Protein AF-A0AAX4KWX0-F1 (afdb_monomer)

InterPro domains:
  IPR007483 Hamartin [PTHR15154] (235-501)

Organism: NCBI:txid1423913

Foldseek 3Di:
DQVVLPDCVVVVLLLLLQFAQAQLSNLVSLVVVLVCCLVHVLSCLLVVLSLLSSLLVLLQPLQAGEAEPPDDDDPSHAYHAHFDPVPPDDHHHNVPDDDDDDPPCSRSNNSSLSSVLLSCLRQVLLNVVCLQPVLCSSVVSVDDGTHPDRPCVNDPHNPSVVSCVVQCVQFADDPCNVPDHSVRSSVPSVVPPPRHSVNSSVSSVVRNHDPDDDDDDDDDDDDDDDDDDDDDDDDCCVVVVVVVVVVVVVVVVVVVVVVVVVVVVVVVVVVVVVVVVVVVVVVVVVVVVVVVVVVVVVVVVVVVVVVVVVVVVVVVVVVVVVVVVVVVVVVVVVVVVVVVVVVVVVVVVVVVVVVVVVVVVVVVVVVVVVVVVVVCVVVVVVVVVVVVVVVVVVVVVVVVVVVVVVVVVVVVVVVVVVVVVVVVVVVVVVVVVVVVVVVVVVVVPPPDDDDDDDDDDDDDDDDDDDDDDDDDDDDVVVVVVVVVVVVVVVVVVVVVVVVVVVVVVVVVVVVVPVPPDDDDDDDDD

Radius of gyration: 86.35 Å; Cα contacts (8 Å, |Δi|>4): 258; chains: 1; bounding box: 180×49×272 Å

pLDDT: mean 81.7, std 19.1, range [24.91, 98.5]

Mean predicted aligned error: 21.71 Å

Sequence (525 aa):
MATVAGSSFVDILIQSLMLDTGNQLFSINLRLLLAVLPYAPLVLTPKVPLLAIVLGRAISWRDRPFIDHTSPPRDGFTRTELPEPSLDWQVAQSAVEMDLELPEHMKPRRIAQLFIIAMYGAWPSNVIAFVRDPVSYIRGKSVTPIYAVDWEKVWTPGVLATRLEPLIRDFRLHPSLVVFTSTAELADEKRWERIDAAEFIARSQALSNSDQQGFTGAGLFEQDEQSAPPQVDSASANLGNRLAKENELLRLEAKFTSRVRRQYLYHIGRLHKTSLRLNNDEAEIHSFAGQIAELTAQLSQTRTEASQAQQKHVKWQGQLREKVASFREEKATWQTEAARIRAELSEARAMVKTQREELAEVKNERFKLQNRLTEAEPKIRHISDYETRMKQLTESQRLWDEDVQRCKNALQEAEAAKARVYELEQMLRASRQETIEQSQAIGVLERKIPAMHQVKAEELDKSSAPTTTAAPKDLDVYIALLEQAKQRTDELERENLQLCDNLSGAKQKTRFVDGEMDKSFMFGQ

Structure (mmCIF, N/CA/C/O backbone):
data_AF-A0AAX4KWX0-F1
#
_entry.id   AF-A0AAX4KWX0-F1
#
loop_
_atom_site.group_PDB
_atom_site.id
_atom_site.type_symbol
_atom_site.label_atom_id
_atom_site.label_alt_id
_atom_site.label_comp_id
_atom_site.label_asym_id
_atom_site.label_entity_id
_atom_site.label_seq_id
_atom_site.pdbx_PDB_ins_code
_atom_site.Cartn_x
_atom_site.Cartn_y
_atom_site.Cartn_z
_atom_site.occupancy
_atom_site.B_iso_or_equiv
_atom_site.auth_seq_id
_atom_site.auth_comp_id
_atom_site.auth_asym_id
_atom_site.auth_atom_id
_atom_site.pdbx_PDB_model_num
ATOM 1 N N . MET A 1 1 ? 8.003 -16.012 -13.464 1.00 65.62 1 MET A N 1
ATOM 2 C CA . MET A 1 1 ? 7.779 -15.332 -14.761 1.00 65.62 1 MET A CA 1
ATOM 3 C C . MET A 1 1 ? 7.301 -16.303 -15.832 1.00 65.62 1 MET A C 1
ATOM 5 O O . MET A 1 1 ? 6.143 -16.186 -16.193 1.00 65.62 1 MET A O 1
ATOM 9 N N . ALA A 1 2 ? 8.080 -17.303 -16.269 1.00 65.12 2 ALA A N 1
ATOM 10 C CA . ALA A 1 2 ? 7.612 -18.293 -17.261 1.00 65.12 2 ALA A CA 1
ATOM 11 C C . ALA A 1 2 ? 6.277 -18.984 -16.889 1.00 65.12 2 ALA A C 1
ATOM 13 O O . ALA A 1 2 ? 5.365 -19.056 -17.705 1.00 65.12 2 ALA A O 1
ATOM 14 N N . THR A 1 3 ? 6.103 -19.371 -15.621 1.00 74.69 3 THR A N 1
ATOM 15 C CA . THR A 1 3 ? 4.836 -19.902 -15.072 1.00 74.69 3 THR A CA 1
ATOM 16 C C . THR A 1 3 ? 3.655 -18.925 -15.123 1.00 74.69 3 THR A C 1
ATOM 18 O O . THR A 1 3 ? 2.511 -19.357 -15.169 1.00 74.69 3 THR A O 1
ATOM 21 N N . VAL A 1 4 ? 3.917 -17.614 -15.122 1.00 74.50 4 VAL A N 1
ATOM 22 C CA . VAL A 1 4 ? 2.893 -16.562 -15.256 1.00 74.50 4 VAL A CA 1
ATOM 23 C C . VAL A 1 4 ? 2.543 -16.344 -16.730 1.00 74.50 4 VAL A C 1
ATOM 25 O O . VAL A 1 4 ? 1.393 -16.087 -17.049 1.00 74.50 4 VAL A O 1
ATOM 28 N N . ALA A 1 5 ? 3.504 -16.503 -17.646 1.00 72.06 5 ALA A N 1
ATOM 29 C CA . ALA A 1 5 ? 3.265 -16.375 -19.085 1.00 72.06 5 ALA A CA 1
ATOM 30 C C . ALA A 1 5 ? 2.282 -17.421 -19.637 1.00 72.06 5 ALA A C 1
ATOM 32 O O . ALA A 1 5 ? 1.516 -17.126 -20.553 1.00 72.06 5 ALA A O 1
ATOM 33 N N . GLY A 1 6 ? 2.305 -18.629 -19.064 1.00 73.75 6 GLY A N 1
ATOM 34 C CA . GLY A 1 6 ? 1.380 -19.717 -19.385 1.00 73.75 6 GLY A CA 1
ATOM 35 C C . GLY A 1 6 ? 0.074 -19.714 -18.582 1.00 73.75 6 GLY A C 1
ATOM 36 O O . GLY A 1 6 ? -0.678 -20.678 -18.690 1.00 73.75 6 GLY A O 1
ATOM 37 N N . SER A 1 7 ? -0.198 -18.694 -17.756 1.00 84.19 7 SER A N 1
ATOM 38 C CA . SER A 1 7 ? -1.442 -18.606 -16.984 1.00 84.19 7 SER A CA 1
ATOM 39 C C . SER A 1 7 ? -2.462 -17.670 -17.638 1.00 84.19 7 SER A C 1
ATOM 41 O O . SER A 1 7 ? -2.104 -16.724 -18.343 1.00 84.19 7 SER A O 1
ATOM 43 N N . SER A 1 8 ? -3.746 -17.900 -17.348 1.00 87.50 8 SER A N 1
ATOM 44 C CA . SER A 1 8 ? -4.872 -17.099 -17.853 1.00 87.50 8 SER A CA 1
ATOM 45 C C . SER A 1 8 ? -4.782 -15.609 -17.507 1.00 87.50 8 SER A C 1
ATOM 47 O O . SER A 1 8 ? -5.385 -14.787 -18.191 1.00 87.50 8 SER A O 1
ATOM 49 N N . PHE A 1 9 ? -3.983 -15.233 -16.500 1.00 90.00 9 PHE A N 1
ATOM 50 C CA . PHE A 1 9 ? -3.679 -13.834 -16.199 1.00 90.00 9 PHE A CA 1
ATOM 51 C C . PHE A 1 9 ? -3.094 -13.092 -17.409 1.00 90.00 9 PHE A C 1
ATOM 53 O O . PHE A 1 9 ? -3.441 -11.937 -17.624 1.00 90.00 9 PHE A O 1
ATOM 60 N N . VAL A 1 10 ? -2.244 -13.731 -18.222 1.00 90.31 10 VAL A N 1
ATOM 61 C CA . VAL A 1 10 ? -1.669 -13.073 -19.408 1.00 90.31 10 VAL A CA 1
ATOM 62 C C . VAL A 1 10 ? -2.685 -12.927 -20.539 1.00 90.31 10 VAL A C 1
ATOM 64 O O . VAL A 1 10 ? -2.601 -11.964 -21.293 1.00 90.31 10 VAL A O 1
ATOM 67 N N . ASP A 1 11 ? -3.682 -13.805 -20.631 1.00 91.38 11 ASP A N 1
ATOM 68 C CA . ASP A 1 11 ? -4.783 -13.643 -21.587 1.00 91.38 11 ASP A CA 1
ATOM 69 C C . ASP A 1 11 ? -5.716 -12.497 -21.176 1.00 91.38 11 ASP A C 1
ATOM 71 O O . ASP A 1 11 ? -6.000 -11.629 -21.997 1.00 91.38 11 ASP A O 1
ATOM 75 N N . ILE A 1 12 ? -6.063 -12.404 -19.887 1.00 93.06 12 ILE A N 1
ATOM 76 C CA . ILE A 1 12 ? -6.801 -11.268 -19.300 1.00 93.06 12 ILE A CA 1
ATOM 77 C C . ILE A 1 12 ? -6.019 -9.952 -19.484 1.00 93.06 12 ILE A C 1
ATOM 79 O O . ILE A 1 12 ? -6.590 -8.930 -19.861 1.00 93.06 12 ILE A O 1
ATOM 83 N N . LEU A 1 13 ? -4.697 -9.971 -19.276 1.00 94.88 13 LEU A N 1
ATOM 84 C CA . LEU A 1 13 ? -3.814 -8.815 -19.471 1.00 94.88 13 LEU A CA 1
ATOM 85 C C . LEU A 1 13 ? -3.791 -8.348 -20.935 1.00 94.88 13 LEU A C 1
ATOM 87 O O . LEU A 1 13 ? -3.815 -7.148 -21.198 1.00 94.88 13 LEU A O 1
ATOM 91 N N . ILE A 1 14 ? -3.752 -9.284 -21.889 1.00 94.75 14 ILE A N 1
ATOM 92 C CA . ILE A 1 14 ? -3.777 -8.977 -23.325 1.00 94.75 14 ILE A CA 1
ATOM 93 C C . ILE A 1 14 ? -5.172 -8.495 -23.752 1.00 94.75 14 ILE A C 1
ATOM 95 O O . ILE A 1 14 ? -5.254 -7.536 -24.514 1.00 94.75 14 ILE A O 1
ATOM 99 N N . GLN A 1 15 ? -6.259 -9.076 -23.232 1.00 94.00 15 GLN A N 1
ATOM 100 C CA . GLN A 1 15 ? -7.631 -8.599 -23.460 1.00 94.00 15 GLN A CA 1
ATOM 101 C C . GLN A 1 15 ? -7.817 -7.159 -22.966 1.00 94.00 15 GLN A C 1
ATOM 103 O O . GLN A 1 15 ? -8.217 -6.303 -23.752 1.00 94.00 15 GLN A O 1
ATOM 108 N N . SER A 1 16 ? -7.404 -6.859 -21.731 1.00 95.44 16 SER A N 1
ATOM 109 C CA . SER A 1 16 ? -7.367 -5.492 -21.194 1.00 95.44 16 SER A CA 1
ATOM 110 C C . SER A 1 16 ? -6.559 -4.547 -22.095 1.00 95.44 16 SER A C 1
ATOM 112 O O . SER A 1 16 ? -7.045 -3.497 -22.513 1.00 95.44 16 SER A O 1
ATOM 114 N N . LEU A 1 17 ? -5.355 -4.956 -22.510 1.00 96.00 17 LEU A N 1
ATOM 115 C CA . LEU A 1 17 ? -4.519 -4.173 -23.426 1.00 96.00 17 LEU A CA 1
ATOM 116 C C . LEU A 1 17 ? -5.098 -4.012 -24.840 1.00 96.00 17 LEU A C 1
ATOM 118 O O . LEU A 1 17 ? -4.646 -3.127 -25.566 1.00 96.00 17 LEU A O 1
ATOM 122 N N . MET A 1 18 ? -6.102 -4.786 -25.249 1.00 94.69 18 MET A N 1
ATOM 123 C CA . MET A 1 18 ? -6.816 -4.587 -26.518 1.00 94.69 18 MET A CA 1
ATOM 124 C C . MET A 1 18 ? -8.106 -3.774 -26.352 1.00 94.69 18 MET A C 1
ATOM 126 O O . MET A 1 18 ? -8.439 -3.009 -27.247 1.00 94.69 18 MET A O 1
ATOM 130 N N . LEU A 1 19 ? -8.803 -3.887 -25.221 1.00 94.06 19 LEU A N 1
ATOM 131 C CA . LEU A 1 19 ? -10.169 -3.375 -25.068 1.00 94.06 19 LEU A CA 1
ATOM 132 C C . LEU A 1 19 ? -10.283 -2.153 -24.149 1.00 94.06 19 LEU A C 1
ATOM 134 O O . LEU A 1 19 ? -11.075 -1.257 -24.431 1.00 94.06 19 LEU A O 1
ATOM 138 N N . ASP A 1 20 ? -9.492 -2.078 -23.077 1.00 94.56 20 ASP A N 1
ATOM 139 C CA . ASP A 1 20 ? -9.676 -1.058 -22.040 1.00 94.56 20 ASP A CA 1
ATOM 140 C C . ASP A 1 20 ? -9.162 0.318 -22.459 1.00 94.56 20 ASP A C 1
ATOM 142 O O . ASP A 1 20 ? -8.112 0.454 -23.095 1.00 94.56 20 ASP A O 1
ATOM 146 N N . THR A 1 21 ? -9.906 1.348 -22.065 1.00 93.19 21 THR A N 1
ATOM 147 C CA . THR A 1 21 ? -9.683 2.764 -22.396 1.00 93.19 21 THR A CA 1
ATOM 148 C C . THR A 1 21 ? -8.980 3.558 -21.294 1.00 93.19 21 THR A C 1
ATOM 150 O O . THR A 1 21 ? -8.524 4.665 -21.567 1.00 93.19 21 THR A O 1
ATOM 153 N N . GLY A 1 22 ? -8.829 3.007 -20.085 1.00 92.69 22 GLY A N 1
ATOM 154 C CA . GLY A 1 22 ? -8.002 3.595 -19.025 1.00 92.69 22 GLY A CA 1
ATOM 155 C C . GLY A 1 22 ? -6.550 3.797 -19.479 1.00 92.69 22 GLY A C 1
ATOM 156 O O . GLY A 1 22 ? -5.868 2.853 -19.880 1.00 92.69 22 GLY A O 1
ATOM 157 N N . ASN A 1 23 ? -6.074 5.039 -19.440 1.00 92.75 23 ASN A N 1
ATOM 158 C CA . ASN A 1 23 ? -4.755 5.443 -19.913 1.00 92.75 23 ASN A CA 1
ATOM 159 C C . ASN A 1 23 ? -3.641 4.994 -18.954 1.00 92.75 23 ASN A C 1
ATOM 161 O O . ASN A 1 23 ? -2.579 4.537 -19.384 1.00 92.75 23 ASN A O 1
ATOM 165 N N . GLN A 1 24 ? -3.878 5.107 -17.651 1.00 92.56 24 GLN A N 1
ATOM 166 C CA . GLN A 1 24 ? -2.935 4.700 -16.613 1.00 92.56 24 GLN A CA 1
ATOM 167 C C . GLN A 1 24 ? -2.936 3.176 -16.447 1.00 92.56 24 GLN A C 1
ATOM 169 O O . GLN A 1 24 ? -1.865 2.565 -16.395 1.00 92.56 24 GLN A O 1
ATOM 174 N N . LEU A 1 25 ? -4.117 2.549 -16.498 1.00 93.69 25 LEU A N 1
ATOM 175 C CA . LEU A 1 25 ? -4.292 1.097 -16.556 1.00 93.69 25 LEU A CA 1
ATOM 176 C C . LEU A 1 25 ? -3.558 0.485 -17.758 1.00 93.69 25 LEU A C 1
ATOM 178 O O . LEU A 1 25 ? -2.798 -0.468 -17.585 1.00 93.69 25 LEU A O 1
ATOM 182 N N . PHE A 1 26 ? -3.707 1.062 -18.958 1.00 95.12 26 PHE A N 1
ATOM 183 C CA . PHE A 1 26 ? -2.981 0.615 -20.150 1.00 95.12 26 PHE A CA 1
ATOM 184 C C . PHE A 1 26 ? -1.460 0.692 -19.950 1.00 95.12 26 PHE A C 1
ATOM 186 O O . PHE A 1 26 ? -0.752 -0.256 -20.287 1.00 95.12 26 PHE A O 1
ATOM 193 N N . SER A 1 27 ? -0.945 1.768 -19.341 1.00 94.88 27 SER A N 1
ATOM 194 C CA . SER A 1 27 ? 0.487 1.883 -19.031 1.00 94.88 27 SER A CA 1
ATOM 195 C C . SER A 1 27 ? 0.976 0.801 -18.060 1.00 94.88 27 SER A C 1
ATOM 197 O O . SER A 1 27 ? 1.977 0.127 -18.325 1.00 94.88 27 SER A O 1
ATOM 199 N N . ILE A 1 28 ? 0.251 0.590 -16.956 1.00 94.44 28 ILE A N 1
ATOM 200 C CA . ILE A 1 28 ? 0.574 -0.420 -15.938 1.00 94.44 28 ILE A CA 1
ATOM 201 C C . ILE A 1 28 ? 0.546 -1.823 -16.558 1.00 94.44 28 ILE A C 1
ATOM 203 O O . ILE A 1 28 ? 1.492 -2.597 -16.388 1.00 94.44 28 ILE A O 1
ATOM 207 N N . ASN A 1 29 ? -0.477 -2.135 -17.352 1.00 95.38 29 ASN A N 1
ATOM 208 C CA . ASN A 1 29 ? -0.615 -3.437 -17.996 1.00 95.38 29 ASN A CA 1
ATOM 209 C C . ASN A 1 29 ? 0.460 -3.661 -19.073 1.00 95.38 29 ASN A C 1
ATOM 211 O O . ASN A 1 29 ? 1.034 -4.751 -19.153 1.00 95.38 29 ASN A O 1
ATOM 215 N N . LEU A 1 30 ? 0.840 -2.622 -19.824 1.00 96.19 30 LEU A N 1
ATOM 216 C CA . LEU A 1 30 ? 1.935 -2.689 -20.796 1.00 96.19 30 LEU A CA 1
ATOM 217 C C . LEU A 1 30 ? 3.288 -2.876 -20.091 1.00 96.19 30 LEU A C 1
ATOM 219 O O . LEU A 1 30 ? 4.145 -3.626 -20.564 1.00 96.19 30 LEU A O 1
ATOM 223 N N . ARG A 1 31 ? 3.467 -2.264 -18.911 1.00 95.38 31 ARG A N 1
ATOM 224 C CA . ARG A 1 31 ? 4.641 -2.446 -18.047 1.00 95.38 31 ARG A CA 1
ATOM 225 C C . ARG A 1 31 ? 4.733 -3.853 -17.456 1.00 95.38 31 ARG A C 1
ATOM 227 O O . ARG A 1 31 ? 5.854 -4.362 -17.341 1.00 95.38 31 ARG A O 1
ATOM 234 N N . LEU A 1 32 ? 3.603 -4.473 -17.111 1.00 94.38 32 LEU A N 1
ATOM 235 C CA . LEU A 1 32 ? 3.514 -5.867 -16.663 1.00 94.38 32 LEU A CA 1
ATOM 236 C C . LEU A 1 32 ? 3.836 -6.840 -17.805 1.00 94.38 32 LEU A C 1
ATOM 238 O O . LEU A 1 32 ? 4.678 -7.720 -17.631 1.00 94.38 32 LEU A O 1
ATOM 242 N N . LEU A 1 33 ? 3.268 -6.631 -18.997 1.00 94.50 33 LEU A N 1
ATOM 243 C CA . LEU A 1 33 ? 3.584 -7.417 -20.194 1.00 94.50 33 LEU A CA 1
ATOM 244 C C . LEU A 1 33 ? 5.086 -7.342 -20.532 1.00 94.50 33 LEU A C 1
ATOM 246 O O . LEU A 1 33 ? 5.732 -8.372 -20.724 1.00 94.50 33 LEU A O 1
ATOM 250 N N . LEU A 1 34 ? 5.670 -6.139 -20.490 1.00 94.06 34 LEU A N 1
ATOM 251 C CA . LEU A 1 34 ? 7.115 -5.910 -20.636 1.00 94.06 34 LEU A CA 1
ATOM 252 C C . LEU A 1 34 ? 7.974 -6.588 -19.556 1.00 94.06 34 LEU A C 1
ATOM 254 O O . LEU A 1 34 ? 9.142 -6.876 -19.807 1.00 94.06 34 LEU A O 1
ATOM 258 N N . ALA A 1 35 ? 7.437 -6.837 -18.359 1.00 92.19 35 ALA A N 1
ATOM 259 C CA . ALA A 1 35 ? 8.138 -7.589 -17.318 1.00 92.19 35 ALA A CA 1
ATOM 260 C C . ALA A 1 35 ? 8.090 -9.109 -17.550 1.00 92.19 35 ALA A C 1
ATOM 262 O O . ALA A 1 35 ? 8.990 -9.812 -17.097 1.00 92.19 35 ALA A O 1
ATOM 263 N N . VAL A 1 36 ? 7.068 -9.623 -18.243 1.00 91.69 36 VAL A N 1
ATOM 264 C CA . VAL A 1 36 ? 6.923 -11.054 -18.566 1.00 91.69 36 VAL A CA 1
ATOM 265 C C . VAL A 1 36 ? 7.704 -11.433 -19.827 1.00 91.69 36 VAL A C 1
ATOM 267 O O . VAL A 1 36 ? 8.364 -12.473 -19.830 1.00 91.69 36 VAL A O 1
ATOM 270 N N . LEU A 1 37 ? 7.665 -10.589 -20.865 1.00 91.94 37 LEU A N 1
ATOM 271 C CA . LEU A 1 37 ? 8.144 -10.908 -22.217 1.00 91.94 37 LEU A CA 1
ATOM 272 C C . LEU A 1 37 ? 9.579 -11.480 -22.279 1.00 91.94 37 LEU A C 1
ATOM 274 O O . LEU A 1 37 ? 9.732 -12.542 -22.884 1.00 91.94 37 LEU A O 1
ATOM 278 N N . PRO A 1 38 ? 10.604 -10.902 -21.615 1.00 91.38 38 PRO A N 1
ATOM 279 C CA . PRO A 1 38 ? 11.976 -11.425 -21.664 1.00 91.38 38 PRO A CA 1
ATOM 280 C C . PRO A 1 38 ? 12.155 -12.849 -21.117 1.00 91.38 38 PRO A C 1
ATOM 282 O O . PRO A 1 38 ? 13.115 -13.519 -21.474 1.00 91.38 38 PRO A O 1
ATOM 285 N N . TYR A 1 39 ? 11.253 -13.316 -20.248 1.00 89.88 39 TYR A N 1
ATOM 286 C CA . TYR A 1 39 ? 11.366 -14.612 -19.564 1.00 89.88 39 TYR A CA 1
ATOM 287 C C . TYR A 1 39 ? 10.527 -15.725 -20.203 1.00 89.88 39 TYR A C 1
ATOM 289 O O . TYR A 1 39 ? 10.514 -16.844 -19.687 1.00 89.88 39 TYR A O 1
ATOM 297 N N . ALA A 1 40 ? 9.749 -15.415 -21.243 1.00 88.38 40 ALA A N 1
ATOM 298 C CA . ALA A 1 40 ? 8.824 -16.362 -21.862 1.00 88.38 40 ALA A CA 1
ATOM 299 C C . ALA A 1 40 ? 8.473 -16.055 -23.338 1.00 88.38 40 ALA A C 1
ATOM 301 O O . ALA A 1 40 ? 7.307 -16.208 -23.718 1.00 88.38 40 ALA A O 1
ATOM 302 N N . PRO A 1 41 ? 9.424 -15.642 -24.202 1.00 89.75 41 PRO A N 1
ATOM 303 C CA . PRO A 1 41 ? 9.107 -15.281 -25.586 1.00 89.75 41 PRO A CA 1
ATOM 304 C C . PRO A 1 41 ? 8.507 -16.458 -26.374 1.00 89.75 41 PRO A C 1
ATOM 306 O O . PRO A 1 41 ? 7.555 -16.265 -27.125 1.00 89.75 41 PRO A O 1
ATOM 309 N N . LEU A 1 42 ? 8.953 -17.697 -26.135 1.00 90.12 42 LEU A N 1
ATOM 310 C CA . LEU A 1 42 ? 8.354 -18.892 -26.745 1.00 90.12 42 LEU A CA 1
ATOM 311 C C . LEU A 1 42 ? 6.851 -19.025 -26.415 1.00 90.12 42 LEU A C 1
ATOM 313 O O . LEU A 1 42 ? 6.038 -19.218 -27.311 1.00 90.12 42 LEU A O 1
ATOM 317 N N . VAL A 1 43 ? 6.460 -18.819 -25.151 1.00 90.31 43 VAL A N 1
ATOM 318 C CA . VAL A 1 43 ? 5.055 -18.905 -24.690 1.00 90.31 43 VAL A CA 1
ATOM 319 C C . VAL A 1 43 ? 4.192 -17.764 -25.251 1.00 90.31 43 VAL A C 1
ATOM 321 O O . VAL A 1 43 ? 2.989 -17.923 -25.447 1.00 90.31 43 VAL A O 1
ATOM 324 N N . LEU A 1 44 ? 4.803 -16.612 -25.540 1.00 91.38 44 LEU A N 1
ATOM 325 C CA . LEU A 1 44 ? 4.131 -15.460 -26.147 1.00 91.38 44 LEU A CA 1
ATOM 326 C C . LEU A 1 44 ? 4.096 -15.504 -27.681 1.00 91.38 44 LEU A C 1
ATOM 328 O O . LEU A 1 44 ? 3.239 -14.846 -28.264 1.00 91.38 44 LEU A O 1
ATOM 332 N N . THR A 1 45 ? 4.955 -16.293 -28.335 1.00 92.69 45 THR A N 1
ATOM 333 C CA . THR A 1 45 ? 5.015 -16.446 -29.802 1.00 92.69 45 THR A CA 1
ATOM 334 C C . THR A 1 45 ? 3.649 -16.761 -30.448 1.00 92.69 45 THR A C 1
ATOM 336 O O . THR A 1 45 ? 3.279 -16.043 -31.381 1.00 92.69 45 THR A O 1
ATOM 339 N N . PRO A 1 46 ? 2.819 -17.709 -29.954 1.00 92.12 46 PRO A N 1
ATOM 340 C CA . PRO A 1 46 ? 1.468 -17.916 -30.498 1.00 92.12 46 PRO A CA 1
ATOM 341 C C . PRO A 1 46 ? 0.516 -16.725 -30.275 1.00 92.12 46 PRO A C 1
ATOM 343 O O . PRO A 1 46 ? -0.439 -16.553 -31.028 1.00 92.12 46 PRO A O 1
ATOM 346 N N . LYS A 1 47 ? 0.779 -15.868 -29.278 1.00 93.31 47 LYS A N 1
ATOM 347 C CA . LYS A 1 47 ? -0.027 -14.676 -28.958 1.00 93.31 47 LYS A CA 1
ATOM 348 C C . LYS A 1 47 ? 0.428 -13.422 -29.727 1.00 93.31 47 LYS A C 1
ATOM 350 O O . LYS A 1 47 ? -0.234 -12.390 -29.641 1.00 93.31 47 LYS A O 1
ATOM 355 N N . VAL A 1 48 ? 1.507 -13.485 -30.520 1.00 95.12 48 VAL A N 1
ATOM 356 C CA . VAL A 1 48 ? 2.069 -12.335 -31.267 1.00 95.12 48 VAL A CA 1
ATOM 357 C C . VAL A 1 48 ? 1.062 -11.595 -32.161 1.00 95.12 48 VAL A C 1
ATOM 359 O O . VAL A 1 48 ? 1.141 -10.368 -32.202 1.00 95.12 48 VAL A O 1
ATOM 362 N N . PRO A 1 49 ? 0.086 -12.236 -32.837 1.00 95.44 49 PRO A N 1
ATOM 363 C CA . PRO A 1 49 ? -0.949 -11.500 -33.569 1.00 95.44 49 PRO A CA 1
ATOM 364 C C . PRO A 1 49 ? -1.791 -10.569 -32.678 1.00 95.44 49 PRO A C 1
ATOM 366 O O . PRO A 1 49 ? -2.122 -9.464 -33.102 1.00 95.44 49 PRO A O 1
ATOM 369 N N . LEU A 1 50 ? -2.056 -10.958 -31.425 1.00 95.62 50 LEU A N 1
ATOM 370 C CA . LEU A 1 50 ? -2.724 -10.115 -30.426 1.00 95.62 50 LEU A CA 1
ATOM 371 C C . LEU A 1 50 ? -1.777 -9.029 -29.894 1.00 95.62 50 LEU A C 1
ATOM 373 O O . LEU A 1 50 ? -2.159 -7.866 -29.781 1.00 95.62 50 LEU A O 1
ATOM 377 N N . LEU A 1 51 ? -0.506 -9.369 -29.649 1.00 96.38 51 LEU A N 1
ATOM 378 C CA . LEU A 1 51 ? 0.511 -8.387 -29.247 1.00 96.38 51 LEU A CA 1
ATOM 379 C C . LEU A 1 51 ? 0.766 -7.324 -30.331 1.00 96.38 51 LEU A C 1
ATOM 381 O O . LEU A 1 51 ? 1.109 -6.190 -30.006 1.00 96.38 51 LEU A O 1
ATOM 385 N N . ALA A 1 52 ? 0.556 -7.655 -31.608 1.00 96.19 52 ALA A N 1
ATOM 386 C CA . ALA A 1 52 ? 0.580 -6.700 -32.712 1.00 96.19 52 ALA A CA 1
ATOM 387 C C . ALA A 1 52 ? -0.622 -5.734 -32.660 1.00 96.19 52 ALA A C 1
ATOM 389 O O . ALA A 1 52 ? -0.446 -4.532 -32.831 1.00 96.19 52 ALA A O 1
ATOM 390 N N . ILE A 1 53 ? -1.823 -6.208 -32.314 1.00 95.88 53 ILE A N 1
ATOM 391 C CA . ILE A 1 53 ? -2.996 -5.343 -32.084 1.00 95.88 53 ILE A CA 1
ATOM 392 C C . ILE A 1 53 ? -2.735 -4.386 -30.903 1.00 95.88 53 ILE A C 1
ATOM 394 O O . ILE A 1 53 ? -2.961 -3.179 -31.028 1.00 95.88 53 ILE A O 1
ATOM 398 N N . VAL A 1 54 ? -2.147 -4.881 -29.805 1.00 96.88 54 VAL A N 1
ATOM 399 C CA . VAL A 1 54 ? -1.670 -4.050 -28.677 1.00 96.88 54 VAL A CA 1
ATOM 400 C C . VAL A 1 54 ? -0.597 -3.046 -29.121 1.00 96.88 54 VAL A C 1
ATOM 402 O O . VAL A 1 54 ? -0.620 -1.894 -28.692 1.00 96.88 54 VAL A O 1
ATOM 405 N N . LEU A 1 55 ? 0.314 -3.428 -30.022 1.00 96.81 55 LEU A N 1
ATOM 406 C CA . LEU A 1 55 ? 1.326 -2.533 -30.598 1.00 96.81 55 LEU A CA 1
ATOM 407 C C . LEU A 1 55 ? 0.687 -1.409 -31.427 1.00 96.81 55 LEU A C 1
ATOM 409 O O . LEU A 1 55 ? 1.072 -0.250 -31.278 1.00 96.81 55 LEU A O 1
ATOM 413 N N . GLY A 1 56 ? -0.329 -1.719 -32.238 1.00 95.06 56 GLY A N 1
ATOM 414 C CA . GLY A 1 56 ? -1.117 -0.728 -32.975 1.00 95.06 56 GLY A CA 1
ATOM 415 C C . GLY A 1 56 ? -1.821 0.265 -32.046 1.00 95.06 56 GLY A C 1
ATOM 416 O O . GLY A 1 56 ? -1.777 1.477 -32.287 1.00 95.06 56 GLY A O 1
ATOM 417 N N . ARG A 1 57 ? -2.388 -0.219 -30.930 1.00 95.19 57 ARG A N 1
ATOM 418 C CA . ARG A 1 57 ? -2.936 0.639 -29.866 1.00 95.19 57 ARG A CA 1
ATOM 419 C C . ARG A 1 57 ? -1.853 1.499 -29.212 1.00 95.19 57 ARG A C 1
ATOM 421 O O . ARG A 1 57 ? -2.032 2.708 -29.137 1.00 95.19 57 ARG A O 1
ATOM 428 N N . ALA A 1 58 ? -0.710 0.931 -28.825 1.00 95.75 58 ALA A N 1
ATOM 429 C CA . ALA A 1 58 ? 0.386 1.658 -28.174 1.00 95.75 58 ALA A CA 1
ATOM 430 C C . ALA A 1 58 ? 0.997 2.760 -29.067 1.00 95.75 58 ALA A C 1
ATOM 432 O O . ALA A 1 58 ? 1.233 3.872 -28.595 1.00 95.75 58 ALA A O 1
ATOM 433 N N . ILE A 1 59 ? 1.195 2.488 -30.364 1.00 94.31 59 ILE A N 1
ATOM 434 C CA . ILE A 1 59 ? 1.634 3.476 -31.370 1.00 94.31 59 ILE A CA 1
ATOM 435 C C . ILE A 1 59 ? 0.588 4.589 -31.544 1.00 94.31 59 ILE A C 1
ATOM 437 O O . ILE A 1 59 ? 0.938 5.757 -31.730 1.00 94.31 59 ILE A O 1
ATOM 441 N N . SER A 1 60 ? -0.700 4.244 -31.471 1.00 92.62 60 SER A N 1
ATOM 442 C CA . SER A 1 60 ? -1.789 5.221 -31.566 1.00 92.62 60 SER A CA 1
ATOM 443 C C . SER A 1 60 ? -1.853 6.117 -30.319 1.00 92.62 60 SER A C 1
ATOM 445 O O . SER A 1 60 ? -1.933 7.338 -30.437 1.00 92.62 60 SER A O 1
ATOM 447 N N . TRP A 1 61 ? -1.725 5.510 -29.142 1.00 94.44 61 TRP A N 1
ATOM 448 C CA . TRP A 1 61 ? -1.834 6.120 -27.818 1.00 94.44 61 TRP A CA 1
ATOM 449 C C . TRP A 1 61 ? -0.659 7.032 -27.425 1.00 94.44 61 TRP A C 1
ATOM 451 O O . TRP A 1 61 ? -0.874 8.043 -26.761 1.00 94.44 61 TRP A O 1
ATOM 461 N N . ARG A 1 62 ? 0.569 6.716 -27.873 1.00 91.31 62 ARG A N 1
ATOM 462 C CA . ARG A 1 62 ? 1.856 7.347 -27.486 1.00 91.31 62 ARG A CA 1
ATOM 463 C C . ARG A 1 62 ? 1.829 8.875 -27.291 1.00 91.31 62 ARG A C 1
ATOM 465 O O . ARG A 1 62 ? 2.462 9.373 -26.362 1.00 91.31 62 ARG A O 1
ATOM 472 N N . ASP A 1 63 ? 1.146 9.598 -28.180 1.00 87.75 63 ASP A N 1
ATOM 473 C CA . ASP A 1 63 ? 0.988 11.066 -28.158 1.00 87.75 63 ASP A CA 1
ATOM 474 C C . ASP A 1 63 ? -0.477 11.524 -28.116 1.00 87.75 63 ASP A C 1
ATOM 476 O O . ASP A 1 63 ? -0.751 12.719 -28.203 1.00 87.75 63 ASP A O 1
ATOM 480 N N . ARG A 1 64 ? -1.422 10.581 -28.081 1.00 91.75 64 ARG A N 1
ATOM 481 C CA . ARG A 1 64 ? -2.855 10.830 -28.249 1.00 91.75 64 ARG A CA 1
ATOM 482 C C . ARG A 1 64 ? -3.633 9.898 -27.319 1.00 91.75 64 ARG A C 1
ATOM 484 O O . ARG A 1 64 ? -3.956 8.786 -27.749 1.00 91.75 64 ARG A O 1
ATOM 491 N N . PRO A 1 65 ? -3.893 10.303 -26.062 1.00 91.31 65 PRO A N 1
ATOM 492 C CA . PRO A 1 65 ? -4.476 9.426 -25.053 1.00 91.31 65 PRO A CA 1
ATOM 493 C C . PRO A 1 65 ? -5.848 8.890 -25.473 1.00 91.31 65 PRO A C 1
ATOM 495 O O . PRO A 1 65 ? -6.518 9.443 -26.353 1.00 91.31 65 PRO A O 1
ATOM 498 N N . PHE A 1 66 ? -6.247 7.784 -24.852 1.00 92.25 66 PHE A N 1
ATOM 499 C CA . PHE A 1 66 ? -7.529 7.153 -25.118 1.00 92.25 66 PHE A CA 1
ATOM 500 C C . PHE A 1 66 ? -8.690 8.015 -24.627 1.00 92.25 66 PHE A C 1
ATOM 502 O O . PHE A 1 66 ? -8.600 8.661 -23.582 1.00 92.25 66 PHE A O 1
ATOM 509 N N . ILE A 1 67 ? -9.782 7.983 -25.387 1.00 89.50 67 ILE A N 1
ATOM 510 C CA . ILE A 1 67 ? -11.090 8.521 -25.018 1.00 89.50 67 ILE A CA 1
ATOM 511 C C . ILE A 1 67 ? -12.138 7.407 -25.133 1.00 89.50 67 ILE A C 1
ATOM 513 O O . ILE A 1 67 ? -12.107 6.603 -26.070 1.00 89.50 67 ILE A O 1
ATOM 517 N N . ASP A 1 68 ? -13.080 7.400 -24.189 1.00 87.56 68 ASP A N 1
ATOM 518 C CA . ASP A 1 68 ? -14.207 6.468 -24.136 1.00 87.56 68 ASP A CA 1
ATOM 519 C C . ASP A 1 68 ? -15.117 6.603 -25.368 1.00 87.56 68 ASP A C 1
ATOM 521 O O . ASP A 1 68 ? -15.438 7.710 -25.801 1.00 87.56 68 ASP A O 1
ATOM 525 N N . HIS A 1 69 ? -15.596 5.480 -25.911 1.00 80.75 69 HIS A N 1
ATOM 526 C CA . HIS A 1 69 ? -16.416 5.429 -27.136 1.00 80.75 69 HIS A CA 1
ATOM 527 C C . HIS A 1 69 ? -17.712 6.276 -27.075 1.00 80.75 69 HIS A C 1
ATOM 529 O O . HIS A 1 69 ? -18.257 6.666 -28.110 1.00 80.75 69 HIS A O 1
ATOM 535 N N . THR A 1 70 ? -18.212 6.568 -25.870 1.00 80.50 70 THR A N 1
ATOM 536 C CA . THR A 1 70 ? -19.379 7.430 -25.602 1.00 80.50 70 THR A CA 1
ATOM 537 C C . THR A 1 70 ? -19.100 8.926 -25.780 1.00 80.50 70 THR A C 1
ATOM 539 O O . THR A 1 70 ? -20.038 9.706 -25.944 1.00 80.50 70 THR A O 1
ATOM 542 N N . SER A 1 71 ? -17.835 9.344 -25.747 1.00 81.88 71 SER A N 1
ATOM 543 C CA . SER A 1 71 ? -17.437 10.745 -25.882 1.00 81.88 71 SER A CA 1
ATOM 544 C C . SER A 1 71 ? -17.367 11.189 -27.350 1.00 81.88 71 SER A C 1
ATOM 546 O O . SER A 1 71 ? -17.065 10.384 -28.237 1.00 81.88 71 SER A O 1
ATOM 548 N N . PRO A 1 72 ? -17.603 12.483 -27.645 1.00 81.12 72 PRO A N 1
ATOM 549 C CA . PRO A 1 72 ? -17.486 13.001 -29.003 1.00 81.12 72 PRO A CA 1
ATOM 550 C C . PRO A 1 72 ? -16.036 12.893 -29.509 1.00 81.12 72 PRO A C 1
ATOM 552 O O . PRO A 1 72 ? -15.105 13.141 -28.736 1.00 81.12 72 PRO A O 1
ATOM 555 N N . PRO A 1 73 ? -15.816 12.573 -30.800 1.00 79.44 73 PRO A N 1
ATOM 556 C CA . PRO A 1 73 ? -14.476 12.512 -31.371 1.00 79.44 73 PRO A CA 1
ATOM 557 C C . PRO A 1 73 ? -13.797 13.886 -31.298 1.00 79.44 73 PRO A C 1
ATOM 559 O O . PRO A 1 73 ? -14.386 14.909 -31.648 1.00 79.44 73 PRO A O 1
ATOM 562 N N . ARG A 1 74 ? -12.541 13.901 -30.846 1.00 81.19 74 ARG A N 1
ATOM 563 C CA . ARG A 1 74 ? -11.699 15.097 -30.718 1.00 81.19 74 ARG A CA 1
ATOM 564 C C . ARG A 1 74 ? -10.350 14.837 -31.373 1.00 81.19 74 ARG A C 1
ATOM 566 O O . ARG A 1 74 ? -9.777 13.762 -31.191 1.00 81.19 74 ARG A O 1
ATOM 573 N N . ASP A 1 75 ? -9.823 15.822 -32.097 1.00 79.12 75 ASP A N 1
ATOM 574 C CA . ASP A 1 75 ? -8.433 15.752 -32.547 1.00 79.12 75 ASP A CA 1
ATOM 575 C C . ASP A 1 75 ? -7.478 15.804 -31.338 1.00 79.12 75 ASP A C 1
ATOM 577 O O . ASP A 1 75 ? -7.820 16.329 -30.279 1.00 79.12 75 ASP A O 1
ATOM 581 N N . GLY A 1 76 ? -6.301 15.196 -31.476 1.00 81.00 76 GLY A N 1
ATOM 582 C CA . GLY A 1 76 ? -5.355 14.974 -30.378 1.00 81.00 76 GLY A CA 1
ATOM 583 C C . GLY A 1 76 ? -5.611 13.721 -29.526 1.00 81.00 76 GLY A C 1
ATOM 584 O O . GLY A 1 76 ? -4.784 13.415 -28.675 1.00 81.00 76 GLY A O 1
ATOM 585 N N . PHE A 1 77 ? -6.679 12.955 -29.770 1.00 86.94 77 PHE A N 1
ATOM 586 C CA . PHE A 1 77 ? -7.021 11.751 -28.994 1.00 86.94 77 PHE A CA 1
ATOM 587 C C . PHE A 1 77 ? -7.109 10.485 -29.861 1.00 86.94 77 PHE A C 1
ATOM 589 O O . PHE A 1 77 ? -7.087 10.556 -31.094 1.00 86.94 77 PHE A O 1
ATOM 596 N N . THR A 1 78 ? -7.185 9.323 -29.206 1.00 86.69 78 THR A N 1
ATOM 597 C CA . THR A 1 78 ? -7.368 8.004 -29.832 1.00 86.69 78 THR A CA 1
ATOM 598 C C . THR A 1 78 ? -8.666 7.369 -29.330 1.00 86.69 78 THR A C 1
ATOM 600 O O . THR A 1 78 ? -8.836 7.158 -28.133 1.00 86.69 78 THR A O 1
ATOM 603 N N . ARG A 1 79 ? -9.589 7.033 -30.236 1.00 86.25 79 ARG A N 1
ATOM 604 C CA . ARG A 1 79 ? -10.770 6.215 -29.916 1.00 86.25 79 ARG A CA 1
ATOM 605 C C . ARG A 1 79 ? -10.360 4.741 -29.854 1.00 86.25 79 ARG A C 1
ATOM 607 O O . ARG A 1 79 ? -9.480 4.320 -30.601 1.00 86.25 79 ARG A O 1
ATOM 614 N N . THR A 1 80 ? -10.993 3.971 -28.976 1.00 87.44 80 THR A N 1
ATOM 615 C CA . THR A 1 80 ? -10.994 2.501 -29.059 1.00 87.44 80 THR A CA 1
ATOM 616 C C . THR A 1 80 ? -12.403 2.065 -29.433 1.00 87.44 80 THR A C 1
ATOM 618 O O . THR A 1 80 ? -13.371 2.614 -28.902 1.00 87.44 80 THR A O 1
ATOM 621 N N . GLU A 1 81 ? -12.524 1.130 -30.372 1.00 89.56 81 GLU A N 1
ATOM 622 C CA . GLU A 1 81 ? -13.827 0.601 -30.769 1.00 89.56 81 GLU A CA 1
ATOM 623 C C . GLU A 1 81 ? -14.370 -0.377 -29.720 1.00 89.56 81 GLU A C 1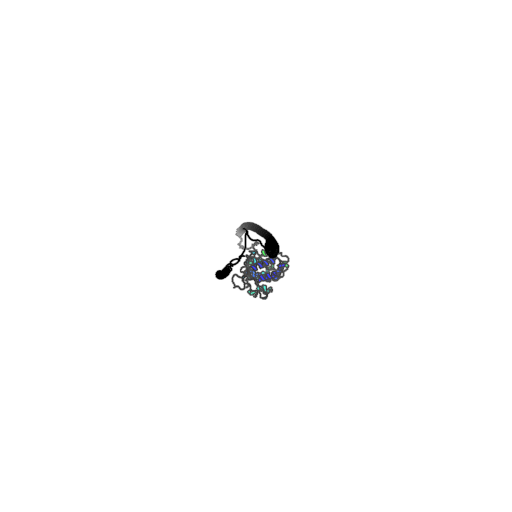
ATOM 625 O O . GLU A 1 81 ? -13.614 -0.952 -28.936 1.00 89.56 81 GLU A O 1
ATOM 630 N N . LEU A 1 82 ? -15.695 -0.535 -29.672 1.00 89.00 82 LEU A N 1
ATOM 631 C CA . LEU A 1 82 ? -16.339 -1.423 -28.702 1.00 89.00 82 LEU A CA 1
ATOM 632 C C . LEU A 1 82 ? -15.946 -2.891 -28.941 1.00 89.00 82 LEU A C 1
ATOM 634 O O . LEU A 1 82 ? -15.779 -3.278 -30.101 1.00 89.00 82 LEU A O 1
ATOM 638 N N . PRO A 1 83 ? -15.836 -3.718 -27.882 1.00 92.75 83 PRO A N 1
ATOM 639 C CA . PRO A 1 83 ? -15.586 -5.150 -28.019 1.00 92.75 83 PRO A CA 1
ATOM 640 C C . PRO A 1 83 ? -16.667 -5.842 -28.855 1.00 92.75 83 PRO A C 1
ATOM 642 O O . PRO A 1 83 ? -17.833 -5.447 -28.835 1.00 92.75 83 PRO A O 1
ATOM 645 N N . GLU A 1 84 ? -16.281 -6.910 -29.551 1.00 91.31 84 GLU A N 1
ATOM 646 C CA . GLU A 1 84 ? -17.222 -7.835 -30.186 1.00 91.31 84 GLU A CA 1
ATOM 647 C C . GLU A 1 84 ? -18.197 -8.396 -29.122 1.00 91.31 84 GLU A C 1
ATOM 649 O O . GLU A 1 84 ? -17.728 -8.873 -28.081 1.00 91.31 84 GLU A O 1
ATOM 654 N N . PRO A 1 85 ? -19.531 -8.389 -29.338 1.00 86.44 85 PRO A N 1
ATOM 655 C CA . PRO A 1 85 ? -20.504 -8.772 -28.306 1.00 86.44 85 PRO A CA 1
ATOM 656 C C . PRO A 1 85 ? -20.340 -10.188 -27.734 1.00 86.44 85 PRO A C 1
ATOM 658 O O . PRO A 1 85 ? -20.816 -10.457 -26.635 1.00 86.44 85 PRO A O 1
ATOM 661 N N . SER A 1 86 ? -19.651 -11.092 -28.437 1.00 87.75 86 SER A N 1
ATOM 662 C CA . SER A 1 86 ? -19.358 -12.450 -27.959 1.00 87.75 86 SER A CA 1
ATOM 663 C C . SER A 1 86 ? -18.266 -12.536 -26.881 1.00 87.75 86 SER A C 1
ATOM 665 O O . SER A 1 86 ? -17.999 -13.633 -26.399 1.00 87.75 86 SER A O 1
ATOM 667 N N . LEU A 1 87 ? -17.588 -11.431 -26.543 1.00 86.38 87 LEU A N 1
ATOM 668 C CA . LEU A 1 87 ? -16.480 -11.414 -25.574 1.00 86.38 87 LEU A CA 1
ATOM 669 C C . LEU A 1 87 ? -16.905 -11.137 -24.123 1.00 86.38 87 LEU A C 1
ATOM 671 O O . LEU A 1 87 ? -16.102 -11.380 -23.227 1.00 86.38 87 LEU A O 1
ATOM 675 N N . ASP A 1 88 ? -18.113 -10.603 -23.900 1.00 86.19 88 ASP A N 1
ATOM 676 C CA . ASP A 1 88 ? -18.660 -10.200 -22.583 1.00 86.19 88 ASP A CA 1
ATOM 677 C C . ASP A 1 88 ? -17.684 -9.371 -21.706 1.00 86.19 88 ASP A C 1
ATOM 679 O O . ASP A 1 88 ? -17.645 -9.471 -20.479 1.00 86.19 88 ASP A O 1
ATOM 683 N N . TRP A 1 89 ? -16.839 -8.551 -22.346 1.00 92.31 89 TRP A N 1
ATOM 684 C CA . TRP A 1 89 ? -15.795 -7.786 -21.660 1.00 92.31 89 TRP A CA 1
ATOM 685 C C . TRP A 1 89 ? -16.304 -6.433 -21.152 1.00 92.31 89 TRP A C 1
ATOM 687 O O . TRP A 1 89 ? -16.730 -5.571 -21.927 1.00 92.31 89 TRP A O 1
ATOM 697 N N . GLN A 1 90 ? -16.174 -6.204 -19.845 1.00 89.25 90 GLN A N 1
ATOM 698 C CA . GLN A 1 90 ? -16.496 -4.927 -19.209 1.00 89.25 90 GLN A CA 1
ATOM 699 C C . GLN A 1 90 ? -15.326 -3.943 -19.361 1.00 89.25 90 GLN A C 1
ATOM 701 O O . GLN A 1 90 ? -14.380 -3.956 -18.580 1.00 89.25 90 GLN A O 1
ATOM 706 N N . VAL A 1 91 ? -15.405 -3.089 -20.386 1.00 90.81 91 VAL A N 1
ATOM 707 C CA . VAL A 1 91 ? -14.380 -2.085 -20.728 1.00 90.81 91 VAL A CA 1
ATOM 708 C C . VAL A 1 91 ? -14.135 -1.107 -19.574 1.00 90.81 91 VAL A C 1
ATOM 710 O O . VAL A 1 91 ? -15.040 -0.369 -19.175 1.00 90.81 91 VAL A O 1
ATOM 713 N N . ALA A 1 92 ? -12.892 -1.029 -19.094 1.00 90.75 92 ALA A N 1
ATOM 714 C CA . ALA A 1 92 ? -12.481 -0.027 -18.115 1.00 90.75 92 ALA A CA 1
ATOM 715 C C . ALA A 1 92 ? -12.390 1.371 -18.764 1.00 90.75 92 ALA A C 1
ATOM 717 O O . ALA A 1 92 ? -11.544 1.635 -19.625 1.00 90.75 92 ALA A O 1
ATOM 718 N N . GLN A 1 93 ? -13.289 2.270 -18.355 1.00 89.44 93 GLN A N 1
ATOM 719 C CA . GLN A 1 93 ? -13.457 3.611 -18.929 1.00 89.44 93 GLN A CA 1
ATOM 720 C C . GLN A 1 93 ? -12.445 4.616 -18.367 1.00 89.44 93 GLN A C 1
ATOM 722 O O . GLN A 1 93 ? -12.213 4.666 -17.159 1.00 89.44 93 GLN A O 1
ATOM 727 N N . SER A 1 94 ? -11.894 5.472 -19.230 1.00 86.19 94 SER A N 1
ATOM 728 C CA . SER A 1 94 ? -10.973 6.539 -18.827 1.00 86.19 94 SER A CA 1
ATOM 729 C C . SER A 1 94 ? -11.651 7.597 -17.953 1.00 86.19 94 SER A C 1
ATOM 731 O O . SER A 1 94 ? -10.972 8.214 -17.140 1.00 86.19 94 SER A O 1
ATOM 733 N N . ALA A 1 95 ? -12.968 7.800 -18.076 1.00 80.81 95 ALA A N 1
ATOM 734 C CA . ALA A 1 95 ? -13.734 8.699 -17.207 1.00 80.81 95 ALA A CA 1
ATOM 735 C C . ALA A 1 95 ? -13.860 8.222 -15.742 1.00 80.81 95 ALA A C 1
ATOM 737 O O . ALA A 1 95 ? -14.262 9.006 -14.884 1.00 80.81 95 ALA A O 1
ATOM 738 N N . VAL A 1 96 ? -13.539 6.954 -15.453 1.00 83.38 96 VAL A N 1
ATOM 739 C CA . VAL A 1 96 ? -13.599 6.341 -14.108 1.00 83.38 96 VAL A CA 1
ATOM 740 C C . VAL A 1 96 ? -12.187 6.078 -13.551 1.00 83.38 96 VAL A C 1
ATOM 742 O O . VAL A 1 96 ? -12.022 5.569 -12.445 1.00 83.38 96 VAL A O 1
ATOM 745 N N . GLU A 1 97 ? -11.144 6.430 -14.306 1.00 84.25 97 GLU A N 1
ATOM 746 C CA . GLU A 1 97 ? -9.755 6.202 -13.920 1.00 84.25 97 GLU A CA 1
ATOM 747 C C . GLU A 1 97 ? -9.312 7.166 -12.806 1.00 84.25 97 GLU A C 1
ATOM 749 O O . GLU A 1 97 ? -9.491 8.381 -12.894 1.00 84.25 97 GLU A O 1
ATOM 754 N N . MET A 1 98 ? -8.734 6.614 -11.737 1.00 80.56 98 MET A N 1
ATOM 755 C CA . MET A 1 98 ? -8.189 7.387 -10.621 1.00 80.56 98 MET A CA 1
ATOM 756 C C . MET A 1 98 ? -6.811 7.940 -10.992 1.00 80.56 98 MET A C 1
ATOM 758 O O . MET A 1 98 ? -5.961 7.183 -11.454 1.00 80.56 98 MET A O 1
ATOM 762 N N . ASP A 1 99 ? -6.575 9.229 -10.746 1.00 81.56 99 ASP A N 1
ATOM 763 C CA . ASP A 1 99 ? -5.329 9.883 -11.148 1.00 81.56 99 ASP A CA 1
ATOM 764 C C . ASP A 1 99 ? -4.142 9.505 -10.238 1.00 81.56 99 ASP A C 1
ATOM 766 O O . ASP A 1 99 ? -4.125 9.810 -9.042 1.00 81.56 99 ASP A O 1
ATOM 770 N N . LEU A 1 100 ? -3.151 8.813 -10.808 1.00 85.44 100 LEU A N 1
ATOM 771 C CA . LEU A 1 100 ? -1.904 8.387 -10.176 1.00 85.44 100 LEU A CA 1
ATOM 772 C C . LEU A 1 100 ? -0.694 9.039 -10.861 1.00 85.44 100 LEU A C 1
ATOM 774 O O . LEU A 1 100 ? -0.526 8.971 -12.081 1.00 85.44 100 LEU A O 1
ATOM 778 N N . GLU A 1 101 ? 0.242 9.557 -10.063 1.00 85.25 101 GLU A N 1
ATOM 779 C CA . GLU A 1 101 ? 1.546 10.001 -10.566 1.00 85.25 101 GLU A CA 1
ATOM 780 C C . GLU A 1 101 ? 2.392 8.804 -11.043 1.00 85.25 101 GLU A C 1
ATOM 782 O O . GLU A 1 101 ? 3.083 8.134 -10.270 1.00 85.25 101 GLU A O 1
ATOM 787 N N . LEU A 1 102 ? 2.345 8.520 -12.347 1.00 86.62 102 LEU A N 1
ATOM 788 C CA . LEU A 1 102 ? 3.118 7.438 -12.956 1.00 86.62 102 LEU A CA 1
ATOM 789 C C . LEU A 1 102 ? 4.630 7.759 -12.998 1.00 86.62 102 LEU A C 1
ATOM 791 O O . LEU A 1 102 ? 5.022 8.826 -13.486 1.00 86.62 102 LEU A O 1
ATOM 795 N N . PRO A 1 103 ? 5.511 6.816 -12.590 1.00 89.69 103 PRO A N 1
ATOM 796 C CA . PRO A 1 103 ? 6.960 6.959 -12.730 1.00 89.69 103 PRO A CA 1
ATOM 797 C C . PRO A 1 103 ? 7.395 7.239 -14.174 1.00 89.69 103 PRO A C 1
ATOM 799 O O . PRO A 1 103 ? 6.772 6.760 -15.116 1.00 89.69 103 PRO A O 1
ATOM 802 N N . GLU A 1 104 ? 8.530 7.920 -14.366 1.00 82.50 104 GLU A N 1
ATOM 803 C CA . GLU A 1 104 ? 9.033 8.338 -15.691 1.00 82.50 104 GLU A CA 1
ATOM 804 C C . GLU A 1 104 ? 9.076 7.199 -16.730 1.00 82.50 104 GLU A C 1
ATOM 806 O O . GLU A 1 104 ? 8.673 7.358 -17.881 1.00 82.50 104 GLU A O 1
ATOM 811 N N . HIS A 1 105 ? 9.493 6.002 -16.309 1.00 83.56 105 HIS A N 1
ATOM 812 C CA . HIS A 1 105 ? 9.571 4.821 -17.173 1.00 83.56 105 HIS A CA 1
ATOM 813 C C . HIS A 1 105 ? 8.203 4.195 -17.523 1.00 83.56 105 HIS A C 1
ATOM 815 O O . HIS A 1 105 ? 8.150 3.296 -18.360 1.00 83.56 105 HIS A O 1
ATOM 821 N N . MET A 1 106 ? 7.120 4.660 -16.893 1.00 89.38 106 MET A N 1
ATOM 822 C CA . MET A 1 106 ? 5.718 4.326 -17.167 1.00 89.38 106 MET A CA 1
ATOM 823 C C . MET A 1 106 ? 4.949 5.500 -17.810 1.00 89.38 106 MET A C 1
ATOM 825 O O . MET A 1 106 ? 3.738 5.407 -18.004 1.00 89.38 106 MET A O 1
ATOM 829 N N . LYS A 1 107 ? 5.601 6.613 -18.177 1.00 90.19 107 LYS A N 1
ATOM 830 C CA . LYS A 1 107 ? 4.925 7.671 -18.947 1.00 90.19 107 LYS A CA 1
ATOM 831 C C . LYS A 1 107 ? 4.653 7.204 -20.388 1.00 90.19 107 LYS A C 1
ATOM 833 O O . LYS A 1 107 ? 5.506 6.507 -20.950 1.00 90.19 107 LYS A O 1
ATOM 838 N N . PRO A 1 108 ? 3.526 7.600 -21.026 1.00 90.81 108 PRO A N 1
ATOM 839 C CA . PRO A 1 108 ? 3.045 6.997 -22.276 1.00 90.81 108 PRO A CA 1
ATOM 840 C C . PRO A 1 108 ? 4.086 6.881 -23.393 1.00 90.81 108 PRO A C 1
ATOM 842 O O . PRO A 1 108 ? 4.294 5.800 -23.946 1.00 90.81 108 PRO A O 1
ATOM 845 N N . ARG A 1 109 ? 4.825 7.966 -23.657 1.00 90.94 109 ARG A N 1
ATOM 846 C CA . ARG A 1 109 ? 5.911 7.986 -24.648 1.00 90.94 109 ARG A CA 1
ATOM 847 C C . ARG A 1 109 ? 6.993 6.942 -24.372 1.00 90.94 109 ARG A C 1
ATOM 849 O O . ARG A 1 109 ? 7.391 6.226 -25.288 1.00 90.94 109 ARG A O 1
ATOM 856 N N . ARG A 1 110 ? 7.460 6.837 -23.122 1.00 91.81 110 ARG A N 1
ATOM 857 C CA . ARG A 1 110 ? 8.581 5.959 -22.761 1.00 91.81 110 ARG A CA 1
ATOM 858 C C . ARG A 1 110 ? 8.160 4.495 -22.694 1.00 91.81 110 ARG A C 1
ATOM 860 O O . ARG A 1 110 ? 8.894 3.649 -23.199 1.00 91.81 110 ARG A O 1
ATOM 867 N N . ILE A 1 111 ? 6.988 4.186 -22.138 1.00 94.06 111 ILE A N 1
ATOM 868 C CA . ILE A 1 111 ? 6.525 2.794 -22.041 1.00 94.06 111 ILE A CA 1
ATOM 869 C C . ILE A 1 111 ? 6.157 2.215 -23.417 1.00 94.06 111 ILE A C 1
ATOM 871 O O . ILE A 1 111 ? 6.525 1.079 -23.715 1.00 94.06 111 ILE A O 1
ATOM 875 N N . ALA A 1 112 ? 5.549 3.014 -24.306 1.00 94.38 112 ALA A N 1
ATOM 876 C CA . ALA A 1 112 ? 5.298 2.611 -25.689 1.00 94.38 112 ALA A CA 1
ATOM 877 C C . ALA A 1 112 ? 6.608 2.404 -26.473 1.00 94.38 112 ALA A C 1
ATOM 879 O O . ALA A 1 112 ? 6.739 1.406 -27.179 1.00 94.38 112 ALA A O 1
ATOM 880 N N . GLN A 1 113 ? 7.609 3.280 -26.303 1.00 92.69 113 GLN A N 1
ATOM 881 C CA . GLN A 1 113 ? 8.939 3.091 -26.902 1.00 92.69 113 GLN A CA 1
ATOM 882 C C . GLN A 1 113 ? 9.602 1.792 -26.415 1.00 92.69 113 GLN A C 1
ATOM 884 O O . GLN A 1 113 ? 10.116 1.029 -27.228 1.00 92.69 113 GLN A O 1
ATOM 889 N N . LEU A 1 114 ? 9.555 1.498 -25.110 1.00 92.94 114 LEU A N 1
ATOM 890 C CA . LEU A 1 114 ? 10.096 0.252 -24.553 1.00 92.94 114 LEU A CA 1
ATOM 891 C C . LEU A 1 114 ? 9.371 -0.990 -25.097 1.00 92.94 114 LEU A C 1
ATOM 893 O O . LEU A 1 114 ? 10.025 -1.998 -25.366 1.00 92.94 114 LEU A O 1
ATOM 897 N N . PHE A 1 115 ? 8.053 -0.918 -25.316 1.00 95.62 115 PHE A N 1
ATOM 898 C CA . PHE A 1 115 ? 7.292 -2.003 -25.940 1.00 95.62 115 PHE A CA 1
ATOM 899 C C . PHE A 1 115 ? 7.655 -2.202 -27.415 1.00 95.62 115 PHE A C 1
ATOM 901 O O . PHE A 1 115 ? 7.855 -3.336 -27.839 1.00 95.62 115 PHE A O 1
ATOM 908 N N . ILE A 1 116 ? 7.833 -1.118 -28.174 1.00 94.88 116 ILE A N 1
ATOM 909 C CA . ILE A 1 116 ? 8.305 -1.160 -29.566 1.00 94.88 116 ILE A CA 1
ATOM 910 C C . ILE A 1 116 ? 9.708 -1.785 -29.648 1.00 94.88 116 ILE A C 1
ATOM 912 O O . ILE A 1 116 ? 9.926 -2.667 -30.476 1.00 94.88 116 ILE A O 1
ATOM 916 N N . ILE A 1 117 ? 10.628 -1.403 -28.754 1.00 93.38 117 ILE A N 1
ATOM 917 C CA . ILE A 1 117 ? 11.975 -1.993 -28.654 1.00 93.38 117 ILE A CA 1
ATOM 918 C C . ILE A 1 117 ? 11.897 -3.503 -28.371 1.00 93.38 117 ILE A C 1
ATOM 920 O O . ILE A 1 117 ? 12.548 -4.288 -29.057 1.00 93.38 117 ILE A O 1
ATOM 924 N N . ALA A 1 118 ? 11.082 -3.931 -27.400 1.00 94.50 118 ALA A N 1
ATOM 925 C CA . ALA A 1 118 ? 10.935 -5.349 -27.062 1.00 94.50 118 ALA A CA 1
ATOM 926 C C . ALA A 1 118 ? 10.275 -6.162 -28.192 1.00 94.50 118 ALA A C 1
ATOM 928 O O . ALA A 1 118 ? 10.753 -7.242 -28.533 1.00 94.50 118 ALA A O 1
ATOM 929 N N . MET A 1 119 ? 9.214 -5.638 -28.814 1.00 95.25 119 MET A N 1
ATOM 930 C CA . MET A 1 119 ? 8.528 -6.293 -29.932 1.00 95.25 119 MET A CA 1
ATOM 931 C C . MET A 1 119 ? 9.416 -6.392 -31.179 1.00 95.25 119 MET A C 1
ATOM 933 O O . MET A 1 119 ? 9.388 -7.418 -31.853 1.00 95.25 119 MET A O 1
ATOM 937 N N . TYR A 1 120 ? 10.232 -5.376 -31.476 1.00 94.88 120 TYR A N 1
ATOM 938 C CA . TYR A 1 120 ? 11.172 -5.403 -32.603 1.00 94.88 120 TYR A CA 1
ATOM 939 C C . TYR A 1 120 ? 12.432 -6.241 -32.317 1.00 94.88 120 TYR A C 1
ATOM 941 O O . TYR A 1 120 ? 12.977 -6.850 -33.231 1.00 94.88 120 TYR A O 1
ATOM 949 N N . GLY A 1 121 ? 12.877 -6.354 -31.062 1.00 92.50 121 GLY A N 1
ATOM 950 C CA . GLY A 1 121 ? 13.894 -7.342 -30.679 1.00 92.50 121 GLY A CA 1
ATOM 951 C C . GLY A 1 121 ? 13.382 -8.788 -30.773 1.00 92.50 121 GLY A C 1
ATOM 952 O O . GLY A 1 121 ? 14.130 -9.699 -31.135 1.00 92.50 121 GLY A O 1
ATOM 953 N N . ALA A 1 122 ? 12.093 -9.007 -30.487 1.00 92.88 122 ALA A N 1
ATOM 954 C CA . ALA A 1 122 ? 11.494 -10.337 -30.460 1.00 92.88 122 ALA A CA 1
ATOM 955 C C . ALA A 1 122 ? 10.980 -10.836 -31.822 1.00 92.88 122 ALA A C 1
ATOM 957 O O . ALA A 1 122 ? 11.376 -11.913 -32.259 1.00 92.88 122 ALA A O 1
ATOM 958 N N . TRP A 1 123 ? 10.132 -10.069 -32.513 1.00 95.19 123 TRP A N 1
ATOM 959 C CA . TRP A 1 123 ? 9.470 -10.483 -33.760 1.00 95.19 123 TRP A CA 1
ATOM 960 C C . TRP A 1 123 ? 9.420 -9.339 -34.796 1.00 95.19 123 TRP A C 1
ATOM 962 O O . TRP A 1 123 ? 8.334 -8.898 -35.190 1.00 95.19 123 TRP A O 1
ATOM 972 N N . PRO A 1 124 ? 10.576 -8.812 -35.244 1.00 94.88 124 PRO A N 1
ATOM 973 C CA . PRO A 1 124 ? 10.632 -7.662 -36.148 1.00 94.88 124 PRO A CA 1
ATOM 974 C C . PRO A 1 124 ? 9.944 -7.919 -37.491 1.00 94.88 124 PRO A C 1
ATOM 976 O O . PRO A 1 124 ? 9.342 -7.001 -38.045 1.00 94.88 124 PRO A O 1
ATOM 979 N N . SER A 1 125 ? 9.968 -9.151 -38.007 1.00 94.81 125 SER A N 1
ATOM 980 C CA . SER A 1 125 ? 9.315 -9.492 -39.279 1.00 94.81 125 SER A CA 1
ATOM 981 C C . SER A 1 125 ? 7.791 -9.416 -39.155 1.00 94.81 125 SER A C 1
ATOM 983 O O . SER A 1 125 ? 7.109 -8.988 -40.086 1.00 94.81 125 SER A O 1
ATOM 985 N N . ASN A 1 126 ? 7.243 -9.760 -37.986 1.00 95.88 126 ASN A N 1
ATOM 986 C CA . ASN A 1 126 ? 5.828 -9.564 -37.668 1.00 95.88 126 ASN A CA 1
ATOM 987 C C . ASN A 1 126 ? 5.491 -8.093 -37.369 1.00 95.88 126 ASN A C 1
ATOM 989 O O . ASN A 1 126 ? 4.469 -7.615 -37.857 1.00 95.88 126 ASN A O 1
ATOM 993 N N . VAL A 1 127 ? 6.355 -7.356 -36.657 1.00 96.12 127 VAL A N 1
ATOM 994 C CA . VAL A 1 127 ? 6.193 -5.907 -36.412 1.00 96.12 127 VAL A CA 1
ATOM 995 C C . VAL A 1 127 ? 6.104 -5.130 -37.726 1.00 96.12 127 VAL A C 1
ATOM 997 O O . VAL A 1 127 ? 5.135 -4.405 -37.942 1.00 96.12 127 VAL A O 1
ATOM 1000 N N . ILE A 1 128 ? 7.072 -5.307 -38.630 1.00 95.00 128 ILE A N 1
ATOM 1001 C CA . ILE A 1 128 ? 7.101 -4.597 -39.916 1.00 95.00 128 ILE A CA 1
ATOM 1002 C C . ILE A 1 128 ? 5.925 -5.022 -40.808 1.00 95.00 128 ILE A C 1
ATOM 1004 O O . ILE A 1 128 ? 5.304 -4.165 -41.438 1.00 95.00 128 ILE A O 1
ATOM 1008 N N . ALA A 1 129 ? 5.564 -6.311 -40.836 1.00 95.19 129 ALA A N 1
ATOM 1009 C CA . ALA A 1 129 ? 4.421 -6.783 -41.619 1.00 95.19 129 ALA A CA 1
ATOM 1010 C C . ALA A 1 129 ? 3.087 -6.182 -41.139 1.00 95.19 129 ALA A C 1
ATOM 1012 O O . ALA A 1 129 ? 2.327 -5.677 -41.964 1.00 95.19 129 ALA A O 1
ATOM 1013 N N . PHE A 1 130 ? 2.829 -6.190 -39.826 1.00 96.44 130 PHE A N 1
ATOM 1014 C CA . PHE A 1 130 ? 1.623 -5.605 -39.234 1.00 96.44 130 PHE A CA 1
ATOM 1015 C C . PHE A 1 130 ? 1.545 -4.089 -39.440 1.00 96.44 130 PHE A C 1
ATOM 1017 O O . PHE A 1 130 ? 0.496 -3.565 -39.795 1.00 96.44 130 PHE A O 1
ATOM 1024 N N . VAL A 1 131 ? 2.647 -3.366 -39.241 1.00 95.38 131 VAL A N 1
ATOM 1025 C CA . VAL A 1 131 ? 2.641 -1.897 -39.321 1.00 95.38 131 VAL A CA 1
ATOM 1026 C C . VAL A 1 131 ? 2.486 -1.405 -40.763 1.00 95.38 131 VAL A C 1
ATOM 1028 O O . VAL A 1 131 ? 1.873 -0.361 -40.988 1.00 95.38 131 VAL A O 1
ATOM 1031 N N . ARG A 1 132 ? 3.009 -2.159 -41.741 1.00 93.81 132 ARG A N 1
ATOM 1032 C CA . ARG A 1 132 ? 2.858 -1.854 -43.171 1.00 93.81 132 ARG A CA 1
ATOM 1033 C C . ARG A 1 132 ? 1.423 -2.064 -43.661 1.00 93.81 132 ARG A C 1
ATOM 1035 O O . ARG A 1 132 ? 0.932 -1.248 -44.434 1.00 93.81 132 ARG A O 1
ATOM 1042 N N . ASP A 1 133 ? 0.778 -3.152 -43.243 1.00 94.19 133 ASP A N 1
ATOM 1043 C CA . ASP A 1 133 ? -0.616 -3.463 -43.574 1.00 94.19 133 ASP A CA 1
ATOM 1044 C C . ASP A 1 133 ? -1.265 -4.279 -42.436 1.00 94.19 133 ASP A C 1
ATOM 1046 O O . ASP A 1 133 ? -1.141 -5.512 -42.404 1.00 94.19 133 ASP A O 1
ATOM 1050 N N . PRO A 1 134 ? -1.958 -3.618 -41.489 1.00 94.06 134 PRO A N 1
ATOM 1051 C CA . PRO A 1 134 ? -2.518 -4.299 -40.328 1.00 94.06 134 PRO A CA 1
ATOM 1052 C C . PRO A 1 134 ? -3.693 -5.200 -40.709 1.00 94.06 134 PRO A C 1
ATOM 1054 O O . PRO A 1 134 ? -3.869 -6.255 -40.104 1.00 94.06 134 PRO A O 1
ATOM 1057 N N . VAL A 1 135 ? -4.473 -4.833 -41.730 1.00 92.62 135 VAL A N 1
ATOM 1058 C CA . VAL A 1 135 ? -5.674 -5.572 -42.139 1.00 92.62 135 VAL A CA 1
ATOM 1059 C C . VAL A 1 135 ? -5.284 -6.894 -42.795 1.00 92.62 135 VAL A C 1
ATOM 1061 O O . VAL A 1 135 ? -5.783 -7.948 -42.394 1.00 92.62 135 VAL A O 1
ATOM 1064 N N . SER A 1 136 ? -4.357 -6.868 -43.758 1.00 93.12 136 SER A N 1
ATOM 1065 C CA . SER A 1 136 ? -3.873 -8.092 -44.409 1.00 93.12 136 SER A CA 1
ATOM 1066 C C . SER A 1 136 ? -3.068 -8.967 -43.450 1.00 93.12 136 SER A C 1
ATOM 1068 O O . SER A 1 136 ? -3.175 -10.191 -43.520 1.00 93.12 136 SER A O 1
ATOM 1070 N N . TYR A 1 137 ? -2.311 -8.374 -42.516 1.00 94.88 137 TYR A N 1
ATOM 1071 C CA . TYR A 1 137 ? -1.628 -9.132 -41.465 1.00 94.88 137 TYR A CA 1
ATOM 1072 C C . TYR A 1 137 ? -2.626 -9.862 -40.555 1.00 94.88 137 TYR A C 1
ATOM 1074 O O . TYR A 1 137 ? -2.510 -11.071 -40.378 1.00 94.88 137 TYR A O 1
ATOM 1082 N N . ILE A 1 138 ? -3.632 -9.166 -40.013 1.00 93.12 138 ILE A N 1
ATOM 1083 C CA . ILE A 1 138 ? -4.627 -9.759 -39.104 1.00 93.12 138 ILE A CA 1
ATOM 1084 C C . ILE A 1 138 ? -5.426 -10.865 -39.811 1.00 93.12 138 ILE A C 1
ATOM 1086 O O . ILE A 1 138 ? -5.557 -11.966 -39.270 1.00 93.12 138 ILE A O 1
ATOM 1090 N N . ARG A 1 139 ? -5.886 -10.620 -41.049 1.00 92.38 139 ARG A N 1
ATOM 1091 C CA . ARG A 1 139 ? -6.563 -11.634 -41.880 1.00 92.38 139 ARG A CA 1
ATOM 1092 C C . ARG A 1 139 ? -5.656 -12.840 -42.152 1.00 92.38 139 ARG A C 1
ATOM 1094 O O . ARG A 1 139 ? -6.076 -13.975 -41.949 1.00 92.38 139 ARG A O 1
ATOM 1101 N N . GLY A 1 140 ? -4.397 -12.609 -42.532 1.00 91.56 140 GLY A N 1
ATOM 1102 C CA . GLY A 1 140 ? -3.403 -13.658 -42.800 1.00 91.56 140 GLY A CA 1
ATOM 1103 C C . GLY A 1 140 ? -2.919 -14.435 -41.567 1.00 91.56 140 GLY A C 1
ATOM 1104 O O . GLY A 1 140 ? -2.275 -15.471 -41.718 1.00 91.56 140 GLY A O 1
ATOM 1105 N N . LYS A 1 141 ? -3.228 -13.962 -40.353 1.00 92.69 141 LYS A N 1
ATOM 1106 C CA . LYS A 1 141 ? -2.988 -14.654 -39.074 1.00 92.69 141 LYS A CA 1
ATOM 1107 C C . LYS A 1 141 ? -4.263 -15.265 -38.471 1.00 92.69 141 LYS A C 1
ATOM 1109 O O . LYS A 1 141 ? -4.209 -15.741 -37.340 1.00 92.69 141 LYS A O 1
ATOM 1114 N N . SER A 1 142 ? -5.390 -15.222 -39.195 1.00 89.00 142 SER A N 1
ATOM 1115 C CA . SER A 1 142 ? -6.702 -15.747 -38.781 1.00 89.00 142 SER A CA 1
ATOM 1116 C C . SER A 1 142 ? -7.112 -15.365 -37.350 1.00 89.00 142 SER A C 1
ATOM 1118 O O . SER A 1 142 ? -7.601 -16.202 -36.593 1.00 89.00 142 SER A O 1
ATOM 1120 N N . VAL A 1 143 ? -6.883 -14.107 -36.960 1.00 89.62 143 VAL A N 1
ATOM 1121 C CA . VAL A 1 143 ? -7.294 -13.608 -35.638 1.00 89.62 143 VAL A CA 1
ATOM 1122 C C . VAL A 1 143 ? -8.817 -13.468 -35.602 1.00 89.62 143 VAL A C 1
ATOM 1124 O O . VAL A 1 143 ? -9.416 -12.931 -36.536 1.00 89.62 143 VAL A O 1
ATOM 1127 N N . THR A 1 144 ? -9.446 -13.932 -34.523 1.00 88.06 144 THR A N 1
ATOM 1128 C CA . THR A 1 144 ? -10.881 -13.735 -34.269 1.00 88.06 144 THR A CA 1
ATOM 1129 C C . THR A 1 144 ? -11.237 -12.242 -34.220 1.00 88.06 144 THR A C 1
ATOM 1131 O O . THR A 1 144 ? -10.395 -11.442 -33.806 1.00 88.06 144 THR A O 1
ATOM 1134 N N . PRO A 1 145 ? -12.467 -11.832 -34.585 1.00 87.12 145 PRO A N 1
ATOM 1135 C CA . PRO A 1 145 ? -12.948 -10.478 -34.314 1.00 87.12 145 PRO A CA 1
ATOM 1136 C C . PRO A 1 145 ? -12.793 -10.124 -32.828 1.00 87.12 145 PRO A C 1
ATOM 1138 O O . PRO A 1 145 ? -13.077 -10.948 -31.959 1.00 87.12 145 PRO A O 1
ATOM 1141 N N . ILE A 1 146 ? -12.288 -8.920 -32.551 1.00 91.06 146 ILE A N 1
ATOM 1142 C CA . ILE A 1 146 ? -12.065 -8.411 -31.183 1.00 91.06 146 ILE A CA 1
ATOM 1143 C C . ILE A 1 146 ? -12.921 -7.172 -30.916 1.00 91.06 146 ILE A C 1
ATOM 1145 O O . ILE A 1 146 ? -13.385 -6.975 -29.797 1.00 91.06 146 ILE A O 1
ATOM 1149 N N . TYR A 1 147 ? -13.170 -6.373 -31.953 1.00 92.56 147 TYR A N 1
ATOM 1150 C CA . TYR A 1 147 ? -14.057 -5.218 -31.921 1.00 92.56 147 TYR A CA 1
ATOM 1151 C C . TYR A 1 147 ? -15.297 -5.489 -32.770 1.00 92.56 147 TYR A C 1
ATOM 1153 O O . TYR A 1 147 ? -15.182 -6.151 -33.801 1.00 92.56 147 TYR A O 1
ATOM 1161 N N . ALA A 1 148 ? -16.425 -4.874 -32.410 1.00 89.94 148 ALA A N 1
ATOM 1162 C CA . ALA A 1 148 ? -17.708 -4.921 -33.126 1.00 89.94 148 ALA A CA 1
ATOM 1163 C C . ALA A 1 148 ? -17.699 -4.203 -34.502 1.00 89.94 148 ALA A C 1
ATOM 1165 O O . ALA A 1 148 ? -18.731 -3.734 -34.987 1.00 89.94 148 ALA A O 1
ATOM 1166 N N . VAL A 1 149 ? -16.517 -4.020 -35.097 1.00 89.75 149 VAL A N 1
ATOM 1167 C CA . VAL A 1 149 ? -16.251 -3.178 -36.265 1.00 89.75 149 VAL A CA 1
ATOM 1168 C C . VAL A 1 149 ? -15.111 -3.795 -37.083 1.00 89.75 149 VAL A C 1
ATOM 1170 O O . VAL A 1 149 ? -14.087 -4.194 -36.530 1.00 89.75 149 VAL A O 1
ATOM 1173 N N . ASP A 1 150 ? -15.257 -3.835 -38.412 1.00 88.75 150 ASP A N 1
ATOM 1174 C CA . ASP A 1 150 ? -14.236 -4.368 -39.323 1.00 88.75 150 ASP A CA 1
ATOM 1175 C C . ASP A 1 150 ? -12.858 -3.717 -39.130 1.00 88.75 150 ASP A C 1
ATOM 1177 O O . ASP A 1 150 ? -12.737 -2.493 -39.041 1.00 88.75 150 ASP A O 1
ATOM 1181 N N . TRP A 1 151 ? -11.797 -4.526 -39.204 1.00 88.69 151 TRP A N 1
ATOM 1182 C CA . TRP A 1 151 ? -10.398 -4.091 -39.067 1.00 88.69 151 TRP A CA 1
ATOM 1183 C C . TRP A 1 151 ? -9.984 -2.931 -39.992 1.00 88.69 151 TRP A C 1
ATOM 1185 O O . TRP A 1 151 ? -9.106 -2.150 -39.632 1.00 88.69 151 TRP A O 1
ATOM 1195 N N . GLU A 1 152 ? -10.640 -2.775 -41.146 1.00 88.06 152 GLU A N 1
ATOM 1196 C CA . GLU A 1 152 ? -10.437 -1.667 -42.098 1.00 88.06 152 GLU A CA 1
ATOM 1197 C C . GLU A 1 152 ? -10.856 -0.290 -41.551 1.00 88.06 152 GLU A C 1
ATOM 1199 O O . GLU A 1 152 ? -10.398 0.737 -42.048 1.00 88.06 152 GLU A O 1
ATOM 1204 N N . LYS A 1 153 ? -11.714 -0.259 -40.525 1.00 87.25 153 LYS A N 1
ATOM 1205 C CA . LYS A 1 153 ? -12.197 0.963 -39.863 1.00 87.25 153 LYS A CA 1
ATOM 1206 C C . LYS A 1 153 ? -11.409 1.282 -38.585 1.00 87.25 153 LYS A C 1
ATOM 1208 O O . LYS A 1 153 ? -11.377 2.438 -38.178 1.00 87.25 153 LYS A O 1
ATOM 1213 N N . VAL A 1 154 ? -10.754 0.283 -37.979 1.00 88.38 154 VAL A N 1
ATOM 1214 C CA . VAL A 1 154 ? -9.970 0.419 -36.731 1.00 88.38 154 VAL A CA 1
ATOM 1215 C C . VAL A 1 154 ? -8.696 1.246 -36.950 1.00 88.38 154 VAL A C 1
ATOM 1217 O O . VAL A 1 154 ? -8.350 2.089 -36.125 1.00 88.38 154 VAL A O 1
ATOM 1220 N N . TRP A 1 155 ? -8.012 1.047 -38.082 1.00 89.75 155 TRP A N 1
ATOM 1221 C CA . TRP A 1 155 ? -6.881 1.877 -38.502 1.00 89.75 155 TRP A CA 1
ATOM 1222 C C . TRP A 1 155 ? -6.995 2.236 -39.980 1.00 89.75 155 TRP A C 1
ATOM 1224 O O . TRP A 1 155 ? -6.944 1.365 -40.846 1.00 89.75 155 TRP A O 1
ATOM 1234 N N . THR A 1 156 ? -7.061 3.533 -40.280 1.00 88.44 156 THR A N 1
ATOM 1235 C CA . THR A 1 156 ? -6.951 4.023 -41.659 1.00 88.44 156 THR A CA 1
ATOM 1236 C C . THR A 1 156 ? -5.576 3.673 -42.255 1.00 88.44 156 THR A C 1
ATOM 1238 O O . THR A 1 156 ? -4.568 3.795 -41.543 1.00 88.44 156 THR A O 1
ATOM 1241 N N . PRO A 1 157 ? -5.497 3.282 -43.545 1.00 88.62 157 PRO A N 1
ATOM 1242 C CA . PRO A 1 157 ? -4.259 2.827 -44.177 1.00 88.62 157 PRO A CA 1
ATOM 1243 C C . PRO A 1 157 ? -3.067 3.771 -43.971 1.00 88.62 157 PRO A C 1
ATOM 1245 O O . PRO A 1 157 ? -3.196 4.991 -44.043 1.00 88.62 157 PRO A O 1
ATOM 1248 N N . GLY A 1 158 ? -1.893 3.198 -43.699 1.00 87.81 158 GLY A N 1
ATOM 1249 C CA . GLY A 1 158 ? -0.635 3.931 -43.517 1.00 87.81 158 GLY A CA 1
ATOM 1250 C C . GLY A 1 158 ? -0.439 4.627 -42.161 1.00 87.81 158 GLY A C 1
ATOM 1251 O O . GLY A 1 158 ? 0.706 4.872 -41.792 1.00 87.81 158 GLY A O 1
ATOM 1252 N N . VAL A 1 159 ? -1.485 4.886 -41.363 1.00 90.94 159 VAL A N 1
ATOM 1253 C CA . VAL A 1 159 ? -1.349 5.688 -40.122 1.00 90.94 159 VAL A CA 1
ATOM 1254 C C . VAL A 1 159 ? -0.414 5.058 -39.083 1.00 90.94 159 VAL A C 1
ATOM 1256 O O . VAL A 1 159 ? 0.304 5.787 -38.395 1.00 90.94 159 VAL A O 1
ATOM 1259 N N . LEU A 1 160 ? -0.366 3.726 -38.976 1.00 93.00 160 LEU A N 1
ATOM 1260 C CA . LEU A 1 160 ? 0.608 3.052 -38.107 1.00 93.00 160 LEU A CA 1
ATOM 1261 C C . LEU A 1 160 ? 2.045 3.212 -38.629 1.00 93.00 160 LEU A C 1
ATOM 1263 O O . LEU A 1 160 ? 2.946 3.476 -37.834 1.00 93.00 160 LEU A O 1
ATOM 1267 N N . ALA A 1 161 ? 2.252 3.122 -39.947 1.00 93.56 161 ALA A N 1
ATOM 1268 C CA . ALA A 1 161 ? 3.557 3.315 -40.573 1.00 93.56 161 ALA A CA 1
ATOM 1269 C C . ALA A 1 161 ? 4.078 4.743 -40.352 1.00 93.56 161 ALA A C 1
ATOM 1271 O O . ALA A 1 161 ? 5.155 4.902 -39.787 1.00 93.56 161 ALA A O 1
ATOM 1272 N N . THR A 1 162 ? 3.284 5.776 -40.658 1.00 93.38 162 THR A N 1
ATOM 1273 C CA . THR A 1 162 ? 3.671 7.189 -40.465 1.00 93.38 162 THR A CA 1
ATOM 1274 C C . THR A 1 162 ? 4.004 7.530 -39.004 1.00 93.38 162 THR A C 1
ATOM 1276 O O . THR A 1 162 ? 4.831 8.400 -38.741 1.00 93.38 162 THR A O 1
ATOM 1279 N N . ARG A 1 163 ? 3.386 6.851 -38.025 1.00 91.44 163 ARG A N 1
ATOM 1280 C CA . ARG A 1 163 ? 3.688 7.052 -36.593 1.00 91.44 163 ARG A CA 1
ATOM 1281 C C . ARG A 1 163 ? 4.920 6.278 -36.106 1.00 91.44 163 ARG A C 1
ATOM 1283 O O . ARG A 1 163 ? 5.554 6.725 -35.146 1.00 91.44 163 ARG A O 1
ATOM 1290 N N . LEU A 1 164 ? 5.248 5.140 -36.728 1.00 91.62 164 LEU A N 1
ATOM 1291 C CA . LEU A 1 164 ? 6.366 4.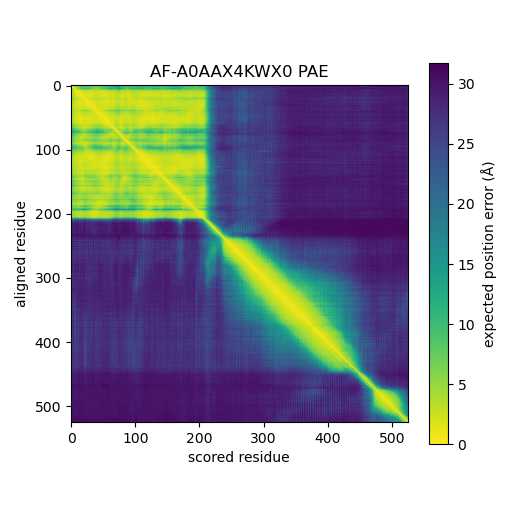276 -36.325 1.00 91.62 164 LEU A CA 1
ATOM 1292 C C . LEU A 1 164 ? 7.667 4.546 -37.096 1.00 91.62 164 LEU A C 1
ATOM 1294 O O . LEU A 1 164 ? 8.740 4.379 -36.524 1.00 91.62 164 LEU A O 1
ATOM 1298 N N . GLU A 1 165 ? 7.592 5.002 -38.346 1.00 90.75 165 GLU A N 1
ATOM 1299 C CA . GLU A 1 165 ? 8.737 5.421 -39.167 1.00 90.75 165 GLU A CA 1
ATOM 1300 C C . GLU A 1 165 ? 9.739 6.318 -38.404 1.00 90.75 165 GLU A C 1
ATOM 1302 O O . GLU A 1 165 ? 10.911 5.942 -38.327 1.00 90.75 165 GLU A O 1
ATOM 1307 N N . PRO A 1 166 ? 9.329 7.422 -37.738 1.00 89.06 166 PRO A N 1
ATOM 1308 C CA . PRO A 1 166 ? 10.256 8.262 -36.974 1.00 89.06 166 PRO A CA 1
ATOM 1309 C C . PRO A 1 166 ? 10.787 7.627 -35.675 1.00 89.06 166 PRO A C 1
ATOM 1311 O O . PRO A 1 166 ? 11.628 8.239 -35.032 1.00 89.06 166 PRO A O 1
ATOM 1314 N N . LEU A 1 167 ? 10.312 6.443 -35.260 1.00 86.75 167 LEU A N 1
ATOM 1315 C CA . LEU A 1 167 ? 10.915 5.674 -34.157 1.00 86.75 167 LEU A CA 1
ATOM 1316 C C . LEU A 1 167 ? 11.885 4.602 -34.652 1.00 86.75 167 LEU A C 1
ATOM 1318 O O . LEU A 1 167 ? 12.904 4.371 -34.016 1.00 86.75 167 LEU A O 1
ATOM 1322 N N . ILE A 1 168 ? 11.563 3.931 -35.762 1.00 87.56 168 ILE A N 1
ATOM 1323 C CA . ILE A 1 168 ? 12.413 2.877 -36.333 1.00 87.56 168 ILE A CA 1
ATOM 1324 C C . ILE A 1 168 ? 13.601 3.464 -37.111 1.00 87.56 168 ILE A C 1
ATOM 1326 O O . ILE A 1 168 ? 14.577 2.757 -37.341 1.00 87.56 168 ILE A O 1
ATOM 1330 N N . ARG A 1 169 ? 13.589 4.760 -37.447 1.00 86.19 169 ARG A N 1
ATOM 1331 C CA . ARG A 1 169 ? 14.737 5.448 -38.063 1.00 86.19 169 ARG A CA 1
ATOM 1332 C C . ARG A 1 169 ? 16.046 5.295 -37.274 1.00 86.19 169 ARG A C 1
ATOM 1334 O O . ARG A 1 169 ? 17.094 5.144 -37.896 1.00 86.19 169 ARG A O 1
ATOM 1341 N N . ASP A 1 170 ? 15.972 5.289 -35.946 1.00 81.25 170 ASP A N 1
ATOM 1342 C CA . ASP A 1 170 ? 17.140 5.168 -35.060 1.00 81.25 170 ASP A CA 1
ATOM 1343 C C . ASP A 1 170 ? 17.520 3.690 -34.804 1.00 81.25 170 ASP A C 1
ATOM 1345 O O . ASP A 1 170 ? 18.508 3.384 -34.131 1.00 81.25 170 ASP A O 1
ATOM 1349 N N . PHE A 1 171 ? 16.722 2.743 -35.319 1.00 87.06 171 PHE A N 1
ATOM 1350 C CA . PHE A 1 171 ? 16.895 1.313 -35.083 1.00 87.06 171 PHE A CA 1
ATOM 1351 C C . PHE A 1 171 ? 17.777 0.680 -36.167 1.00 87.06 171 PHE A C 1
ATOM 1353 O O . PHE A 1 171 ? 17.512 0.753 -37.367 1.00 87.06 171 PHE A O 1
ATOM 1360 N N . ARG A 1 172 ? 18.787 -0.073 -35.729 1.00 87.69 172 ARG A N 1
ATOM 1361 C CA . ARG A 1 172 ? 19.561 -0.990 -36.569 1.00 87.69 172 ARG A CA 1
ATOM 1362 C C . ARG A 1 172 ? 18.635 -2.052 -37.175 1.00 87.69 172 ARG A C 1
ATOM 1364 O O . ARG A 1 172 ? 17.787 -2.635 -36.490 1.00 87.69 172 ARG A O 1
ATOM 1371 N N . LEU A 1 173 ? 18.829 -2.350 -38.459 1.00 89.25 173 LEU A N 1
ATOM 1372 C CA . LEU A 1 173 ? 18.076 -3.387 -39.167 1.00 89.25 173 LEU A CA 1
ATOM 1373 C C . LEU A 1 173 ? 18.335 -4.762 -38.526 1.00 89.25 173 LEU A C 1
ATOM 1375 O O . LEU A 1 173 ? 19.477 -5.219 -38.464 1.00 89.25 173 LEU A O 1
ATOM 1379 N N . HIS A 1 174 ? 17.284 -5.419 -38.026 1.00 91.25 174 HIS A N 1
ATOM 1380 C CA . HIS A 1 174 ? 17.433 -6.693 -37.325 1.00 91.25 174 HIS A CA 1
ATOM 1381 C C . HIS A 1 174 ? 17.745 -7.833 -38.315 1.00 91.25 174 HIS A C 1
ATOM 1383 O O . HIS A 1 174 ? 16.987 -8.005 -39.273 1.00 91.25 174 HIS A O 1
ATOM 1389 N N . PRO A 1 175 ? 18.783 -8.668 -38.091 1.00 89.31 175 PRO A N 1
ATOM 1390 C CA . PRO A 1 175 ? 19.203 -9.689 -39.058 1.00 89.31 175 PRO A CA 1
ATOM 1391 C C . PRO A 1 175 ? 18.115 -10.685 -39.486 1.00 89.31 175 PRO A C 1
ATOM 1393 O O . PRO A 1 175 ? 18.128 -11.144 -40.627 1.00 89.31 175 PRO A O 1
ATOM 1396 N N . SER A 1 176 ? 17.141 -10.998 -38.617 1.00 88.62 176 SER A N 1
ATOM 1397 C CA . SER A 1 176 ? 16.043 -11.914 -38.975 1.00 88.62 176 SER A CA 1
ATOM 1398 C C . SER A 1 176 ? 15.167 -11.402 -40.124 1.00 88.62 176 SER A C 1
ATOM 1400 O O . SER A 1 176 ? 14.604 -12.231 -40.828 1.00 88.62 176 SER A O 1
ATOM 1402 N N . LEU A 1 177 ? 15.117 -10.089 -40.389 1.00 91.19 177 LEU A N 1
ATOM 1403 C CA . LEU A 1 177 ? 14.364 -9.510 -41.513 1.00 91.19 177 LEU A CA 1
ATOM 1404 C C . LEU A 1 177 ? 14.884 -9.959 -42.891 1.00 91.19 177 LEU A C 1
ATOM 1406 O O . LEU A 1 177 ? 14.157 -9.871 -43.876 1.00 91.19 177 LEU A O 1
ATOM 1410 N N . VAL A 1 178 ? 16.132 -10.436 -42.968 1.00 90.62 178 VAL A N 1
ATOM 1411 C CA . VAL A 1 178 ? 16.740 -10.977 -44.198 1.00 90.62 178 VAL A CA 1
ATOM 1412 C C . VAL A 1 178 ? 16.418 -12.468 -44.381 1.00 90.62 178 VAL A C 1
ATOM 1414 O O . VAL A 1 178 ? 16.473 -12.980 -45.495 1.00 90.62 178 VAL A O 1
ATOM 1417 N N . VAL A 1 179 ? 16.085 -13.174 -43.294 1.00 88.31 179 VAL A N 1
ATOM 1418 C CA . VAL A 1 179 ? 15.987 -14.645 -43.249 1.00 88.31 179 VAL A CA 1
ATOM 1419 C C . VAL A 1 179 ? 14.543 -15.137 -43.102 1.00 88.31 179 VAL A C 1
ATOM 1421 O O . VAL A 1 179 ? 14.198 -16.186 -43.642 1.00 88.31 179 VAL A O 1
ATOM 1424 N N . PHE A 1 180 ? 13.686 -14.398 -42.394 1.00 91.38 180 PHE A N 1
ATOM 1425 C CA . PHE A 1 180 ? 12.352 -14.847 -42.002 1.00 91.38 180 PHE A CA 1
ATOM 1426 C C . PHE A 1 180 ? 11.241 -13.944 -42.542 1.00 91.38 180 PHE A C 1
ATOM 1428 O O . PHE A 1 180 ? 11.259 -12.723 -42.403 1.00 91.38 180 PHE A O 1
ATOM 1435 N N . THR A 1 181 ? 10.197 -14.571 -43.081 1.00 92.69 181 THR A N 1
ATOM 1436 C CA . THR A 1 181 ? 8.889 -13.931 -43.257 1.00 92.69 181 THR A CA 1
ATOM 1437 C C . THR A 1 181 ? 8.152 -13.850 -41.917 1.00 92.69 181 THR A C 1
ATOM 1439 O O . THR A 1 181 ? 8.489 -14.546 -40.958 1.00 92.69 181 THR A O 1
ATOM 1442 N N . SER A 1 182 ? 7.074 -13.064 -41.845 1.00 92.38 182 SER A N 1
ATOM 1443 C CA . SER A 1 182 ? 6.227 -12.999 -40.645 1.00 92.38 182 SER A CA 1
ATOM 1444 C C . SER A 1 182 ? 5.619 -14.356 -40.251 1.00 92.38 182 SER A C 1
ATOM 1446 O O . SER A 1 182 ? 5.337 -14.574 -39.075 1.00 92.38 182 SER A O 1
ATOM 1448 N N . THR A 1 183 ? 5.416 -15.292 -41.184 1.00 92.62 183 THR A N 1
ATOM 1449 C CA . THR A 1 183 ? 4.991 -16.668 -40.871 1.00 92.62 183 THR A CA 1
ATOM 1450 C C . THR A 1 183 ? 6.151 -17.537 -40.393 1.00 92.62 183 THR A C 1
ATOM 1452 O O . THR A 1 183 ? 6.017 -18.168 -39.349 1.00 92.62 183 THR A O 1
ATOM 1455 N N . ALA A 1 184 ? 7.295 -17.523 -41.084 1.00 92.62 184 ALA A N 1
ATOM 1456 C CA . ALA A 1 184 ? 8.467 -18.310 -40.695 1.00 92.62 184 ALA A CA 1
ATOM 1457 C C . ALA A 1 184 ? 9.018 -17.903 -39.314 1.00 92.62 184 ALA A C 1
ATOM 1459 O O . ALA A 1 184 ? 9.403 -18.760 -38.528 1.00 92.62 184 ALA A O 1
ATOM 1460 N N . GLU A 1 185 ? 8.992 -16.608 -38.983 1.00 94.25 185 GLU A N 1
ATOM 1461 C CA . GLU A 1 185 ? 9.477 -16.081 -37.700 1.00 94.25 185 GLU A CA 1
ATOM 1462 C C . GLU A 1 185 ? 8.683 -16.580 -36.477 1.00 94.25 185 GLU A C 1
ATOM 1464 O O . GLU A 1 185 ? 9.231 -16.605 -35.378 1.00 94.25 185 GLU A O 1
ATOM 1469 N N . LEU A 1 186 ? 7.414 -16.981 -36.644 1.00 92.31 186 LEU A N 1
ATOM 1470 C CA . LEU A 1 186 ? 6.620 -17.573 -35.554 1.00 92.31 186 LEU A CA 1
ATOM 1471 C C . LEU A 1 186 ? 6.755 -19.101 -35.465 1.00 92.31 186 LEU A C 1
ATOM 1473 O O . LEU A 1 186 ? 6.307 -19.679 -34.481 1.00 92.31 186 LEU A O 1
ATOM 1477 N N . ALA A 1 187 ? 7.341 -19.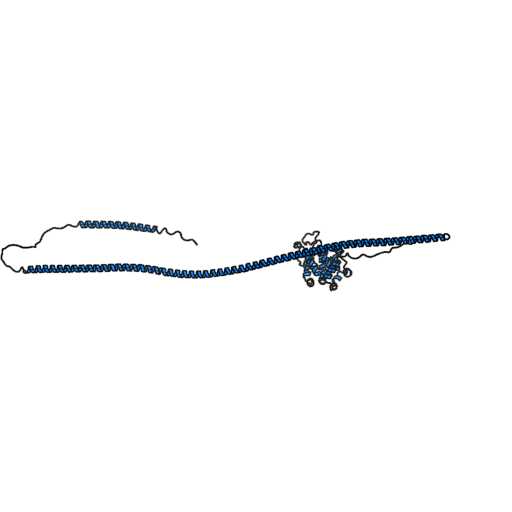748 -36.477 1.00 91.75 187 ALA A N 1
ATOM 1478 C CA . ALA A 1 187 ? 7.547 -21.197 -36.51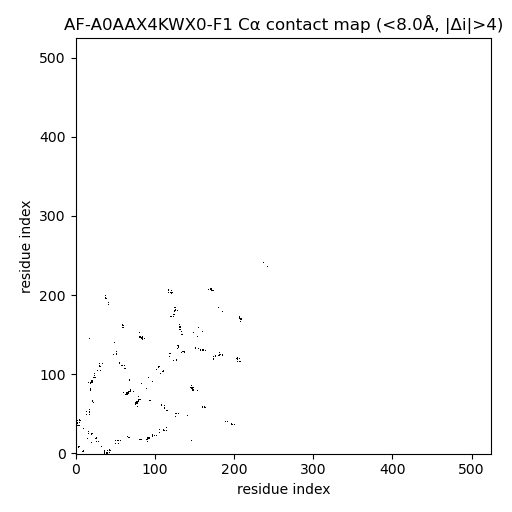6 1.00 91.75 187 ALA A CA 1
ATOM 1479 C C . ALA A 1 187 ? 8.942 -21.624 -36.014 1.00 91.75 187 ALA A C 1
ATOM 1481 O O . ALA A 1 187 ? 9.172 -22.808 -35.774 1.00 91.75 187 ALA A O 1
ATOM 1482 N N . ASP A 1 188 ? 9.878 -20.684 -35.852 1.00 89.31 188 ASP A N 1
ATOM 1483 C CA . ASP A 1 188 ? 11.205 -20.954 -35.292 1.00 89.31 188 ASP A CA 1
ATOM 1484 C C . ASP A 1 188 ? 11.186 -20.918 -33.756 1.00 89.31 188 ASP A C 1
ATOM 1486 O O . ASP A 1 188 ? 11.553 -19.932 -33.114 1.00 89.31 188 ASP A O 1
ATOM 1490 N N . GLU A 1 189 ? 10.759 -22.029 -33.157 1.00 85.62 189 GLU A N 1
ATOM 1491 C CA . GLU A 1 189 ? 10.836 -22.243 -31.707 1.00 85.62 189 GLU A CA 1
ATOM 1492 C C . GLU A 1 189 ? 12.294 -22.296 -31.208 1.00 85.62 189 GLU A C 1
ATOM 1494 O O . GLU A 1 189 ? 12.594 -21.846 -30.097 1.00 85.62 189 GLU A O 1
ATOM 1499 N N . LYS A 1 190 ? 13.219 -22.784 -32.051 1.00 86.62 190 LYS A N 1
ATOM 1500 C CA . LYS A 1 190 ? 14.635 -23.009 -31.708 1.00 86.62 190 LYS A CA 1
ATOM 1501 C C . LYS A 1 190 ? 15.385 -21.712 -31.438 1.00 86.62 190 LYS A C 1
ATOM 1503 O O . LYS A 1 190 ? 16.313 -21.703 -30.628 1.00 86.62 190 LYS A O 1
ATOM 1508 N N . ARG A 1 191 ? 14.932 -20.602 -32.035 1.00 85.06 191 ARG A N 1
ATOM 1509 C CA . ARG A 1 191 ? 15.352 -19.228 -31.709 1.00 85.06 191 ARG A CA 1
ATOM 1510 C C . ARG A 1 191 ? 15.425 -18.964 -30.201 1.00 85.06 191 ARG A C 1
ATOM 1512 O O . ARG A 1 191 ? 16.284 -18.200 -29.769 1.00 85.06 191 ARG A O 1
ATOM 1519 N N . TRP A 1 192 ? 14.546 -19.576 -29.407 1.00 87.75 192 TRP A N 1
ATOM 1520 C CA . TRP A 1 192 ? 14.384 -19.275 -27.982 1.00 87.75 192 TRP A CA 1
ATOM 1521 C C . TRP A 1 192 ? 15.115 -20.233 -27.030 1.00 87.75 192 TRP A C 1
ATOM 1523 O O . TRP A 1 192 ? 15.240 -19.907 -25.854 1.00 87.75 192 TRP A O 1
ATOM 1533 N N . GLU A 1 193 ? 15.653 -21.363 -27.506 1.00 80.62 193 GLU A N 1
ATOM 1534 C CA . GLU A 1 193 ? 16.273 -22.410 -26.661 1.00 80.62 193 GLU A CA 1
ATOM 1535 C C . GLU A 1 193 ? 17.485 -21.940 -25.834 1.00 80.62 193 GLU A C 1
ATOM 1537 O O . GLU A 1 193 ? 17.853 -22.583 -24.851 1.00 80.62 193 GLU A O 1
ATOM 1542 N N . ARG A 1 194 ? 18.152 -20.856 -26.253 1.00 73.25 194 ARG A N 1
ATOM 1543 C CA . ARG A 1 194 ? 19.441 -20.401 -25.693 1.00 73.25 194 ARG A CA 1
ATOM 1544 C C . ARG A 1 194 ? 19.479 -18.932 -25.269 1.00 73.25 194 ARG A C 1
ATOM 1546 O O . ARG A 1 194 ? 20.543 -18.456 -24.885 1.00 73.25 194 ARG A O 1
ATOM 1553 N N . ILE A 1 195 ? 18.363 -18.211 -25.365 1.00 79.25 195 ILE A N 1
ATOM 1554 C CA . ILE A 1 195 ? 18.321 -16.774 -25.073 1.00 79.25 195 ILE A CA 1
ATOM 1555 C C . ILE A 1 195 ? 18.007 -16.561 -23.590 1.00 79.25 195 ILE A C 1
ATOM 1557 O O . ILE A 1 195 ? 16.921 -16.899 -23.125 1.00 79.25 195 ILE A O 1
ATOM 1561 N N . ASP A 1 196 ? 18.945 -15.956 -22.862 1.00 86.50 196 ASP A N 1
ATOM 1562 C CA . ASP A 1 196 ? 18.690 -15.454 -21.509 1.00 86.50 196 ASP A CA 1
ATOM 1563 C C . ASP A 1 196 ? 17.878 -14.142 -21.537 1.00 86.50 196 ASP A C 1
ATOM 1565 O O . ASP A 1 196 ? 17.967 -13.345 -22.473 1.00 86.50 196 ASP A O 1
ATOM 1569 N N . ALA A 1 197 ? 17.112 -13.882 -20.476 1.00 87.19 197 ALA A N 1
ATOM 1570 C CA . ALA A 1 197 ? 16.287 -12.687 -20.345 1.00 87.19 197 ALA A CA 1
ATOM 1571 C C . ALA A 1 197 ? 17.109 -11.383 -20.314 1.00 87.19 197 ALA A C 1
ATOM 1573 O O . ALA A 1 197 ? 16.674 -10.378 -20.882 1.00 87.19 197 ALA A O 1
ATOM 1574 N N . ALA A 1 198 ? 18.298 -11.369 -19.696 1.00 87.75 198 ALA A N 1
ATOM 1575 C CA . ALA A 1 198 ? 19.167 -10.192 -19.708 1.00 87.75 198 ALA A CA 1
ATOM 1576 C C . ALA A 1 198 ? 19.831 -10.007 -21.081 1.00 87.75 198 ALA A C 1
ATOM 1578 O O . ALA A 1 198 ? 19.908 -8.881 -21.575 1.00 87.75 198 ALA A O 1
ATOM 1579 N N . GLU A 1 199 ? 20.232 -11.101 -21.738 1.00 88.25 199 GLU A N 1
ATOM 1580 C CA . GLU A 1 199 ? 20.750 -11.079 -23.113 1.00 88.25 199 GLU A CA 1
ATOM 1581 C C . GLU A 1 199 ? 19.696 -10.558 -24.110 1.00 88.25 199 GLU A C 1
ATOM 1583 O O . GLU A 1 199 ? 20.003 -9.709 -24.950 1.00 88.25 199 GLU A O 1
ATOM 1588 N N . PHE A 1 200 ? 18.438 -10.993 -23.978 1.00 89.94 200 PHE A N 1
ATOM 1589 C CA . PHE A 1 200 ? 17.305 -10.494 -24.761 1.00 89.94 200 PHE A CA 1
ATOM 1590 C C . PHE A 1 200 ? 17.109 -8.981 -24.594 1.00 89.94 200 PHE A C 1
ATOM 1592 O O . PHE A 1 200 ? 16.992 -8.257 -25.588 1.00 89.94 200 PHE A O 1
ATOM 1599 N N . ILE A 1 201 ? 17.094 -8.488 -23.349 1.00 89.62 201 ILE A N 1
ATOM 1600 C CA . ILE A 1 201 ? 16.934 -7.057 -23.057 1.00 89.62 201 ILE A CA 1
ATOM 1601 C C . ILE A 1 201 ? 18.111 -6.266 -23.643 1.00 89.62 201 ILE A C 1
ATOM 1603 O O . ILE A 1 201 ? 17.888 -5.267 -24.328 1.00 89.62 201 ILE A O 1
ATOM 1607 N N . ALA A 1 202 ? 19.348 -6.727 -23.431 1.00 87.06 202 ALA A N 1
ATOM 1608 C CA . ALA A 1 202 ? 20.551 -6.069 -23.933 1.00 87.06 202 ALA A CA 1
ATOM 1609 C C . ALA A 1 202 ? 20.574 -5.996 -25.468 1.00 87.06 202 ALA A C 1
ATOM 1611 O O . ALA A 1 202 ? 20.786 -4.915 -26.019 1.00 87.06 202 ALA A O 1
ATOM 1612 N N . ARG A 1 203 ? 20.280 -7.105 -26.166 1.00 86.62 203 ARG A N 1
ATOM 1613 C CA . ARG A 1 203 ? 20.149 -7.131 -27.635 1.00 86.62 203 ARG A CA 1
ATOM 1614 C C . ARG A 1 203 ? 19.067 -6.172 -28.123 1.00 86.62 203 ARG A C 1
ATOM 1616 O O . ARG A 1 203 ? 19.328 -5.391 -29.030 1.00 86.62 203 ARG A O 1
ATOM 1623 N N . SER A 1 204 ? 17.887 -6.199 -27.502 1.00 88.25 204 SER A N 1
ATOM 1624 C CA . SER A 1 204 ? 16.761 -5.343 -27.895 1.00 88.25 204 SER A CA 1
ATOM 1625 C C . SER A 1 204 ? 17.115 -3.857 -27.775 1.00 88.25 204 SER A C 1
ATOM 1627 O O . SER A 1 204 ? 16.910 -3.100 -28.718 1.00 88.25 204 SER A O 1
ATOM 1629 N N . GLN A 1 205 ? 17.717 -3.437 -26.656 1.00 87.88 205 GLN A N 1
ATOM 1630 C CA . GLN A 1 205 ? 18.150 -2.046 -26.458 1.00 87.88 205 GLN A CA 1
ATOM 1631 C C . GLN A 1 205 ? 19.298 -1.650 -27.405 1.00 87.88 205 GLN A C 1
ATOM 1633 O O . GLN A 1 205 ? 19.293 -0.541 -27.934 1.00 87.88 205 GLN A O 1
ATOM 1638 N N . ALA A 1 206 ? 20.254 -2.548 -27.674 1.00 85.06 206 ALA A N 1
ATOM 1639 C CA . ALA A 1 206 ? 21.388 -2.281 -28.565 1.00 85.06 206 ALA A CA 1
ATOM 1640 C C . ALA A 1 206 ? 20.985 -2.040 -30.034 1.00 85.06 206 ALA A C 1
ATOM 1642 O O . ALA A 1 206 ? 21.725 -1.389 -30.773 1.00 85.06 206 ALA A O 1
ATOM 1643 N N . LEU A 1 207 ? 19.809 -2.520 -30.458 1.00 82.69 207 LEU A N 1
ATOM 1644 C CA . LEU A 1 207 ? 19.252 -2.195 -31.773 1.00 82.69 207 LEU A CA 1
ATOM 1645 C C . LEU A 1 207 ? 18.870 -0.714 -31.885 1.00 82.69 207 LEU A C 1
ATOM 1647 O O . LEU A 1 207 ? 18.977 -0.174 -32.974 1.00 82.69 207 LEU A O 1
ATOM 1651 N N . SER A 1 208 ? 18.474 -0.042 -30.800 1.00 78.75 208 SER A N 1
ATOM 1652 C CA . SER A 1 208 ? 17.907 1.320 -30.833 1.00 78.75 208 SER A CA 1
ATOM 1653 C C . SER A 1 208 ? 18.938 2.461 -30.958 1.00 78.75 208 SER A C 1
ATOM 1655 O O . SER A 1 208 ? 18.543 3.620 -30.869 1.00 78.75 208 SER A O 1
ATOM 1657 N N . ASN A 1 209 ? 20.236 2.156 -31.100 1.00 65.06 209 ASN A N 1
ATOM 1658 C CA . ASN A 1 209 ? 21.328 3.141 -31.059 1.00 65.06 209 ASN A CA 1
ATOM 1659 C C . ASN A 1 209 ? 22.326 2.910 -32.214 1.00 65.06 209 ASN A C 1
ATOM 1661 O O . ASN A 1 209 ? 23.112 1.959 -32.159 1.00 65.06 209 ASN A O 1
ATOM 1665 N N . SER A 1 210 ? 22.351 3.751 -33.250 1.00 53.88 210 SER A N 1
ATOM 1666 C CA . SER A 1 210 ? 23.187 3.559 -34.456 1.00 53.88 210 SER A CA 1
ATOM 1667 C C . SER A 1 210 ? 24.593 4.192 -34.411 1.00 53.88 210 SER A C 1
ATOM 1669 O O . SER A 1 210 ? 25.561 3.568 -34.853 1.00 53.88 210 SER A O 1
ATOM 1671 N N . ASP A 1 211 ? 24.731 5.401 -33.867 1.00 44.06 211 ASP A N 1
ATOM 1672 C CA . ASP A 1 211 ? 25.736 6.372 -34.344 1.00 44.06 211 ASP A CA 1
ATOM 1673 C C . ASP A 1 211 ? 27.100 6.339 -33.622 1.00 44.06 211 ASP A C 1
ATOM 1675 O O . ASP A 1 211 ? 27.462 7.291 -32.935 1.00 44.06 211 ASP A O 1
ATOM 1679 N N . GLN A 1 212 ? 27.894 5.266 -33.771 1.00 46.34 212 GLN A N 1
ATOM 1680 C CA . GLN A 1 212 ? 29.261 5.241 -33.199 1.00 46.34 212 GLN A CA 1
ATOM 1681 C C . GLN A 1 212 ? 30.409 4.665 -34.054 1.00 46.34 212 GLN A C 1
ATOM 1683 O O . GLN A 1 212 ? 31.557 4.811 -33.637 1.00 46.34 212 GLN A O 1
ATOM 1688 N N . GLN A 1 213 ? 30.193 4.018 -35.212 1.00 44.81 213 GLN A N 1
ATOM 1689 C CA . GLN A 1 213 ? 31.309 3.369 -35.937 1.00 44.81 213 GLN A CA 1
ATOM 1690 C C . GLN A 1 213 ? 31.231 3.422 -37.477 1.00 44.81 213 GLN A C 1
ATOM 1692 O O . GLN A 1 213 ? 30.451 2.699 -38.088 1.00 44.81 213 GLN A O 1
ATOM 1697 N N . GLY A 1 214 ? 32.175 4.157 -38.092 1.00 39.28 214 GLY A N 1
ATOM 1698 C CA . GLY A 1 214 ? 32.789 3.777 -39.377 1.00 39.28 214 GLY A CA 1
ATOM 1699 C C . GLY A 1 214 ? 32.629 4.729 -40.575 1.00 39.28 214 GLY A C 1
ATOM 1700 O O . GLY A 1 214 ? 31.568 4.793 -41.184 1.00 39.28 214 GLY A O 1
ATOM 1701 N N . PHE A 1 215 ? 33.735 5.345 -41.026 1.00 34.31 215 PHE A N 1
ATOM 1702 C CA . PHE A 1 215 ? 33.879 5.786 -42.427 1.00 34.31 215 PHE A CA 1
ATOM 1703 C C . PHE A 1 215 ? 35.349 5.828 -42.894 1.00 34.31 215 PHE A C 1
ATOM 1705 O O . PHE A 1 215 ? 36.057 6.819 -42.703 1.00 34.31 215 PHE A O 1
ATOM 1712 N N . THR A 1 216 ? 35.817 4.760 -43.549 1.00 40.72 216 THR A N 1
ATOM 1713 C CA . THR A 1 216 ? 37.092 4.752 -44.293 1.00 40.72 216 THR A CA 1
ATOM 1714 C C . THR A 1 216 ? 36.944 3.997 -45.615 1.00 40.72 216 THR A C 1
ATOM 1716 O O . THR A 1 216 ? 36.615 2.818 -45.642 1.00 40.72 216 THR A O 1
ATOM 1719 N N . GLY A 1 217 ? 37.192 4.693 -46.723 1.00 36.31 217 GLY A N 1
ATOM 1720 C CA . GLY A 1 217 ? 37.169 4.148 -48.079 1.00 36.31 217 GLY A CA 1
ATOM 1721 C C . GLY A 1 217 ? 37.718 5.192 -49.047 1.00 36.31 217 GLY A C 1
ATOM 1722 O O . GLY A 1 217 ? 37.389 6.372 -48.924 1.00 36.31 217 GLY A O 1
ATOM 1723 N N . ALA A 1 218 ? 38.604 4.789 -49.957 1.00 42.59 218 ALA A N 1
ATOM 1724 C CA . ALA A 1 218 ? 39.297 5.695 -50.870 1.00 42.59 218 ALA A CA 1
ATOM 1725 C C . ALA A 1 218 ? 39.054 5.295 -52.331 1.00 42.59 218 ALA A C 1
ATOM 1727 O O . ALA A 1 218 ? 39.175 4.123 -52.677 1.00 42.59 218 ALA A O 1
ATOM 1728 N N . GLY A 1 219 ? 38.768 6.281 -53.182 1.00 32.22 219 GLY A N 1
ATOM 1729 C CA . GLY A 1 219 ? 38.811 6.163 -54.641 1.00 32.22 219 GLY A CA 1
ATOM 1730 C C . GLY A 1 219 ? 39.867 7.124 -55.181 1.00 32.22 219 GLY A C 1
ATOM 1731 O O . GLY A 1 219 ? 39.876 8.292 -54.793 1.00 32.22 219 GLY A O 1
ATOM 1732 N N . LEU A 1 220 ? 40.807 6.629 -55.993 1.00 43.06 220 LEU A N 1
ATOM 1733 C CA . LEU A 1 220 ? 41.962 7.415 -56.444 1.00 43.06 220 LEU A CA 1
ATOM 1734 C C . LEU A 1 220 ? 42.531 6.893 -57.777 1.00 43.06 220 LEU A C 1
ATOM 1736 O O . LEU A 1 220 ? 43.645 6.382 -57.828 1.00 43.06 220 LEU A O 1
ATOM 1740 N N . PHE A 1 221 ? 41.768 7.051 -58.857 1.00 46.12 221 PHE A N 1
ATOM 1741 C CA . PHE A 1 221 ? 42.267 6.988 -60.234 1.00 46.12 221 PHE A CA 1
ATOM 1742 C C . PHE A 1 221 ? 41.401 7.866 -61.133 1.00 46.12 221 PHE A C 1
ATOM 1744 O O . PHE A 1 221 ? 40.191 7.678 -61.167 1.00 46.12 221 PHE A O 1
ATOM 1751 N N . GLU A 1 222 ? 42.031 8.761 -61.892 1.00 39.47 222 GLU A N 1
ATOM 1752 C CA . GLU A 1 222 ? 41.509 9.209 -63.183 1.00 39.47 222 GLU A CA 1
ATOM 1753 C C . GLU A 1 222 ? 42.676 9.587 -64.114 1.00 39.47 222 GLU A C 1
ATOM 1755 O O . GLU A 1 222 ? 43.807 9.823 -63.673 1.00 39.47 222 GLU A O 1
ATOM 1760 N N . GLN A 1 223 ? 42.380 9.533 -65.406 1.00 41.91 223 GLN A N 1
ATOM 1761 C CA . GLN A 1 223 ? 43.243 9.710 -66.575 1.00 41.91 223 GLN A CA 1
ATOM 1762 C C . GLN A 1 223 ? 43.209 11.190 -67.044 1.00 41.91 223 GLN A C 1
ATOM 1764 O O . GLN A 1 223 ? 42.613 12.019 -66.365 1.00 41.91 223 GLN A O 1
ATOM 1769 N N . ASP A 1 224 ? 43.792 11.658 -68.151 1.00 39.34 224 ASP A N 1
ATOM 1770 C CA . ASP A 1 224 ? 44.877 11.206 -69.045 1.00 39.34 224 ASP A CA 1
ATOM 1771 C C . ASP A 1 224 ? 45.547 12.481 -69.620 1.00 39.34 224 ASP A C 1
ATOM 1773 O O . ASP A 1 224 ? 45.091 13.584 -69.331 1.00 39.34 224 ASP A O 1
ATOM 1777 N N . GLU A 1 225 ? 46.592 12.351 -70.448 1.00 34.34 225 GLU A N 1
ATOM 1778 C CA . GLU A 1 225 ? 46.658 13.051 -71.755 1.00 34.34 225 GLU A CA 1
ATOM 1779 C C . GLU A 1 225 ? 47.971 12.757 -72.503 1.00 34.34 225 GLU A C 1
ATOM 1781 O O . GLU A 1 225 ? 49.081 12.955 -71.995 1.00 34.34 225 GLU A O 1
ATOM 1786 N N . GLN A 1 226 ? 47.830 12.355 -73.767 1.00 41.12 226 GLN A N 1
ATOM 1787 C CA . GLN A 1 226 ? 48.912 12.184 -74.733 1.00 41.12 226 GLN A CA 1
ATOM 1788 C C . GLN A 1 226 ? 48.636 13.043 -75.972 1.00 41.12 226 GLN A C 1
ATOM 1790 O O . GLN A 1 226 ? 47.510 13.098 -76.455 1.00 41.12 226 GLN A O 1
ATOM 1795 N N . SER A 1 227 ? 49.674 13.655 -76.540 1.00 33.50 227 SER A N 1
ATOM 1796 C CA . SER A 1 227 ? 49.648 14.184 -77.909 1.00 33.50 227 SER A CA 1
ATOM 1797 C C . SER A 1 227 ? 51.033 14.040 -78.548 1.00 33.50 227 SER A C 1
ATOM 1799 O O . SER A 1 227 ? 52.058 14.200 -77.884 1.00 33.50 227 SER A O 1
ATOM 1801 N N . ALA A 1 228 ? 51.052 13.650 -79.824 1.00 33.47 228 ALA A N 1
ATOM 1802 C CA . ALA A 1 228 ? 52.248 13.244 -80.567 1.00 33.47 228 ALA A CA 1
ATOM 1803 C C . ALA A 1 228 ? 52.804 14.381 -81.463 1.00 33.47 228 ALA A C 1
ATOM 1805 O O . ALA A 1 228 ? 52.080 15.339 -81.742 1.00 33.47 228 ALA A O 1
ATOM 1806 N N . PRO A 1 229 ? 54.073 14.308 -81.918 1.00 46.06 229 PRO A N 1
ATOM 1807 C CA . PRO A 1 229 ? 54.733 15.401 -82.637 1.00 46.06 229 PRO A CA 1
ATOM 1808 C C . PRO A 1 229 ? 54.660 15.285 -84.178 1.00 46.06 229 PRO A C 1
ATOM 1810 O O . PRO A 1 229 ? 54.573 14.176 -84.707 1.00 46.06 229 PRO A O 1
ATOM 1813 N N . PRO A 1 230 ? 54.802 16.404 -84.917 1.00 45.22 230 PRO A N 1
ATOM 1814 C CA . PRO A 1 230 ? 55.128 16.412 -86.345 1.00 45.22 230 PRO A CA 1
ATOM 1815 C C . PRO A 1 230 ? 56.654 16.379 -86.600 1.00 45.22 230 PRO A C 1
ATOM 1817 O O . PRO A 1 230 ? 57.444 16.791 -85.750 1.00 45.22 230 PRO A O 1
ATOM 1820 N N . GLN A 1 231 ? 57.069 15.929 -87.791 1.00 48.94 231 GLN A N 1
ATOM 1821 C CA . GLN A 1 231 ? 58.471 15.899 -88.255 1.00 48.94 231 GLN A CA 1
ATOM 1822 C C . GLN A 1 231 ? 58.762 16.989 -89.304 1.00 48.94 231 GLN A C 1
ATOM 1824 O O . GLN A 1 231 ? 57.850 17.400 -90.018 1.00 48.94 231 GLN A O 1
ATOM 1829 N N . VAL A 1 232 ? 60.033 17.410 -89.428 1.00 43.31 232 VAL A N 1
ATOM 1830 C CA . VAL A 1 232 ? 60.575 18.204 -90.557 1.00 43.31 232 VAL A CA 1
ATOM 1831 C C . VAL A 1 232 ? 62.055 17.824 -90.800 1.00 43.31 232 VAL A C 1
ATOM 1833 O O . VAL A 1 232 ? 62.731 17.352 -89.885 1.00 43.31 232 VAL A O 1
ATOM 1836 N N . ASP A 1 233 ? 62.542 18.011 -92.030 1.00 42.56 233 ASP A N 1
ATOM 1837 C CA . ASP A 1 233 ? 63.671 17.284 -92.637 1.00 42.56 233 ASP A CA 1
ATOM 1838 C C . ASP A 1 233 ? 65.129 17.742 -92.365 1.00 42.56 233 ASP A C 1
ATOM 1840 O O . ASP A 1 233 ? 65.455 18.696 -91.651 1.00 42.56 233 ASP A O 1
ATOM 1844 N N . SER A 1 234 ? 66.053 16.972 -92.952 1.00 58.94 234 SER A N 1
ATOM 1845 C CA . SER A 1 234 ? 67.485 16.914 -92.665 1.00 58.94 234 SER A CA 1
ATOM 1846 C C . SER A 1 234 ? 68.357 17.985 -93.340 1.00 58.94 234 SER A C 1
ATOM 1848 O O . SER A 1 234 ? 68.818 17.813 -94.466 1.00 58.94 234 SER A O 1
ATOM 1850 N N . ALA A 1 235 ? 68.720 19.016 -92.576 1.00 48.69 235 ALA A N 1
ATOM 1851 C CA . ALA A 1 235 ? 70.054 19.648 -92.626 1.00 48.69 235 ALA A CA 1
ATOM 1852 C C . ALA A 1 235 ? 70.338 20.402 -91.316 1.00 48.69 235 ALA A C 1
ATOM 1854 O O . ALA A 1 235 ? 71.329 20.152 -90.634 1.00 48.69 235 ALA A O 1
ATOM 1855 N N . SER A 1 236 ? 69.372 21.221 -90.887 1.00 49.88 236 SER A N 1
ATOM 1856 C CA . SER A 1 236 ? 69.331 21.840 -89.549 1.00 49.88 236 SER A CA 1
ATOM 1857 C C . SER A 1 236 ? 69.149 20.810 -88.413 1.00 49.88 236 SER A C 1
ATOM 1859 O O . SER A 1 236 ? 69.347 21.108 -87.234 1.00 49.88 236 SER A O 1
ATOM 1861 N N . ALA A 1 237 ? 68.812 19.564 -88.765 1.00 52.03 237 ALA A N 1
ATOM 1862 C CA . ALA A 1 237 ? 68.399 18.495 -87.862 1.00 52.03 237 ALA A CA 1
ATOM 1863 C C . ALA A 1 237 ? 69.362 18.211 -86.695 1.00 52.03 237 ALA A C 1
ATOM 1865 O O . ALA A 1 237 ? 68.893 17.845 -85.626 1.00 52.03 237 ALA A O 1
ATOM 1866 N N . ASN A 1 238 ? 70.677 18.416 -86.820 1.00 59.00 238 ASN A N 1
ATOM 1867 C CA . ASN A 1 238 ? 71.589 18.176 -85.689 1.00 59.00 238 ASN A CA 1
ATOM 1868 C C . ASN A 1 238 ? 71.448 19.215 -84.561 1.00 59.00 238 ASN A C 1
ATOM 1870 O O . ASN A 1 238 ? 71.563 18.852 -83.390 1.00 59.00 238 ASN A O 1
ATOM 1874 N N . LEU A 1 239 ? 71.150 20.479 -84.885 1.00 61.19 239 LEU A N 1
ATOM 1875 C CA . LEU A 1 239 ? 70.822 21.493 -83.878 1.00 61.19 239 LEU A CA 1
ATOM 1876 C C . LEU A 1 239 ? 69.336 21.421 -83.502 1.00 61.19 239 LEU A C 1
ATOM 1878 O O . LEU A 1 239 ? 69.012 21.420 -82.318 1.00 61.19 239 LEU A O 1
ATOM 1882 N N . GLY A 1 240 ? 68.449 21.262 -84.490 1.00 69.19 240 GLY A N 1
ATOM 1883 C CA . GLY A 1 240 ? 67.006 21.115 -84.287 1.00 69.19 240 GLY A CA 1
ATOM 1884 C C . GLY A 1 240 ? 66.643 19.948 -83.365 1.00 69.19 240 GLY A C 1
ATOM 1885 O O . GLY A 1 240 ? 65.941 20.151 -82.381 1.00 69.19 240 GLY A O 1
ATOM 1886 N N . ASN A 1 241 ? 67.192 18.751 -83.594 1.00 71.38 241 ASN A N 1
ATOM 1887 C CA . ASN A 1 241 ? 66.943 17.580 -82.746 1.00 71.38 241 ASN A CA 1
ATOM 1888 C C . ASN A 1 241 ? 67.602 17.695 -81.365 1.00 71.38 241 ASN A C 1
ATOM 1890 O O . ASN A 1 241 ? 67.111 17.097 -80.410 1.00 71.38 241 ASN A O 1
ATOM 1894 N N . ARG A 1 242 ? 68.704 18.449 -81.232 1.00 77.19 242 ARG A N 1
ATOM 1895 C CA . ARG A 1 242 ? 69.325 18.720 -79.927 1.00 77.19 242 ARG A CA 1
ATOM 1896 C C . ARG A 1 242 ? 68.444 19.655 -79.099 1.00 77.19 242 ARG A C 1
ATOM 1898 O O . ARG A 1 242 ? 68.104 19.302 -77.976 1.00 77.19 242 ARG A O 1
ATOM 1905 N N . LEU A 1 243 ? 68.000 20.765 -79.689 1.00 79.62 243 LEU A N 1
ATOM 1906 C CA . LEU A 1 243 ? 67.056 21.696 -79.068 1.00 79.62 243 LEU A CA 1
ATOM 1907 C C . LEU A 1 243 ? 65.697 21.036 -78.793 1.00 79.62 243 LEU A C 1
ATOM 1909 O O . LEU A 1 243 ? 65.113 21.287 -77.747 1.00 79.62 243 LEU A O 1
ATOM 1913 N N . ALA A 1 244 ? 65.207 20.154 -79.669 1.00 77.62 244 ALA A N 1
ATOM 1914 C CA . ALA A 1 244 ? 63.970 19.404 -79.442 1.00 77.62 244 ALA A CA 1
ATOM 1915 C C . ALA A 1 244 ? 64.081 18.470 -78.226 1.00 77.62 244 ALA A C 1
ATOM 1917 O O . ALA A 1 244 ? 63.211 18.510 -77.359 1.00 77.62 244 ALA A O 1
ATOM 1918 N N . LYS A 1 245 ? 65.176 17.701 -78.113 1.00 84.12 245 LYS A N 1
ATOM 1919 C CA . LYS A 1 245 ? 65.460 16.840 -76.948 1.00 84.12 245 LYS A CA 1
ATOM 1920 C C . LYS A 1 245 ? 65.638 17.639 -75.658 1.00 84.12 245 LYS A C 1
ATOM 1922 O O . LYS A 1 245 ? 65.174 17.214 -74.609 1.00 84.12 245 LYS A O 1
ATOM 1927 N N . GLU A 1 246 ? 66.282 18.799 -75.728 1.00 86.69 246 GLU A N 1
ATOM 1928 C CA . GLU A 1 246 ? 66.449 19.706 -74.588 1.00 86.69 246 GLU A CA 1
ATOM 1929 C C . GLU A 1 246 ? 65.104 20.312 -74.151 1.00 86.69 246 GLU A C 1
ATOM 1931 O O . GLU A 1 246 ? 64.782 20.331 -72.966 1.00 86.69 246 GLU A O 1
ATOM 1936 N N . ASN A 1 247 ? 64.254 20.706 -75.102 1.00 83.12 247 ASN A N 1
ATOM 1937 C CA . ASN A 1 247 ? 62.903 21.202 -74.835 1.00 83.12 247 ASN A CA 1
ATOM 1938 C C . ASN A 1 247 ? 61.971 20.097 -74.293 1.00 83.12 247 ASN A C 1
ATOM 1940 O O . ASN A 1 247 ? 61.122 20.359 -73.444 1.00 83.12 247 ASN A O 1
ATOM 1944 N N . GLU A 1 248 ? 62.139 18.852 -74.744 1.00 85.69 248 GLU A N 1
ATOM 1945 C CA . GLU A 1 248 ? 61.464 17.674 -74.191 1.00 85.69 248 GLU A CA 1
ATOM 1946 C C . GLU A 1 248 ? 61.935 17.362 -72.763 1.00 85.69 248 GLU A C 1
ATOM 1948 O O . GLU A 1 248 ? 61.098 17.175 -71.880 1.00 85.69 248 GLU A O 1
ATOM 1953 N N . LEU A 1 249 ? 63.245 17.404 -72.497 1.00 90.44 249 LEU A N 1
ATOM 1954 C CA . LEU A 1 249 ? 63.813 17.231 -71.157 1.00 90.44 249 LEU A CA 1
ATOM 1955 C C . LEU A 1 249 ? 63.296 18.307 -70.194 1.00 90.44 249 LEU A C 1
ATOM 1957 O O . LEU A 1 249 ? 62.798 17.966 -69.124 1.00 90.44 249 LEU A O 1
ATOM 1961 N N . LEU A 1 250 ? 63.299 19.581 -70.597 1.00 89.75 250 LEU A N 1
ATOM 1962 C CA . LEU A 1 250 ? 62.739 20.684 -69.806 1.00 89.75 250 LEU A CA 1
ATOM 1963 C C . LEU A 1 250 ? 61.225 20.526 -69.572 1.00 89.75 250 LEU A C 1
ATOM 1965 O O . LEU A 1 250 ? 60.731 20.836 -68.487 1.00 89.75 250 LEU A O 1
ATOM 1969 N N . ARG A 1 251 ? 60.465 19.985 -70.538 1.00 85.94 251 ARG A N 1
ATOM 1970 C CA . ARG A 1 251 ? 59.049 19.620 -70.328 1.00 85.94 251 ARG A CA 1
ATOM 1971 C C . ARG A 1 251 ? 58.888 18.466 -69.338 1.00 85.94 251 ARG A C 1
ATOM 1973 O O . ARG A 1 251 ? 57.951 18.494 -68.541 1.00 85.94 251 ARG A O 1
ATOM 1980 N N . LEU A 1 252 ? 59.761 17.460 -69.369 1.00 84.44 252 LEU A N 1
ATOM 1981 C CA . LEU A 1 252 ? 59.749 16.346 -68.416 1.00 84.44 252 LEU A CA 1
ATOM 1982 C C . LEU A 1 252 ? 60.140 16.810 -67.006 1.00 84.44 252 LEU A C 1
ATOM 1984 O O . LEU A 1 252 ? 59.478 16.424 -66.045 1.00 84.44 252 LEU A O 1
ATOM 1988 N N . GLU A 1 253 ? 61.119 17.704 -66.875 1.00 90.31 253 GLU A N 1
ATOM 1989 C CA . GLU A 1 253 ? 61.501 18.335 -65.608 1.00 90.31 253 GLU A CA 1
ATOM 1990 C C . GLU A 1 253 ? 60.377 19.229 -65.054 1.00 90.31 253 GLU A C 1
ATOM 1992 O O . GLU A 1 253 ? 60.030 19.137 -63.874 1.00 90.31 253 GLU A O 1
ATOM 1997 N N . ALA A 1 254 ? 59.718 20.026 -65.901 1.00 82.88 254 ALA A N 1
ATOM 1998 C CA . ALA A 1 254 ? 58.538 20.803 -65.517 1.00 82.88 254 ALA A CA 1
ATOM 1999 C C . ALA A 1 254 ? 57.371 19.900 -65.065 1.00 82.88 254 ALA A C 1
ATOM 2001 O O . ALA A 1 254 ? 56.722 20.176 -64.052 1.00 82.88 254 ALA A O 1
ATOM 2002 N N . LYS A 1 255 ? 57.127 18.776 -65.757 1.00 81.88 255 LYS A N 1
ATOM 2003 C CA . LYS A 1 255 ? 56.138 17.761 -65.345 1.00 81.88 255 LYS A CA 1
ATOM 2004 C C . LYS A 1 255 ? 56.525 17.098 -64.016 1.00 81.88 255 LYS A C 1
ATOM 2006 O O . LYS A 1 255 ? 55.665 16.947 -63.147 1.00 81.88 255 LYS A O 1
ATOM 2011 N N . PHE A 1 256 ? 57.797 16.747 -63.819 1.00 86.44 256 PHE A N 1
ATOM 2012 C CA . PHE A 1 256 ? 58.306 16.131 -62.590 1.00 86.44 256 PHE A CA 1
ATOM 2013 C C . PHE A 1 256 ? 58.209 17.080 -61.391 1.00 86.44 256 PHE A C 1
ATOM 2015 O O . PHE A 1 256 ? 57.587 16.740 -60.385 1.00 86.44 256 PHE A O 1
ATOM 2022 N N . THR A 1 257 ? 58.737 18.300 -61.506 1.00 91.69 257 THR A N 1
ATOM 2023 C CA . THR A 1 257 ? 58.673 19.317 -60.444 1.00 91.69 257 THR A CA 1
ATOM 2024 C C . THR A 1 257 ? 57.230 19.708 -60.109 1.00 91.69 257 THR A C 1
ATOM 2026 O O . THR A 1 257 ? 56.900 19.858 -58.932 1.00 91.69 257 THR A O 1
ATOM 2029 N N . SER A 1 258 ? 56.334 19.782 -61.101 1.00 75.94 258 SER A N 1
ATOM 2030 C CA . SER A 1 258 ? 54.890 19.965 -60.888 1.00 75.94 258 SER A CA 1
ATOM 2031 C C . SER A 1 258 ? 54.256 18.792 -60.124 1.00 75.94 258 SER A C 1
ATOM 2033 O O . SER A 1 258 ? 53.547 19.009 -59.136 1.00 75.94 258 SER A O 1
ATOM 2035 N N . ARG A 1 259 ? 54.563 17.540 -60.501 1.00 82.56 259 ARG A N 1
ATOM 2036 C CA . ARG A 1 259 ? 54.090 16.327 -59.804 1.00 82.56 259 ARG A CA 1
ATOM 2037 C C . ARG A 1 259 ? 54.582 16.271 -58.355 1.00 82.56 259 ARG A C 1
ATOM 2039 O O . ARG A 1 259 ? 53.782 16.015 -57.459 1.00 82.56 259 ARG A O 1
ATOM 2046 N N . VAL A 1 260 ? 55.859 16.566 -58.115 1.00 83.50 260 VAL A N 1
ATOM 2047 C CA . VAL A 1 260 ? 56.468 16.595 -56.775 1.00 83.50 260 VAL A CA 1
ATOM 2048 C C . VAL A 1 260 ? 55.861 17.707 -55.910 1.00 83.50 260 VAL A C 1
ATOM 2050 O O . VAL A 1 260 ? 55.481 17.450 -54.770 1.00 83.50 260 VAL A O 1
ATOM 2053 N N . ARG A 1 261 ? 55.660 18.919 -56.450 1.00 87.69 261 ARG A N 1
ATOM 2054 C CA . ARG A 1 261 ? 54.943 20.004 -55.747 1.00 87.69 261 ARG A CA 1
ATOM 2055 C C . ARG A 1 261 ? 53.509 19.602 -55.390 1.00 87.69 261 ARG A C 1
ATOM 2057 O O . ARG A 1 261 ? 53.086 19.820 -54.257 1.00 87.69 261 ARG A O 1
ATOM 2064 N N . ARG A 1 262 ? 52.782 18.958 -56.311 1.00 77.25 262 ARG A N 1
ATOM 2065 C CA . ARG A 1 262 ? 51.422 18.440 -56.068 1.00 77.25 262 ARG A CA 1
ATOM 2066 C C . ARG A 1 262 ? 51.406 17.363 -54.977 1.00 77.25 262 ARG A C 1
ATOM 2068 O O . ARG A 1 262 ? 50.513 17.373 -54.136 1.00 77.25 262 ARG A O 1
ATOM 2075 N N . GLN A 1 263 ? 52.411 16.486 -54.940 1.00 80.50 263 GLN A N 1
ATOM 2076 C CA . GLN A 1 263 ? 52.578 15.475 -53.892 1.00 80.50 263 GLN A CA 1
ATOM 2077 C C . GLN A 1 263 ? 52.873 16.099 -52.518 1.00 80.50 263 GLN A C 1
ATOM 2079 O O . GLN A 1 263 ? 52.272 15.680 -51.530 1.00 80.50 263 GLN A O 1
ATOM 2084 N N . TYR A 1 264 ? 53.734 17.119 -52.432 1.00 84.69 264 TYR A N 1
ATOM 2085 C CA . TYR A 1 264 ? 53.965 17.837 -51.173 1.00 84.69 264 TYR A CA 1
ATOM 2086 C C . TYR A 1 264 ? 52.712 18.572 -50.687 1.00 84.69 264 TYR A C 1
ATOM 2088 O O . TYR A 1 264 ? 52.350 18.429 -49.523 1.00 84.69 264 TYR A O 1
ATOM 2096 N N . LEU A 1 265 ? 52.002 19.286 -51.568 1.00 82.88 265 LEU A N 1
ATOM 2097 C CA . LEU A 1 265 ? 50.736 19.946 -51.223 1.00 82.88 265 LEU A CA 1
ATOM 2098 C C . LEU A 1 265 ? 49.672 18.942 -50.751 1.00 82.88 265 LEU A C 1
ATOM 2100 O O . LEU A 1 265 ? 48.980 19.208 -49.771 1.00 82.88 265 LEU A O 1
ATOM 2104 N N . TYR A 1 266 ? 49.583 17.767 -51.383 1.00 81.12 266 TYR A N 1
ATOM 2105 C CA . TYR A 1 266 ? 48.710 16.682 -50.932 1.00 81.12 266 TYR A CA 1
ATOM 2106 C C . TYR A 1 266 ? 49.101 16.158 -49.541 1.00 81.12 266 TYR A C 1
ATOM 2108 O O . TYR A 1 266 ? 48.234 16.011 -48.680 1.00 81.12 266 TYR A O 1
ATOM 2116 N N . HIS A 1 267 ? 50.391 15.919 -49.280 1.00 81.31 267 HIS A N 1
ATOM 2117 C CA . HIS A 1 267 ? 50.856 15.446 -47.969 1.00 81.31 267 HIS A CA 1
ATOM 2118 C C . HIS A 1 267 ? 50.655 16.484 -46.861 1.00 81.31 267 HIS A C 1
ATOM 2120 O O . HIS A 1 267 ? 50.220 16.112 -45.773 1.00 81.31 267 HIS A O 1
ATOM 2126 N N . ILE A 1 268 ? 50.893 17.770 -47.141 1.00 84.69 268 ILE A N 1
ATOM 2127 C CA . ILE A 1 268 ? 50.637 18.885 -46.214 1.00 84.69 268 ILE A CA 1
ATOM 2128 C C . ILE A 1 268 ? 49.133 19.021 -45.946 1.00 84.69 268 ILE A C 1
ATOM 2130 O O . ILE A 1 268 ? 48.721 19.063 -44.790 1.00 84.69 268 ILE A O 1
ATOM 2134 N N . GLY A 1 269 ? 48.297 19.009 -46.990 1.00 81.44 269 GLY A N 1
ATOM 2135 C CA . GLY A 1 269 ? 46.839 19.049 -46.852 1.00 81.44 269 GLY A CA 1
ATOM 2136 C C . GLY A 1 269 ? 46.284 17.849 -46.079 1.00 81.44 269 GLY A C 1
ATOM 2137 O O . GLY A 1 269 ? 45.391 18.009 -45.248 1.00 81.44 269 GLY A O 1
ATOM 2138 N N . ARG A 1 270 ? 46.857 16.653 -46.279 1.00 85.62 270 ARG A N 1
ATOM 2139 C CA . ARG A 1 270 ? 46.536 15.451 -45.497 1.00 85.62 270 ARG A CA 1
ATOM 2140 C C . ARG A 1 270 ? 46.927 15.620 -44.028 1.00 85.62 270 ARG A C 1
ATOM 2142 O O . ARG A 1 270 ? 46.081 15.376 -43.177 1.00 85.62 270 ARG A O 1
ATOM 2149 N N . LEU A 1 271 ? 48.156 16.062 -43.744 1.00 90.25 271 LEU A N 1
ATOM 2150 C CA . LEU A 1 271 ? 48.663 16.290 -42.383 1.00 90.25 271 LEU A CA 1
ATOM 2151 C C . LEU A 1 271 ? 47.837 17.336 -41.626 1.00 90.25 271 LEU A C 1
ATOM 2153 O O . LEU A 1 271 ? 47.447 17.103 -40.483 1.00 90.25 271 LEU A O 1
ATOM 2157 N N . HIS A 1 272 ? 47.504 18.451 -42.277 1.00 90.56 272 HIS A N 1
ATOM 2158 C CA . HIS A 1 272 ? 46.647 19.482 -41.701 1.00 90.56 272 HIS A CA 1
ATOM 2159 C C . HIS A 1 272 ? 45.228 18.953 -41.444 1.00 90.56 272 HIS A C 1
ATOM 2161 O O . HIS A 1 272 ? 44.701 19.136 -40.352 1.00 90.56 272 HIS A O 1
ATOM 2167 N N . LYS A 1 273 ? 44.639 18.199 -42.385 1.00 87.44 273 LYS A N 1
ATOM 2168 C CA . LYS A 1 273 ? 43.323 17.564 -42.196 1.00 87.44 273 LYS A CA 1
ATOM 2169 C C . LYS A 1 273 ? 43.322 16.488 -41.102 1.00 87.44 273 LYS A C 1
ATOM 2171 O O . LYS A 1 273 ? 42.291 16.299 -40.464 1.00 87.44 273 LYS A O 1
ATOM 2176 N N . THR A 1 274 ? 44.436 15.793 -40.857 1.00 90.50 274 THR A N 1
ATOM 2177 C CA . THR A 1 274 ? 44.565 14.891 -39.698 1.00 90.50 274 THR A CA 1
ATOM 2178 C C . THR A 1 274 ? 44.769 15.644 -38.388 1.00 90.50 274 THR A C 1
ATOM 2180 O O . THR A 1 274 ? 44.171 15.249 -37.400 1.00 90.50 274 THR A O 1
ATOM 2183 N N . SER A 1 275 ? 45.523 16.749 -38.368 1.00 94.00 275 SER A N 1
ATOM 2184 C CA . SER A 1 275 ? 45.665 17.583 -37.164 1.00 94.00 275 SER A CA 1
ATOM 2185 C C . SER A 1 275 ? 44.345 18.259 -36.784 1.00 94.00 275 SER A C 1
ATOM 2187 O O . SER A 1 275 ? 43.953 18.182 -35.632 1.00 94.00 275 SER A O 1
ATOM 2189 N N . LEU A 1 276 ? 43.597 18.825 -37.737 1.00 90.38 276 LEU A N 1
ATOM 2190 C CA . LEU A 1 276 ? 42.269 19.391 -37.460 1.00 90.38 276 LEU A CA 1
ATOM 2191 C C . LEU A 1 276 ? 41.279 18.353 -36.910 1.00 90.38 276 LEU A C 1
ATOM 2193 O O . LEU A 1 276 ? 40.422 18.712 -36.112 1.00 90.38 276 LEU A O 1
ATOM 2197 N N . ARG A 1 277 ? 41.400 17.084 -37.325 1.00 93.12 277 ARG A N 1
ATOM 2198 C CA . ARG A 1 277 ? 40.632 15.977 -36.739 1.00 93.12 277 ARG A CA 1
ATOM 2199 C C . ARG A 1 277 ? 41.083 15.691 -35.315 1.00 93.12 277 ARG A C 1
ATOM 2201 O O . ARG A 1 277 ? 40.269 15.837 -34.426 1.00 93.12 277 ARG A O 1
ATOM 2208 N N . LEU A 1 278 ? 42.368 15.419 -35.087 1.00 92.06 278 LEU A N 1
ATOM 2209 C CA . LEU A 1 278 ? 42.886 15.135 -33.744 1.00 92.06 278 LEU A CA 1
ATOM 2210 C C . LEU A 1 278 ? 42.559 16.255 -32.743 1.00 92.06 278 LEU A C 1
ATOM 2212 O O . LEU A 1 278 ? 42.089 15.960 -31.656 1.00 92.06 278 LEU A O 1
ATOM 2216 N N . ASN A 1 279 ? 42.688 17.527 -33.129 1.00 94.25 279 ASN A N 1
ATOM 2217 C CA . ASN A 1 279 ? 42.309 18.659 -32.279 1.00 94.25 279 ASN A CA 1
ATOM 2218 C C . ASN A 1 279 ? 40.793 18.703 -31.969 1.00 94.25 279 ASN A C 1
ATOM 2220 O O . ASN A 1 279 ? 40.398 19.170 -30.903 1.00 94.25 279 ASN A O 1
ATOM 2224 N N . ASN A 1 280 ? 39.939 18.259 -32.899 1.00 92.25 280 ASN A N 1
ATOM 2225 C CA . ASN A 1 280 ? 38.495 18.129 -32.684 1.00 92.25 280 ASN A CA 1
ATOM 2226 C C . ASN A 1 280 ? 38.186 16.929 -31.777 1.00 92.25 280 ASN A C 1
ATOM 2228 O O . ASN A 1 280 ? 37.454 17.073 -30.805 1.00 92.25 280 ASN A O 1
ATOM 2232 N N . ASP A 1 281 ? 38.798 15.778 -32.054 1.00 90.94 281 ASP A N 1
ATOM 2233 C CA . ASP A 1 281 ? 38.672 14.545 -31.278 1.00 90.94 281 ASP A CA 1
ATOM 2234 C C . ASP A 1 281 ? 39.141 14.773 -29.819 1.00 90.94 281 ASP A C 1
ATOM 2236 O O . ASP A 1 281 ? 38.488 14.337 -28.875 1.00 90.94 281 ASP A O 1
ATOM 2240 N N . GLU A 1 282 ? 40.222 15.535 -29.607 1.00 93.62 282 GLU A N 1
ATOM 2241 C CA . GLU A 1 282 ? 40.705 15.985 -28.291 1.00 93.62 282 GLU A CA 1
ATOM 2242 C C . GLU A 1 282 ? 39.718 16.939 -27.597 1.00 93.62 282 GLU A C 1
ATOM 2244 O O . GLU A 1 282 ? 39.455 16.791 -26.402 1.00 93.62 282 GLU A O 1
ATOM 2249 N N . ALA A 1 283 ? 39.125 17.894 -28.323 1.00 92.44 283 ALA A N 1
ATOM 2250 C CA . ALA A 1 283 ? 38.106 18.791 -27.774 1.00 92.44 283 ALA A CA 1
ATOM 2251 C C . ALA A 1 283 ? 36.821 18.038 -27.374 1.00 92.44 283 ALA A C 1
ATOM 2253 O O . ALA A 1 283 ? 36.238 18.322 -26.324 1.00 92.44 283 ALA A O 1
ATOM 2254 N N . GLU A 1 284 ? 36.412 17.041 -28.161 1.00 93.38 284 GLU A N 1
ATOM 2255 C CA . GLU A 1 284 ? 35.320 16.122 -27.831 1.00 93.38 284 GLU A CA 1
ATOM 2256 C C . GLU A 1 284 ? 35.664 15.275 -26.597 1.00 93.38 284 GLU A C 1
ATOM 2258 O O . GLU A 1 284 ? 34.873 15.236 -25.656 1.00 93.38 284 GLU A O 1
ATOM 2263 N N . ILE A 1 285 ? 36.869 14.693 -26.518 1.00 93.31 285 ILE A N 1
ATOM 2264 C CA . ILE A 1 285 ? 37.357 13.967 -25.330 1.00 93.31 285 ILE A CA 1
ATOM 2265 C C . ILE A 1 285 ? 37.323 14.854 -24.077 1.00 93.31 285 ILE A C 1
ATOM 2267 O O . ILE A 1 285 ? 36.865 14.402 -23.027 1.00 93.31 285 ILE A O 1
ATOM 2271 N N . HIS A 1 286 ? 37.748 16.117 -24.165 1.00 92.81 286 HIS A N 1
ATOM 2272 C CA . HIS A 1 286 ? 37.660 17.059 -23.047 1.00 92.81 286 HIS A CA 1
ATOM 2273 C C . HIS A 1 286 ? 36.208 17.400 -22.670 1.00 92.81 286 HIS A C 1
ATOM 2275 O O . HIS A 1 286 ? 35.899 17.486 -21.479 1.00 92.81 286 HIS A O 1
ATOM 2281 N N . SER A 1 287 ? 35.305 17.530 -23.648 1.00 95.75 287 SER A N 1
ATOM 2282 C CA . SER A 1 287 ? 33.871 17.730 -23.398 1.00 95.75 287 SER A CA 1
ATOM 2283 C C . SER A 1 287 ? 33.249 16.523 -22.686 1.00 95.75 287 SER A C 1
ATOM 2285 O O . SER A 1 287 ? 32.617 16.679 -21.639 1.00 95.75 287 SER A O 1
ATOM 2287 N N . PHE A 1 288 ? 33.502 15.306 -23.179 1.00 94.00 288 PHE A N 1
ATOM 2288 C CA . PHE A 1 288 ? 33.031 14.069 -22.558 1.00 94.00 288 PHE A CA 1
ATOM 2289 C C . PHE A 1 288 ? 33.635 13.855 -21.166 1.00 94.00 288 PHE A C 1
ATOM 2291 O O . PHE A 1 288 ? 32.918 13.452 -20.255 1.00 94.00 288 PHE A O 1
ATOM 2298 N N . ALA A 1 289 ? 34.915 14.176 -20.949 1.00 96.38 289 ALA A N 1
ATOM 2299 C CA . ALA A 1 289 ? 35.534 14.118 -19.624 1.00 96.38 289 ALA A CA 1
ATOM 2300 C C . ALA A 1 289 ? 34.865 15.087 -18.630 1.00 96.38 289 ALA A C 1
ATOM 2302 O O . ALA A 1 289 ? 34.616 14.709 -17.484 1.00 96.38 289 ALA A O 1
ATOM 2303 N N . GLY A 1 290 ? 34.511 16.299 -19.076 1.00 95.94 290 GLY A N 1
ATOM 2304 C CA . GLY A 1 290 ? 33.728 17.257 -18.291 1.00 95.94 290 GLY A CA 1
ATOM 2305 C C . GLY A 1 290 ? 32.334 16.728 -17.939 1.00 95.94 290 GLY A C 1
ATOM 2306 O O . GLY A 1 290 ? 31.962 16.713 -16.767 1.00 95.94 290 GLY A O 1
ATOM 2307 N N . GLN A 1 291 ? 31.599 16.207 -18.927 1.00 96.19 291 GLN A N 1
ATOM 2308 C CA . GLN A 1 291 ? 30.276 15.601 -18.725 1.00 96.19 291 GLN A CA 1
ATOM 2309 C C . GLN A 1 291 ? 30.330 14.387 -17.782 1.00 96.19 291 GLN A C 1
ATOM 2311 O O . GLN A 1 291 ? 29.480 14.246 -16.909 1.00 96.19 291 GLN A O 1
ATOM 2316 N N . ILE A 1 292 ? 31.346 13.525 -17.904 1.00 95.81 292 ILE A N 1
ATOM 2317 C CA . ILE A 1 292 ? 31.553 12.375 -17.011 1.00 95.81 292 ILE A CA 1
ATOM 2318 C C . ILE A 1 292 ? 31.846 12.844 -15.582 1.00 95.81 292 ILE A C 1
ATOM 2320 O O . ILE A 1 292 ? 31.306 12.266 -14.637 1.00 95.81 292 ILE A O 1
ATOM 2324 N N . ALA A 1 293 ? 32.657 13.891 -15.399 1.00 96.69 293 ALA A N 1
ATOM 2325 C CA . ALA A 1 293 ? 32.928 14.462 -14.082 1.00 96.69 293 ALA A CA 1
ATOM 2326 C C . ALA A 1 293 ? 31.659 15.060 -13.449 1.00 96.69 293 ALA A C 1
ATOM 2328 O O . ALA A 1 293 ? 31.372 14.781 -12.283 1.00 96.69 293 ALA A O 1
ATOM 2329 N N . GLU A 1 294 ? 30.860 15.806 -14.218 1.00 96.75 294 GLU A N 1
ATOM 2330 C CA . GLU A 1 294 ? 29.593 16.378 -13.752 1.00 96.75 294 GLU A CA 1
ATOM 2331 C C . GLU A 1 294 ? 28.573 15.288 -13.393 1.00 96.75 294 GLU A C 1
ATOM 2333 O O . GLU A 1 294 ? 28.054 15.272 -12.277 1.00 96.75 294 GLU A O 1
ATOM 2338 N N . LEU A 1 295 ? 28.341 14.316 -14.281 1.00 96.19 295 LEU A N 1
ATOM 2339 C CA . LEU A 1 295 ? 27.442 13.187 -14.022 1.00 96.19 295 LEU A CA 1
ATOM 2340 C C . LEU A 1 295 ? 27.907 12.356 -12.817 1.00 96.19 295 LEU A C 1
ATOM 2342 O O . LEU A 1 295 ? 27.080 11.904 -12.027 1.00 96.19 295 LEU A O 1
ATOM 2346 N N . THR A 1 296 ? 29.219 12.196 -12.615 1.00 96.75 296 THR A N 1
ATOM 2347 C CA . THR A 1 296 ? 29.772 11.527 -11.424 1.00 96.75 296 THR A CA 1
ATOM 2348 C C . THR A 1 296 ? 29.506 12.335 -10.153 1.00 96.75 296 THR A C 1
ATOM 2350 O O . THR A 1 296 ? 29.134 11.754 -9.129 1.00 96.75 296 THR A O 1
ATOM 2353 N N . ALA A 1 297 ? 29.628 13.665 -10.207 1.00 97.00 297 ALA A N 1
ATOM 2354 C CA . ALA A 1 297 ? 29.284 14.544 -9.094 1.00 97.00 297 ALA A CA 1
ATOM 2355 C C . ALA A 1 297 ? 27.781 14.464 -8.760 1.00 97.00 297 ALA A C 1
ATOM 2357 O O . ALA A 1 297 ? 27.441 14.195 -7.606 1.00 97.00 297 ALA A O 1
ATOM 2358 N N . GLN A 1 298 ? 26.894 14.569 -9.757 1.00 96.81 298 GLN A N 1
ATOM 2359 C CA . GLN A 1 298 ? 25.437 14.428 -9.603 1.00 96.81 298 GLN A CA 1
ATOM 2360 C C . GLN A 1 298 ? 25.044 13.046 -9.034 1.00 96.81 298 GLN A C 1
ATOM 2362 O O . GLN A 1 298 ? 24.198 12.944 -8.142 1.00 96.81 298 GLN A O 1
ATOM 2367 N N . LEU A 1 299 ? 25.701 11.968 -9.479 1.00 95.94 299 LEU A N 1
ATOM 2368 C CA . LEU A 1 299 ? 25.509 10.609 -8.954 1.00 95.94 299 LEU A CA 1
ATOM 2369 C C . LEU A 1 299 ? 25.999 10.498 -7.495 1.00 95.94 299 LEU A C 1
ATOM 2371 O O . LEU A 1 299 ? 25.353 9.855 -6.666 1.00 95.94 299 LEU A O 1
ATOM 2375 N N . SER A 1 300 ? 27.101 11.163 -7.134 1.00 95.88 300 SER A N 1
ATOM 2376 C CA . SER A 1 300 ? 27.555 11.228 -5.737 1.00 95.88 300 SER A CA 1
ATOM 2377 C C . SER A 1 300 ? 26.579 12.008 -4.845 1.00 95.88 300 SER A C 1
ATOM 2379 O O . SER A 1 300 ? 26.222 11.526 -3.768 1.00 95.88 300 SER A O 1
ATOM 2381 N N . GLN A 1 301 ? 26.060 13.144 -5.323 1.00 97.00 301 GLN A N 1
ATOM 2382 C CA . GLN A 1 301 ? 25.092 13.970 -4.606 1.00 97.00 301 GLN A CA 1
ATOM 2383 C C . GLN A 1 301 ? 23.792 13.198 -4.361 1.00 97.00 301 GLN A C 1
ATOM 2385 O O . GLN A 1 301 ? 23.417 13.000 -3.205 1.00 97.00 301 GLN A O 1
ATOM 2390 N N . THR A 1 302 ? 23.165 12.665 -5.412 1.00 94.50 302 THR A N 1
ATOM 2391 C CA . THR A 1 302 ? 21.917 11.887 -5.306 1.00 94.50 302 THR A CA 1
ATOM 2392 C C . THR A 1 302 ? 22.066 10.645 -4.418 1.00 94.50 302 THR A C 1
ATOM 2394 O O . THR A 1 302 ? 21.145 10.312 -3.670 1.00 94.50 302 THR A O 1
ATOM 2397 N N . ARG A 1 303 ? 23.243 9.994 -4.385 1.00 96.50 303 ARG A N 1
ATOM 2398 C CA . ARG A 1 303 ? 23.558 8.949 -3.387 1.00 96.50 303 ARG A CA 1
ATOM 2399 C C . ARG A 1 303 ? 23.565 9.482 -1.953 1.00 96.50 303 ARG A C 1
ATOM 2401 O O . ARG A 1 303 ? 23.015 8.825 -1.066 1.00 96.50 303 ARG A O 1
ATOM 2408 N N . THR A 1 304 ? 24.162 10.647 -1.697 1.00 96.31 304 THR A N 1
ATOM 2409 C CA . THR A 1 304 ? 24.133 11.241 -0.348 1.00 96.31 304 THR A CA 1
ATOM 2410 C C . THR A 1 304 ? 22.725 11.674 0.059 1.00 96.31 304 THR A C 1
ATOM 2412 O O . THR A 1 304 ? 22.311 11.364 1.176 1.00 96.31 304 THR A O 1
ATOM 2415 N N . GLU A 1 305 ? 21.948 12.273 -0.843 1.00 96.44 305 GLU A N 1
ATOM 2416 C CA . GLU A 1 305 ? 20.549 12.658 -0.618 1.00 96.44 305 GLU A CA 1
ATOM 2417 C C . GLU A 1 305 ? 19.670 11.436 -0.316 1.00 96.44 305 GLU A C 1
ATOM 2419 O O . GLU A 1 305 ? 18.943 11.434 0.680 1.00 96.44 305 GLU A O 1
ATOM 2424 N N . ALA A 1 306 ? 19.808 10.353 -1.091 1.00 94.88 306 ALA A N 1
ATOM 2425 C CA . ALA A 1 306 ? 19.131 9.083 -0.839 1.00 94.88 306 ALA A CA 1
ATOM 2426 C C . ALA A 1 306 ? 19.509 8.483 0.529 1.00 94.88 306 ALA A C 1
ATOM 2428 O O . ALA A 1 306 ? 18.631 8.047 1.275 1.00 94.88 306 ALA A O 1
ATOM 2429 N N . SER A 1 307 ? 20.792 8.518 0.913 1.00 96.06 307 SER A N 1
ATOM 2430 C CA . SER A 1 307 ? 21.232 8.038 2.232 1.00 96.06 307 SER A CA 1
ATOM 2431 C C . SER A 1 307 ? 20.661 8.882 3.383 1.00 96.06 307 SER A C 1
ATOM 2433 O O . SER A 1 307 ? 20.218 8.333 4.393 1.00 96.06 307 SER A O 1
ATOM 2435 N N . GLN A 1 308 ? 20.570 10.207 3.216 1.00 97.38 308 GLN A N 1
ATOM 2436 C CA . GLN A 1 308 ? 19.940 11.099 4.191 1.00 97.38 308 GLN A CA 1
ATOM 2437 C C . GLN A 1 308 ? 18.427 10.863 4.273 1.00 97.38 308 GLN A C 1
ATOM 2439 O O . GLN A 1 308 ? 17.871 10.864 5.372 1.00 97.38 308 GLN A O 1
ATOM 2444 N N . ALA A 1 309 ? 17.753 10.637 3.142 1.00 94.44 309 ALA A N 1
ATOM 2445 C CA . ALA A 1 309 ? 16.337 10.282 3.102 1.00 94.44 309 ALA A CA 1
ATOM 2446 C C . ALA A 1 309 ? 16.078 8.944 3.815 1.00 94.44 309 ALA A C 1
ATOM 2448 O O . ALA A 1 309 ? 15.180 8.857 4.654 1.00 94.44 309 ALA A O 1
ATOM 2449 N N . GLN A 1 310 ? 16.922 7.935 3.582 1.00 97.44 310 GLN A N 1
ATOM 2450 C CA . GLN A 1 310 ? 16.846 6.650 4.275 1.00 97.44 310 GLN A CA 1
ATOM 2451 C C . GLN A 1 310 ? 17.098 6.797 5.785 1.00 97.44 310 GLN A C 1
ATOM 2453 O O . GLN A 1 310 ? 16.345 6.234 6.578 1.00 97.44 310 GLN A O 1
ATOM 2458 N N . GLN A 1 311 ? 18.075 7.606 6.214 1.00 97.62 311 GLN A N 1
ATOM 2459 C CA . GLN A 1 311 ? 18.288 7.912 7.636 1.00 97.62 311 GLN A CA 1
ATOM 2460 C C . GLN A 1 311 ? 17.087 8.635 8.269 1.00 97.62 311 GLN A C 1
ATOM 2462 O O . GLN A 1 311 ? 16.698 8.299 9.388 1.00 97.62 311 GLN A O 1
ATOM 2467 N N . LYS A 1 312 ? 16.476 9.604 7.570 1.00 97.50 312 LYS A N 1
ATOM 2468 C CA . LYS A 1 312 ? 15.251 10.293 8.019 1.00 97.50 312 LYS A CA 1
ATOM 2469 C C . LYS A 1 312 ? 14.092 9.300 8.173 1.00 97.50 312 LYS A C 1
ATOM 2471 O O . LYS A 1 312 ? 13.445 9.289 9.216 1.00 97.50 312 LYS A O 1
ATOM 2476 N N . HIS A 1 313 ? 13.889 8.415 7.196 1.00 97.06 313 HIS A N 1
ATOM 2477 C CA . HIS A 1 313 ? 12.858 7.375 7.245 1.00 97.06 313 HIS A CA 1
ATOM 2478 C C . HIS A 1 313 ? 13.096 6.352 8.372 1.00 97.06 313 HIS A C 1
ATOM 2480 O O . HIS A 1 313 ? 12.153 5.997 9.072 1.00 97.06 313 HIS A O 1
ATOM 2486 N N . VAL A 1 314 ? 14.341 5.925 8.620 1.00 98.19 314 VAL A N 1
ATOM 2487 C CA . VAL A 1 314 ? 14.676 5.033 9.749 1.00 98.19 314 VAL A CA 1
ATOM 2488 C C . VAL A 1 314 ? 14.423 5.716 11.098 1.00 98.19 314 VAL A C 1
ATOM 2490 O O . VAL A 1 314 ? 13.828 5.100 11.980 1.00 98.19 314 VAL A O 1
ATOM 2493 N N . LYS A 1 315 ? 14.790 6.997 11.255 1.00 98.12 315 LYS A N 1
ATOM 2494 C CA . LYS A 1 315 ? 14.476 7.784 12.464 1.00 98.12 315 LYS A CA 1
ATOM 2495 C C . LYS A 1 315 ? 12.964 7.918 12.678 1.00 98.12 315 LYS A C 1
ATOM 2497 O O . LYS A 1 315 ? 12.490 7.708 13.791 1.00 98.12 315 LYS A O 1
ATOM 2502 N N . TRP A 1 316 ? 12.207 8.191 11.616 1.00 97.50 316 TRP A N 1
ATOM 2503 C CA . TRP A 1 316 ? 10.745 8.274 11.658 1.00 97.50 316 TRP A CA 1
ATOM 2504 C C . TRP A 1 316 ? 10.084 6.923 11.983 1.00 97.50 316 TRP A C 1
ATOM 2506 O O . TRP A 1 316 ? 9.198 6.872 12.833 1.00 97.50 316 TRP A O 1
ATOM 2516 N N . GLN A 1 317 ? 10.561 5.809 11.410 1.00 97.75 317 GLN A N 1
ATOM 2517 C CA . GLN A 1 317 ? 10.123 4.469 11.821 1.00 97.75 317 GLN A CA 1
ATOM 2518 C C . GLN A 1 317 ? 10.450 4.176 13.290 1.00 97.75 317 GLN A C 1
ATOM 2520 O O . GLN A 1 317 ? 9.644 3.535 13.959 1.00 97.75 317 GLN A O 1
ATOM 2525 N N . GLY A 1 318 ? 11.600 4.634 13.796 1.00 98.31 318 GLY A N 1
ATOM 2526 C CA . GLY A 1 318 ? 11.954 4.548 15.214 1.00 98.31 318 GLY A CA 1
ATOM 2527 C C . GLY A 1 318 ? 10.914 5.242 16.093 1.00 98.31 318 GLY A C 1
ATOM 2528 O O . GLY A 1 318 ? 10.265 4.583 16.898 1.00 98.31 318 GLY A O 1
ATOM 2529 N N . GLN A 1 319 ? 10.670 6.531 15.843 1.00 98.38 319 GLN A N 1
ATOM 2530 C CA . GLN A 1 319 ? 9.662 7.335 16.550 1.00 98.38 319 GLN A CA 1
ATOM 2531 C C . GLN A 1 319 ? 8.243 6.750 16.447 1.00 98.38 319 GLN A C 1
ATOM 2533 O O . GLN A 1 319 ? 7.463 6.830 17.394 1.00 98.38 319 GLN A O 1
ATOM 2538 N N . LEU A 1 320 ? 7.880 6.157 15.305 1.00 97.56 320 LEU A N 1
ATOM 2539 C CA . LEU A 1 320 ? 6.574 5.522 15.127 1.00 97.56 320 LEU A CA 1
ATOM 2540 C C . LEU A 1 320 ? 6.462 4.214 15.928 1.00 97.56 320 LEU A C 1
ATOM 2542 O O . LEU A 1 320 ? 5.427 3.968 16.543 1.00 97.56 320 LEU A O 1
ATOM 2546 N N . ARG A 1 321 ? 7.523 3.396 15.972 1.00 98.00 321 ARG A N 1
ATOM 2547 C CA . ARG A 1 321 ? 7.584 2.185 16.814 1.00 98.00 321 ARG A CA 1
ATOM 2548 C C . ARG A 1 321 ? 7.569 2.530 18.302 1.00 98.00 321 ARG A C 1
ATOM 2550 O O . ARG A 1 321 ? 6.896 1.842 19.057 1.00 98.00 321 ARG A O 1
ATOM 2557 N N . GLU A 1 322 ? 8.257 3.597 18.696 1.00 98.44 322 GLU A N 1
ATOM 2558 C CA . GLU A 1 322 ? 8.296 4.131 20.061 1.00 98.44 322 GLU A CA 1
ATOM 2559 C C . GLU A 1 322 ? 6.909 4.610 20.518 1.00 98.44 322 GLU A C 1
ATOM 2561 O O . GLU A 1 322 ? 6.417 4.151 21.544 1.00 98.44 322 GLU A O 1
ATOM 2566 N N . LYS A 1 323 ? 6.198 5.402 19.702 1.00 98.50 323 LYS A N 1
ATOM 2567 C CA . LYS A 1 323 ? 4.794 5.779 19.969 1.00 98.50 323 LYS A CA 1
ATOM 2568 C C . LYS A 1 323 ? 3.851 4.573 20.021 1.00 98.50 323 LYS A C 1
ATOM 2570 O O . LYS A 1 323 ? 2.961 4.512 20.858 1.00 98.50 323 LYS A O 1
ATOM 2575 N N . VAL A 1 324 ? 4.045 3.580 19.150 1.00 98.19 324 VAL A N 1
ATOM 2576 C CA . VAL A 1 324 ? 3.272 2.325 19.206 1.00 98.19 324 VAL A CA 1
ATOM 2577 C C . VAL A 1 324 ? 3.618 1.497 20.452 1.00 98.19 324 VAL A C 1
ATOM 2579 O O . VAL A 1 324 ? 2.766 0.741 20.915 1.00 98.19 324 VAL A O 1
ATOM 2582 N N . ALA A 1 325 ? 4.820 1.633 21.019 1.00 98.31 325 ALA A N 1
ATOM 2583 C CA . ALA A 1 325 ? 5.180 1.029 22.297 1.00 98.31 325 ALA A CA 1
ATOM 2584 C C . ALA A 1 325 ? 4.528 1.771 23.475 1.00 98.31 325 ALA A C 1
ATOM 2586 O O . ALA A 1 325 ? 3.864 1.111 24.272 1.00 98.31 325 ALA A O 1
ATOM 2587 N N . SER A 1 326 ? 4.597 3.109 23.535 1.00 97.94 326 SER A N 1
ATOM 2588 C CA . SER A 1 326 ? 3.955 3.881 24.614 1.00 97.94 326 SER A CA 1
ATOM 2589 C C . SER A 1 326 ? 2.439 3.667 24.633 1.00 97.94 326 SER A C 1
ATOM 2591 O O . SER A 1 326 ? 1.892 3.292 25.663 1.00 97.94 326 SER A O 1
ATOM 2593 N N . PHE A 1 327 ? 1.761 3.713 23.479 1.00 97.81 327 PHE A N 1
ATOM 2594 C CA . PHE A 1 327 ? 0.325 3.410 23.394 1.00 97.81 327 PHE A CA 1
ATOM 2595 C C . PHE A 1 327 ? -0.031 1.959 23.777 1.00 97.81 327 PHE A C 1
ATOM 2597 O O . PHE A 1 327 ? -1.182 1.677 24.118 1.00 97.81 327 PHE A O 1
ATOM 2604 N N . ARG A 1 328 ? 0.915 1.008 23.722 1.00 98.06 328 ARG A N 1
ATOM 2605 C CA . ARG A 1 328 ? 0.714 -0.364 24.232 1.00 98.06 328 ARG A CA 1
ATOM 2606 C C . ARG A 1 328 ? 0.910 -0.444 25.742 1.00 98.06 328 ARG A C 1
ATOM 2608 O O . ARG A 1 328 ? 0.164 -1.173 26.386 1.00 98.06 328 ARG A O 1
ATOM 2615 N N . GLU A 1 329 ? 1.873 0.291 26.284 1.00 98.00 329 GLU A N 1
ATOM 2616 C CA . GLU A 1 329 ? 2.137 0.385 27.721 1.00 98.00 329 GLU A CA 1
ATOM 2617 C C . GLU A 1 329 ? 1.005 1.128 28.445 1.00 98.00 329 GLU A C 1
ATOM 2619 O O . GLU A 1 329 ? 0.413 0.574 29.366 1.00 98.00 329 GLU A O 1
ATOM 2624 N N . GLU A 1 330 ? 0.585 2.289 27.933 1.00 98.25 330 GLU A N 1
ATOM 2625 C CA . GLU A 1 330 ? -0.624 3.007 28.357 1.00 98.25 330 GLU A CA 1
ATOM 2626 C C . GLU A 1 330 ? -1.860 2.097 28.293 1.00 98.25 330 GLU A C 1
ATOM 2628 O O . GLU A 1 330 ? -2.635 2.005 29.241 1.00 98.25 330 GLU A O 1
ATOM 2633 N N . LYS A 1 331 ? -2.055 1.353 27.195 1.00 98.00 331 LYS A N 1
ATOM 2634 C CA . LYS A 1 331 ? -3.168 0.397 27.103 1.00 98.00 331 LYS A CA 1
ATOM 2635 C C . LYS A 1 331 ? -3.075 -0.705 28.165 1.00 98.00 331 LYS A C 1
ATOM 2637 O O . LYS A 1 331 ? -4.118 -1.142 28.651 1.00 98.00 331 LYS A O 1
ATOM 2642 N N . ALA A 1 332 ? -1.874 -1.157 28.521 1.00 98.12 332 ALA A N 1
ATOM 2643 C CA . ALA A 1 332 ? -1.678 -2.155 29.565 1.00 98.12 332 ALA A CA 1
ATOM 2644 C C . ALA A 1 332 ? -1.987 -1.588 30.962 1.00 98.12 332 ALA A C 1
ATOM 2646 O O . ALA A 1 332 ? -2.673 -2.264 31.729 1.00 98.12 332 ALA A O 1
ATOM 2647 N N . THR A 1 333 ? -1.580 -0.351 31.277 1.00 98.00 333 THR A N 1
ATOM 2648 C CA . THR A 1 333 ? -1.925 0.298 32.556 1.00 98.00 333 THR A CA 1
ATOM 2649 C C . THR A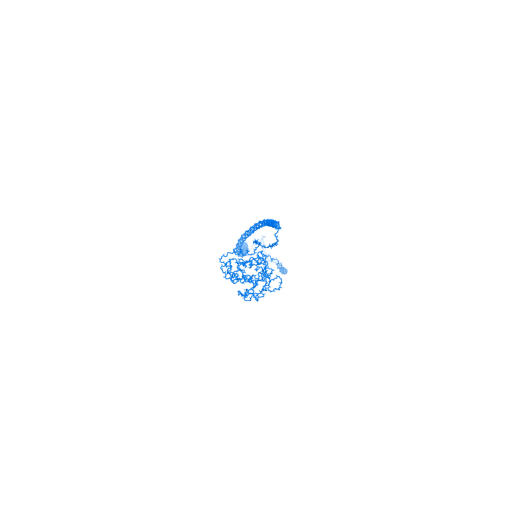 1 333 ? -3.423 0.581 32.660 1.00 98.00 333 THR A C 1
ATOM 2651 O O . THR A 1 333 ? -4.043 0.196 33.648 1.00 98.00 333 THR A O 1
ATOM 2654 N N . TRP A 1 334 ? -4.065 1.103 31.608 1.00 97.69 334 TRP A N 1
ATOM 2655 C CA . TRP A 1 334 ? -5.528 1.245 31.576 1.00 97.69 334 TRP A CA 1
ATOM 2656 C C . TRP A 1 334 ? -6.256 -0.102 31.737 1.00 97.69 334 TRP A C 1
ATOM 2658 O O . TRP A 1 334 ? -7.335 -0.159 32.329 1.00 97.69 334 TRP A O 1
ATOM 2668 N N . GLN A 1 335 ? -5.686 -1.207 31.241 1.00 98.06 335 GLN A N 1
ATOM 2669 C CA . GLN A 1 335 ? -6.250 -2.547 31.429 1.00 98.06 335 GLN A CA 1
ATOM 2670 C C . GLN A 1 335 ? -6.076 -3.080 32.858 1.00 98.06 335 GLN A C 1
ATOM 2672 O O . GLN A 1 335 ? -7.019 -3.688 33.373 1.00 98.06 335 GLN A O 1
ATOM 2677 N N . THR A 1 336 ? -4.937 -2.847 33.521 1.00 97.56 336 THR A N 1
ATOM 2678 C CA . THR A 1 336 ? -4.739 -3.257 34.923 1.00 97.56 336 THR A CA 1
ATOM 2679 C C . THR A 1 336 ? -5.543 -2.389 35.889 1.00 97.56 336 THR A C 1
ATOM 2681 O O . THR A 1 336 ? -6.161 -2.934 36.801 1.00 97.56 336 THR A O 1
ATOM 2684 N N . GLU A 1 337 ? -5.657 -1.080 35.656 1.00 98.25 337 GLU A N 1
ATOM 2685 C CA . GLU A 1 337 ? -6.544 -0.198 36.426 1.00 98.25 337 GLU A CA 1
ATOM 2686 C C . GLU A 1 337 ? -8.018 -0.578 36.257 1.00 98.25 337 GLU A C 1
ATOM 2688 O O . GLU A 1 337 ? -8.734 -0.736 37.246 1.00 98.25 337 GLU A O 1
ATOM 2693 N N . ALA A 1 338 ? -8.474 -0.829 35.024 1.00 97.50 338 ALA A N 1
ATOM 2694 C CA . ALA A 1 338 ? -9.837 -1.298 34.779 1.00 97.50 338 ALA A CA 1
ATOM 2695 C C . ALA A 1 338 ? -10.105 -2.700 35.359 1.00 97.50 338 ALA A C 1
ATOM 2697 O O . ALA A 1 338 ? -11.260 -3.040 35.617 1.00 97.50 338 ALA A O 1
ATOM 2698 N N . ALA A 1 339 ? -9.081 -3.535 35.560 1.00 97.69 339 ALA A N 1
ATOM 2699 C CA . ALA A 1 339 ? -9.209 -4.786 36.308 1.00 97.69 339 ALA A CA 1
ATOM 2700 C C . ALA A 1 339 ? -9.301 -4.530 37.823 1.00 97.69 339 ALA A C 1
ATOM 2702 O O . ALA A 1 339 ? -10.194 -5.075 38.471 1.00 97.69 339 ALA A O 1
ATOM 2703 N N . ARG A 1 340 ? -8.452 -3.646 38.368 1.00 98.38 340 ARG A N 1
ATOM 2704 C CA . ARG A 1 340 ? -8.434 -3.258 39.788 1.00 98.38 340 ARG A CA 1
ATOM 2705 C C . ARG A 1 340 ? -9.772 -2.656 40.225 1.00 98.38 340 ARG A C 1
ATOM 2707 O O . ARG A 1 340 ? -10.392 -3.172 41.146 1.00 98.38 340 ARG A O 1
ATOM 2714 N N . ILE A 1 341 ? -10.286 -1.673 39.483 1.00 98.00 341 ILE A N 1
ATOM 2715 C CA . ILE A 1 341 ? -11.574 -1.012 39.764 1.00 98.00 341 ILE A CA 1
ATOM 2716 C C . ILE A 1 341 ? -12.748 -2.003 39.679 1.00 98.00 341 ILE A C 1
ATOM 2718 O O . ILE A 1 341 ? -13.705 -1.903 40.444 1.00 98.00 341 ILE A O 1
ATOM 2722 N N . ARG A 1 342 ? -12.694 -3.004 38.785 1.00 98.38 342 ARG A N 1
ATOM 2723 C CA . ARG A 1 342 ? -13.710 -4.074 38.735 1.00 98.38 342 ARG A CA 1
ATOM 2724 C C . ARG A 1 342 ? -13.638 -5.002 39.949 1.00 98.38 342 ARG A C 1
ATOM 2726 O O . ARG A 1 342 ? -14.693 -5.429 40.413 1.00 98.38 342 ARG A O 1
ATOM 2733 N N . ALA A 1 343 ? -12.440 -5.295 40.457 1.00 97.94 343 ALA A N 1
ATOM 2734 C CA . ALA A 1 343 ? -12.255 -6.067 41.683 1.00 97.94 343 ALA A CA 1
ATOM 2735 C C . ALA A 1 343 ? -12.782 -5.290 42.903 1.00 97.94 343 ALA A C 1
ATOM 2737 O O . ALA A 1 343 ? -13.694 -5.784 43.565 1.00 97.94 343 ALA A O 1
ATOM 2738 N N . GLU A 1 344 ? -12.329 -4.046 43.103 1.00 98.19 344 GLU A N 1
ATOM 2739 C CA . GLU A 1 344 ? -12.804 -3.110 44.141 1.00 98.19 344 GLU A CA 1
ATOM 2740 C C . GLU A 1 344 ? -14.343 -3.000 44.146 1.00 98.19 344 GLU A C 1
ATOM 2742 O O . GLU A 1 344 ? -14.999 -3.131 45.179 1.00 98.19 344 GLU A O 1
ATOM 2747 N N . LEU A 1 345 ? -14.954 -2.832 42.967 1.00 98.00 345 LEU A N 1
ATOM 2748 C CA . LEU A 1 345 ? -16.407 -2.741 42.804 1.00 98.00 345 LEU A CA 1
ATOM 2749 C C . LEU A 1 345 ? -17.134 -4.078 43.042 1.00 98.00 345 LEU A C 1
ATOM 2751 O O . LEU A 1 345 ? -18.303 -4.073 43.431 1.00 98.00 345 LEU A O 1
ATOM 2755 N N . SER A 1 346 ? -16.480 -5.223 42.829 1.00 97.94 346 SER A N 1
ATOM 2756 C CA . SER A 1 346 ? -17.039 -6.539 43.175 1.00 97.94 346 SER A CA 1
ATOM 2757 C C . SER A 1 346 ? -16.993 -6.806 44.684 1.00 97.94 346 SER A C 1
ATOM 2759 O O . SER A 1 346 ? -17.976 -7.291 45.245 1.00 97.94 346 SER A O 1
ATOM 2761 N N . GLU A 1 347 ? -15.915 -6.393 45.351 1.00 98.06 347 GLU A N 1
ATOM 2762 C CA . GLU A 1 347 ? -15.731 -6.483 46.801 1.00 98.06 347 GLU A CA 1
ATOM 2763 C C . GLU A 1 347 ? -16.700 -5.550 47.538 1.00 98.06 347 GLU A C 1
ATOM 2765 O O . GLU A 1 347 ? -17.447 -5.994 48.408 1.00 98.06 347 GLU A O 1
ATOM 2770 N N . ALA A 1 348 ? -16.814 -4.289 47.106 1.00 97.00 348 ALA A N 1
ATOM 2771 C CA . ALA A 1 348 ? -17.798 -3.350 47.643 1.00 97.00 348 ALA A CA 1
ATOM 2772 C C . ALA A 1 348 ? -19.243 -3.869 47.491 1.00 97.00 348 ALA A C 1
ATOM 2774 O O . ALA A 1 348 ? -20.062 -3.710 48.396 1.00 97.00 348 ALA A O 1
ATOM 2775 N N . ARG A 1 349 ? -19.568 -4.547 46.379 1.00 98.19 349 ARG A N 1
ATOM 2776 C CA . ARG A 1 349 ? -20.874 -5.210 46.193 1.00 98.19 349 ARG A CA 1
ATOM 2777 C C . ARG A 1 349 ? -21.076 -6.402 47.129 1.00 98.19 349 ARG A C 1
ATOM 2779 O O . ARG A 1 349 ? -22.205 -6.610 47.570 1.00 98.19 349 ARG A O 1
ATOM 2786 N N . ALA A 1 350 ? -20.025 -7.160 47.443 1.00 97.88 350 ALA A N 1
ATOM 2787 C CA . ALA A 1 350 ? -20.082 -8.237 48.429 1.00 97.88 350 ALA A CA 1
ATOM 2788 C C . ALA A 1 350 ? -20.304 -7.683 49.848 1.00 97.88 350 ALA A C 1
ATOM 2790 O O . ALA A 1 350 ? -21.220 -8.136 50.528 1.00 97.88 350 ALA A O 1
ATOM 2791 N N . MET A 1 351 ? -19.576 -6.634 50.244 1.00 97.75 351 MET A N 1
ATOM 2792 C CA . MET A 1 351 ? -19.761 -5.955 51.536 1.00 97.75 351 MET A CA 1
ATOM 2793 C C . MET A 1 351 ? -21.159 -5.334 51.679 1.00 97.75 351 MET A C 1
ATOM 2795 O O . MET A 1 351 ? -21.804 -5.480 52.713 1.00 97.75 351 MET A O 1
ATOM 2799 N N . VAL A 1 352 ? -21.696 -4.709 50.624 1.00 97.94 352 VAL A N 1
ATOM 2800 C CA . VAL A 1 352 ? -23.089 -4.220 50.622 1.00 97.94 352 VAL A CA 1
ATOM 2801 C C . VAL A 1 352 ? -24.104 -5.371 50.690 1.00 97.94 352 VAL A C 1
ATOM 2803 O O . VAL A 1 352 ? -25.218 -5.166 51.173 1.00 97.94 352 VAL A O 1
ATOM 2806 N N . LYS A 1 353 ? -23.761 -6.585 50.239 1.00 98.25 353 LYS A N 1
ATOM 2807 C CA . LYS A 1 353 ? -24.617 -7.769 50.399 1.00 98.25 353 LYS A CA 1
ATOM 2808 C C . LYS A 1 353 ? -24.604 -8.274 51.846 1.00 98.25 353 LYS A C 1
ATOM 2810 O O . LYS A 1 353 ? -25.688 -8.423 52.402 1.00 98.25 353 LYS A O 1
ATOM 2815 N N . THR A 1 354 ? -23.438 -8.451 52.474 1.00 97.69 354 THR A N 1
ATOM 2816 C CA . THR A 1 354 ? -23.361 -8.908 53.876 1.00 97.69 354 THR A CA 1
ATOM 2817 C C . THR A 1 354 ? -24.011 -7.904 54.828 1.00 97.69 354 THR A C 1
ATOM 2819 O O . THR A 1 354 ? -24.874 -8.287 55.608 1.00 97.69 354 THR A O 1
ATOM 2822 N N . GLN A 1 355 ? -23.756 -6.602 54.662 1.00 97.44 355 GLN A N 1
ATOM 2823 C CA . GLN A 1 355 ? -24.409 -5.546 55.453 1.00 97.44 355 GLN A CA 1
ATOM 2824 C C . GLN A 1 355 ? -25.940 -5.522 55.299 1.00 97.44 355 GLN A C 1
ATOM 2826 O O . GLN A 1 355 ? -26.655 -5.125 56.219 1.00 97.44 355 GLN A O 1
ATOM 2831 N N . ARG A 1 356 ? -26.483 -5.939 54.144 1.00 98.00 356 ARG A N 1
ATOM 2832 C CA . ARG A 1 356 ? -27.939 -6.091 53.948 1.00 98.00 356 ARG A CA 1
ATOM 2833 C C . ARG A 1 356 ? -28.496 -7.329 54.643 1.00 98.00 356 ARG A C 1
ATOM 2835 O O . ARG A 1 356 ? -29.644 -7.288 55.079 1.00 98.00 356 ARG A O 1
ATOM 2842 N N . GLU A 1 357 ? -27.709 -8.394 54.727 1.00 97.44 357 GLU A N 1
ATOM 2843 C CA . GLU A 1 357 ? -28.052 -9.640 55.418 1.00 97.44 357 GLU A CA 1
ATOM 2844 C C . GLU A 1 357 ? -28.029 -9.409 56.941 1.00 97.44 357 GLU A C 1
ATOM 2846 O O . GLU A 1 357 ? -29.053 -9.605 57.593 1.00 97.44 357 GLU A O 1
ATOM 2851 N N . GLU A 1 358 ? -26.968 -8.795 57.472 1.00 97.00 358 GLU A N 1
ATOM 2852 C CA . GLU A 1 358 ? -26.869 -8.294 58.856 1.00 97.00 358 GLU A CA 1
ATOM 2853 C C . GLU A 1 358 ? -28.041 -7.355 59.219 1.00 97.00 358 GLU A C 1
ATOM 2855 O O . GLU A 1 358 ? -28.710 -7.529 60.239 1.00 97.00 358 GLU A O 1
ATOM 2860 N N . LEU A 1 359 ? -28.370 -6.381 58.357 1.00 97.94 359 LEU A N 1
ATOM 2861 C CA . LEU A 1 359 ? -29.522 -5.493 58.569 1.00 97.94 359 LEU A CA 1
ATOM 2862 C C . LEU A 1 359 ? -30.875 -6.217 58.515 1.00 97.94 359 LEU A C 1
ATOM 2864 O O . LEU A 1 359 ? -31.842 -5.714 59.091 1.00 97.94 359 LEU A O 1
ATOM 2868 N N . ALA A 1 360 ? -30.988 -7.350 57.819 1.00 96.75 360 ALA A N 1
ATOM 2869 C CA . ALA A 1 360 ? -32.199 -8.166 57.822 1.00 96.75 360 ALA A CA 1
ATOM 2870 C C . ALA A 1 360 ? -32.319 -8.969 59.127 1.00 96.75 360 ALA A C 1
ATOM 2872 O O . ALA A 1 360 ? -33.407 -9.027 59.705 1.00 96.75 360 ALA A O 1
ATOM 2873 N N . GLU A 1 361 ? -31.208 -9.505 59.636 1.00 97.75 361 GLU A N 1
ATOM 2874 C CA . GLU A 1 361 ? -31.142 -10.175 60.937 1.00 97.75 361 GLU A CA 1
ATOM 2875 C C . GLU A 1 361 ? -31.489 -9.212 62.078 1.00 97.75 361 GLU A C 1
ATOM 2877 O O . GLU A 1 361 ? -32.444 -9.467 62.811 1.00 97.75 361 GLU A O 1
ATOM 2882 N N . VAL A 1 362 ? -30.842 -8.044 62.155 1.00 97.75 362 VAL A N 1
ATOM 2883 C CA . VAL A 1 362 ? -31.132 -7.019 63.178 1.00 97.75 362 VAL A CA 1
ATOM 2884 C C . VAL A 1 362 ? -32.586 -6.526 63.103 1.00 97.75 362 VAL A C 1
ATOM 2886 O O . VAL A 1 362 ? -33.224 -6.311 64.135 1.00 97.75 362 VAL A O 1
ATOM 2889 N N . LYS A 1 363 ? -33.174 -6.392 61.903 1.00 97.31 363 LYS A N 1
ATOM 2890 C CA . LYS A 1 363 ? -34.610 -6.071 61.754 1.00 97.31 363 LYS A CA 1
ATOM 2891 C C . LYS A 1 363 ? -35.514 -7.194 62.271 1.00 97.31 363 LYS A C 1
ATOM 2893 O O . LYS A 1 363 ? -36.522 -6.900 62.912 1.00 97.31 363 LYS A O 1
ATOM 2898 N N . ASN A 1 364 ? -35.158 -8.453 62.022 1.00 97.38 364 ASN A N 1
ATOM 2899 C CA . ASN A 1 364 ? -35.877 -9.625 62.523 1.00 97.38 364 ASN A CA 1
ATOM 2900 C C . ASN A 1 364 ? -35.780 -9.725 64.058 1.00 97.38 364 ASN A C 1
ATOM 2902 O O . ASN A 1 364 ? -36.780 -9.969 64.728 1.00 97.38 364 ASN A O 1
ATOM 2906 N N . GLU A 1 365 ? -34.612 -9.464 64.646 1.00 97.31 365 GLU A N 1
ATOM 2907 C CA . GLU A 1 365 ? -34.450 -9.391 66.103 1.00 97.31 365 GLU A CA 1
ATOM 2908 C C . GLU A 1 365 ? -35.244 -8.243 66.723 1.00 97.31 365 GLU A C 1
ATOM 2910 O O . GLU A 1 365 ? -35.984 -8.464 67.683 1.00 97.31 365 GLU A O 1
ATOM 2915 N N . ARG A 1 366 ? -35.194 -7.043 66.129 1.00 96.75 366 ARG A N 1
ATOM 2916 C CA . ARG A 1 366 ? -36.025 -5.912 66.558 1.00 96.75 366 ARG A CA 1
ATOM 2917 C C . ARG A 1 366 ? -37.514 -6.260 66.508 1.00 96.75 366 ARG A C 1
ATOM 2919 O O . ARG A 1 366 ? -38.237 -5.913 67.434 1.00 96.75 366 ARG A O 1
ATOM 2926 N N . PHE A 1 367 ? -37.968 -6.970 65.473 1.00 96.94 367 PHE A N 1
ATOM 2927 C CA . PHE A 1 367 ? -39.353 -7.436 65.361 1.00 96.94 367 PHE A CA 1
ATOM 2928 C C . PHE A 1 367 ? -39.710 -8.467 66.446 1.00 96.94 367 PHE A C 1
ATOM 2930 O O . PHE A 1 367 ? -40.724 -8.311 67.118 1.00 96.94 367 PHE A O 1
ATOM 2937 N N . LYS A 1 368 ? -38.847 -9.458 66.719 1.00 97.31 368 LYS A N 1
ATOM 2938 C CA . LYS A 1 368 ? -39.031 -10.412 67.835 1.00 97.31 368 LYS A CA 1
ATOM 2939 C C . LYS A 1 368 ? -39.118 -9.702 69.194 1.00 97.31 368 LYS A C 1
ATOM 2941 O O . LYS A 1 368 ? -39.951 -10.069 70.020 1.00 97.31 368 LYS A O 1
ATOM 2946 N N . LEU A 1 369 ? -38.277 -8.693 69.434 1.00 96.25 369 LEU A N 1
ATOM 2947 C CA . LEU A 1 369 ? -38.294 -7.894 70.666 1.00 96.25 369 LEU A CA 1
ATOM 2948 C C . LEU A 1 369 ? -39.540 -7.001 70.759 1.00 96.25 369 LEU A C 1
ATOM 2950 O O . LEU A 1 369 ? -40.147 -6.920 71.822 1.00 96.25 369 LEU A O 1
ATOM 2954 N N . GLN A 1 370 ? -39.965 -6.390 69.651 1.00 97.00 370 GLN A N 1
ATOM 2955 C CA . GLN A 1 370 ? -41.187 -5.585 69.569 1.00 97.00 370 GLN A CA 1
ATOM 2956 C C . GLN A 1 370 ? -42.449 -6.434 69.815 1.00 97.00 370 GLN A C 1
ATOM 2958 O O . GLN A 1 370 ? -43.339 -6.015 70.557 1.00 97.00 370 GLN A O 1
ATOM 2963 N N . ASN A 1 371 ? -42.500 -7.657 69.282 1.00 96.00 371 ASN A N 1
ATOM 2964 C CA . ASN A 1 371 ? -43.584 -8.603 69.556 1.00 96.00 371 ASN A CA 1
ATOM 2965 C C . ASN A 1 371 ? -43.606 -8.989 71.044 1.00 96.00 371 ASN A C 1
ATOM 2967 O O . ASN A 1 371 ? -44.631 -8.840 71.696 1.00 96.00 371 ASN A O 1
ATOM 2971 N N . ARG A 1 372 ? -42.456 -9.342 71.637 1.00 95.88 372 ARG A N 1
ATOM 2972 C CA . ARG A 1 372 ? -42.354 -9.602 73.088 1.00 95.88 372 ARG A CA 1
ATOM 2973 C C . ARG A 1 372 ? -42.783 -8.410 73.951 1.00 95.88 372 ARG A C 1
ATOM 2975 O O . ARG A 1 372 ? -43.372 -8.619 75.007 1.00 95.88 372 ARG A O 1
ATOM 2982 N N . LEU A 1 373 ? -42.504 -7.178 73.518 1.00 94.56 373 LEU A N 1
ATOM 2983 C CA . LEU A 1 373 ? -42.939 -5.964 74.213 1.00 94.56 373 LEU A CA 1
ATOM 2984 C C . LEU A 1 373 ? -44.469 -5.821 74.171 1.00 94.56 373 LEU A C 1
ATOM 2986 O O . LEU A 1 373 ? -45.090 -5.643 75.216 1.00 94.56 373 LEU A O 1
ATOM 2990 N N . THR A 1 374 ? -45.083 -5.987 72.997 1.00 94.38 374 THR A N 1
ATOM 2991 C CA . THR A 1 374 ? -46.553 -5.948 72.839 1.00 94.38 374 THR A CA 1
ATOM 2992 C C . THR A 1 374 ? -47.267 -7.136 73.504 1.00 94.38 374 THR A C 1
ATOM 2994 O O . THR A 1 374 ? -48.389 -6.986 73.974 1.00 94.38 374 THR A O 1
ATOM 2997 N N . GLU A 1 375 ? -46.610 -8.290 73.655 1.00 94.50 375 GLU A N 1
ATOM 2998 C CA . GLU A 1 375 ? -47.081 -9.417 74.477 1.00 94.50 375 GLU A CA 1
ATOM 2999 C C . GLU A 1 375 ? -46.937 -9.180 75.992 1.00 94.50 375 GLU A C 1
ATOM 3001 O O . GLU A 1 375 ? -47.596 -9.858 76.789 1.00 94.50 375 GLU A O 1
ATOM 3006 N N . ALA A 1 376 ? -46.030 -8.296 76.417 1.00 93.38 376 ALA A N 1
ATOM 3007 C CA . ALA A 1 376 ? -45.813 -7.943 77.819 1.00 93.38 376 ALA A CA 1
ATOM 3008 C C . ALA A 1 376 ? -46.732 -6.799 78.269 1.00 93.38 376 ALA A C 1
ATOM 3010 O O . ALA A 1 376 ? -47.211 -6.809 79.401 1.00 93.38 376 ALA A O 1
ATOM 3011 N N . GLU A 1 377 ? -47.036 -5.857 77.378 1.00 95.88 377 GLU A N 1
ATOM 3012 C CA . GLU A 1 377 ? -47.875 -4.691 77.654 1.00 95.88 377 GLU A CA 1
ATOM 3013 C C . GLU A 1 377 ? -49.240 -5.019 78.307 1.00 95.88 377 GLU A C 1
ATOM 3015 O O . GLU A 1 377 ? -49.515 -4.462 79.374 1.00 95.88 377 GLU A O 1
ATOM 3020 N N . PRO A 1 378 ? -50.084 -5.945 77.796 1.00 94.31 378 PRO A N 1
ATOM 3021 C CA . PRO A 1 378 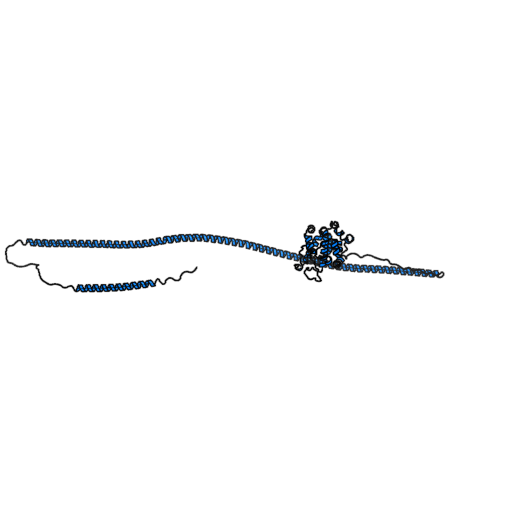? -51.345 -6.288 78.459 1.00 94.31 378 PRO A CA 1
ATOM 3022 C C . PRO A 1 378 ? -51.132 -6.991 79.806 1.00 94.31 378 PRO A C 1
ATOM 3024 O O . PRO A 1 378 ? -51.942 -6.824 80.713 1.00 94.31 378 PRO A O 1
ATOM 3027 N N . LYS A 1 379 ? -50.025 -7.726 79.986 1.00 94.06 379 LYS A N 1
ATOM 3028 C CA . LYS A 1 379 ? -49.687 -8.370 81.267 1.00 94.06 379 LYS A CA 1
ATOM 3029 C C . LYS A 1 379 ? -49.341 -7.319 82.325 1.00 94.06 379 LYS A C 1
ATOM 3031 O O . LYS A 1 379 ? -49.785 -7.442 83.459 1.00 94.06 379 LYS A O 1
ATOM 3036 N N . ILE A 1 380 ? -48.617 -6.263 81.943 1.00 93.94 380 ILE A N 1
ATOM 3037 C CA . ILE A 1 380 ? -48.316 -5.116 82.813 1.00 93.94 380 ILE A CA 1
ATOM 3038 C C . ILE A 1 380 ? -49.605 -4.360 83.168 1.00 93.94 380 ILE A C 1
ATOM 3040 O O . ILE A 1 380 ? -49.828 -4.084 84.344 1.00 93.94 380 ILE A O 1
ATOM 3044 N N . ARG A 1 381 ? -50.491 -4.105 82.191 1.00 93.12 381 ARG A N 1
ATOM 3045 C CA . ARG A 1 381 ? -51.811 -3.490 82.440 1.00 93.12 381 ARG A CA 1
ATOM 3046 C C . ARG A 1 381 ? -52.624 -4.305 83.455 1.00 93.12 381 ARG A C 1
ATOM 3048 O O . ARG A 1 381 ? -53.054 -3.755 84.465 1.00 93.12 381 ARG A O 1
ATOM 3055 N N . HIS A 1 382 ? -52.718 -5.624 83.270 1.00 95.38 382 HIS A N 1
ATOM 3056 C CA . HIS A 1 382 ? -53.385 -6.507 84.230 1.00 95.38 382 HIS A CA 1
ATOM 3057 C C . HIS A 1 382 ? -52.730 -6.508 85.617 1.00 95.38 382 HIS A C 1
ATOM 3059 O O . HIS A 1 382 ? -53.444 -6.551 86.612 1.00 95.38 382 HIS A O 1
ATOM 3065 N N . ILE A 1 383 ? -51.401 -6.406 85.722 1.00 93.94 383 ILE A N 1
ATOM 3066 C CA . ILE A 1 383 ? -50.730 -6.242 87.023 1.00 93.94 383 ILE A CA 1
ATOM 3067 C C . ILE A 1 383 ? -51.162 -4.927 87.693 1.00 93.94 383 ILE A C 1
ATOM 3069 O O . ILE A 1 383 ? -51.528 -4.959 88.865 1.00 93.94 383 ILE A O 1
ATOM 3073 N N . SER A 1 384 ? -51.230 -3.802 86.971 1.00 94.69 384 SER A N 1
ATOM 3074 C CA . SER A 1 384 ? -51.749 -2.541 87.534 1.00 94.69 384 SER A CA 1
ATOM 3075 C C . SER A 1 384 ? -53.248 -2.585 87.883 1.00 94.69 384 SER A C 1
ATOM 3077 O O . SER A 1 384 ? -53.661 -1.976 88.877 1.00 94.69 384 SER A O 1
ATOM 3079 N N . ASP A 1 385 ? -54.054 -3.356 87.144 1.00 95.25 385 ASP A N 1
ATOM 3080 C CA . ASP A 1 385 ? -55.456 -3.631 87.491 1.00 95.25 385 ASP A CA 1
ATOM 3081 C C . ASP A 1 385 ? -55.537 -4.424 88.809 1.00 95.25 385 ASP A C 1
ATOM 3083 O O . ASP A 1 385 ? -56.291 -4.062 89.716 1.00 95.25 385 ASP A O 1
ATOM 3087 N N . TYR A 1 386 ? -54.727 -5.482 88.952 1.00 95.31 386 TYR A N 1
ATOM 3088 C CA . TYR A 1 386 ? -54.657 -6.298 90.167 1.00 95.31 386 TYR A CA 1
ATOM 3089 C C . TYR A 1 386 ? -54.114 -5.515 91.364 1.00 95.31 386 TYR A C 1
ATOM 3091 O O . TYR A 1 386 ? -54.661 -5.650 92.454 1.00 95.31 386 TYR A O 1
ATOM 3099 N N . GLU A 1 387 ? -53.108 -4.656 91.189 1.00 96.06 387 GLU A N 1
ATOM 3100 C CA . GLU A 1 387 ? -52.637 -3.754 92.243 1.00 96.06 387 GLU A CA 1
ATOM 3101 C C . GLU A 1 387 ? -53.735 -2.798 92.715 1.00 96.06 387 GLU A C 1
ATOM 3103 O O . GLU A 1 387 ? -53.899 -2.590 93.915 1.00 96.06 387 GLU A O 1
ATOM 3108 N N . THR A 1 388 ? -54.485 -2.206 91.783 1.00 95.62 388 THR A N 1
ATOM 3109 C CA . THR A 1 388 ? -55.584 -1.285 92.104 1.00 95.62 388 THR A CA 1
ATOM 3110 C C . THR A 1 388 ? -56.702 -2.019 92.840 1.00 95.62 388 THR A C 1
ATOM 3112 O O . THR A 1 388 ? -57.185 -1.550 93.869 1.00 95.62 388 THR A O 1
ATOM 3115 N N . ARG A 1 389 ? -57.048 -3.228 92.387 1.00 96.12 389 ARG A N 1
ATOM 3116 C CA . ARG A 1 389 ? -58.040 -4.094 93.037 1.00 96.12 389 ARG A CA 1
ATOM 3117 C C . ARG A 1 389 ? -57.576 -4.598 94.408 1.00 96.12 389 ARG A C 1
ATOM 3119 O O . ARG A 1 389 ? -58.389 -4.715 95.317 1.00 96.12 389 ARG A O 1
ATOM 3126 N N . MET A 1 390 ? -56.280 -4.851 94.584 1.00 93.94 390 MET A N 1
ATOM 3127 C CA . MET A 1 390 ? -55.676 -5.210 95.870 1.00 93.94 390 MET A CA 1
ATOM 3128 C C . MET A 1 390 ? -55.682 -4.026 96.847 1.00 93.94 390 MET A C 1
ATOM 3130 O O . MET A 1 390 ? -55.998 -4.219 98.018 1.00 93.94 390 MET A O 1
ATOM 3134 N N . LYS A 1 391 ? -55.404 -2.799 96.380 1.00 95.50 391 LYS A N 1
ATOM 3135 C CA . LYS A 1 391 ? -55.545 -1.565 97.179 1.00 95.50 391 LYS A CA 1
ATOM 3136 C C . LYS A 1 391 ? -56.997 -1.390 97.648 1.00 95.50 391 LYS A C 1
ATOM 3138 O O . LYS A 1 391 ? -57.222 -1.292 98.848 1.00 95.50 391 LYS A O 1
ATOM 3143 N N . GLN A 1 392 ? -57.971 -1.502 96.740 1.00 95.88 392 GLN A N 1
ATOM 3144 C CA . GLN A 1 392 ? -59.409 -1.450 97.060 1.00 95.88 392 GLN A CA 1
ATOM 3145 C C . GLN A 1 392 ? -59.843 -2.528 98.067 1.00 95.88 392 GLN A C 1
ATOM 3147 O O . GLN A 1 392 ? -60.602 -2.240 98.991 1.00 95.88 392 GLN A O 1
ATOM 3152 N N . LEU A 1 393 ? -59.362 -3.768 97.918 1.00 94.75 393 LEU A N 1
ATOM 3153 C CA . LEU A 1 393 ? -59.662 -4.845 98.865 1.00 94.75 393 LEU A CA 1
ATOM 3154 C C . LEU A 1 393 ? -59.059 -4.558 100.247 1.00 94.75 393 LEU A C 1
ATOM 3156 O O . LEU A 1 393 ? -59.783 -4.659 101.233 1.00 94.75 393 LEU A O 1
ATOM 3160 N N . THR A 1 394 ? -57.799 -4.118 100.322 1.00 95.88 394 THR A N 1
ATOM 3161 C CA . THR A 1 394 ? -57.143 -3.715 101.580 1.00 95.88 394 THR A CA 1
ATOM 3162 C C . THR A 1 394 ? -57.854 -2.534 102.252 1.00 95.88 394 THR A C 1
ATOM 3164 O O . THR A 1 394 ? -58.053 -2.552 103.463 1.00 95.88 394 THR A O 1
ATOM 3167 N N . GLU A 1 395 ? -58.291 -1.527 101.491 1.00 94.94 395 GLU A N 1
ATOM 3168 C CA . GLU A 1 395 ? -59.092 -0.406 102.007 1.00 94.94 395 GLU A CA 1
ATOM 3169 C C . GLU A 1 395 ? -60.448 -0.881 102.540 1.00 94.94 395 GLU A C 1
ATOM 3171 O O . GLU A 1 395 ? -60.834 -0.513 103.649 1.00 94.94 395 GLU A O 1
ATOM 3176 N N . SER A 1 396 ? -61.142 -1.756 101.802 1.00 93.44 396 SER A N 1
ATOM 3177 C CA . SER A 1 396 ? -62.405 -2.339 102.263 1.00 93.44 396 SER A CA 1
ATOM 3178 C C . SER A 1 396 ? -62.216 -3.180 103.528 1.00 93.44 396 SER A C 1
ATOM 3180 O O . SER A 1 396 ? -63.016 -3.068 104.451 1.00 93.44 396 SER A O 1
ATOM 3182 N N . GLN A 1 397 ? -61.130 -3.954 103.621 1.00 92.69 397 GLN A N 1
ATOM 3183 C CA . GLN A 1 397 ? -60.789 -4.729 104.810 1.00 92.69 397 GLN A CA 1
ATOM 3184 C C . GLN A 1 397 ? -60.501 -3.808 106.001 1.00 92.69 397 GLN A C 1
ATOM 3186 O O . GLN A 1 397 ? -61.013 -4.063 107.085 1.00 92.69 397 GLN A O 1
ATOM 3191 N N . ARG A 1 398 ? -59.782 -2.695 105.797 1.00 94.00 398 ARG A N 1
ATOM 3192 C CA . ARG A 1 398 ? -59.535 -1.694 106.846 1.00 94.00 398 ARG A CA 1
ATOM 3193 C C . ARG A 1 398 ? -60.837 -1.084 107.376 1.00 94.00 398 ARG A C 1
ATOM 3195 O O . ARG A 1 398 ? -60.984 -0.927 108.583 1.00 94.00 398 ARG A O 1
ATOM 3202 N N . LEU A 1 399 ? -61.791 -0.780 106.491 1.00 93.06 399 LEU A N 1
ATOM 3203 C CA . LEU A 1 399 ? -63.120 -0.291 106.878 1.00 93.06 399 LEU A CA 1
ATOM 3204 C C . LEU A 1 399 ? -63.922 -1.360 107.638 1.00 93.06 399 LEU A C 1
ATOM 3206 O O . LEU A 1 399 ? -64.514 -1.045 108.667 1.00 93.06 399 LEU A O 1
ATOM 3210 N N . TRP A 1 400 ? -63.874 -2.625 107.205 1.00 94.31 400 TRP A N 1
ATOM 3211 C CA . TRP A 1 400 ? -64.469 -3.748 107.941 1.00 94.31 400 TRP A CA 1
ATOM 3212 C C . TRP A 1 400 ? -63.830 -3.951 109.323 1.00 94.31 400 TRP A C 1
ATOM 3214 O O . TRP A 1 400 ? -64.555 -4.183 110.287 1.00 94.31 400 TRP A O 1
ATOM 3224 N N . ASP A 1 401 ? -62.509 -3.822 109.456 1.00 94.75 401 ASP A N 1
ATOM 3225 C CA . ASP A 1 401 ? -61.810 -3.890 110.745 1.00 94.75 401 ASP A CA 1
ATOM 3226 C C . ASP A 1 401 ? -62.204 -2.709 111.659 1.00 94.75 401 ASP A C 1
ATOM 3228 O O . ASP A 1 401 ? -62.422 -2.898 112.859 1.00 94.75 401 ASP A O 1
ATOM 3232 N N . GLU A 1 402 ? -62.386 -1.504 111.103 1.00 94.75 402 GLU A N 1
ATOM 3233 C CA . GLU A 1 402 ? -62.923 -0.332 111.813 1.00 94.75 402 GLU A CA 1
ATOM 3234 C C . GLU A 1 402 ? -64.392 -0.503 112.241 1.00 94.75 402 GLU A C 1
ATOM 3236 O O . GLU A 1 402 ? -64.752 -0.092 113.346 1.00 94.75 402 GLU A O 1
ATOM 3241 N N . ASP A 1 403 ? -65.249 -1.095 111.403 1.00 94.19 403 ASP A N 1
ATOM 3242 C CA . ASP A 1 403 ? -66.647 -1.410 111.735 1.00 94.19 403 ASP A CA 1
ATOM 3243 C C . ASP A 1 403 ? -66.728 -2.513 112.802 1.00 94.19 403 ASP A C 1
ATOM 3245 O O . ASP A 1 403 ? -67.463 -2.377 113.782 1.00 94.19 403 ASP A O 1
ATOM 3249 N N . VAL A 1 404 ? -65.922 -3.573 112.682 1.00 92.88 404 VAL A N 1
ATOM 3250 C CA . VAL A 1 404 ? -65.804 -4.637 113.691 1.00 92.88 404 VAL A CA 1
ATOM 3251 C C . VAL A 1 404 ? -65.280 -4.077 115.013 1.00 92.88 404 VAL A C 1
ATOM 3253 O O . VAL A 1 404 ? -65.773 -4.464 116.074 1.00 92.88 404 VAL A O 1
ATOM 3256 N N . GLN A 1 405 ? -64.325 -3.143 114.992 1.00 92.56 405 GLN A N 1
ATOM 3257 C CA . GLN A 1 405 ? -63.858 -2.489 116.213 1.00 92.56 405 GLN A CA 1
ATOM 3258 C C . GLN A 1 405 ? -64.917 -1.551 116.808 1.00 92.56 405 GLN A C 1
ATOM 3260 O O . GLN A 1 405 ? -65.114 -1.573 118.021 1.00 92.56 405 GLN A O 1
ATOM 3265 N N . ARG A 1 406 ? -65.674 -0.809 115.989 1.00 91.81 406 ARG A N 1
ATOM 3266 C CA . ARG A 1 406 ? -66.841 -0.038 116.456 1.00 91.81 406 ARG A CA 1
ATOM 3267 C C . ARG A 1 406 ? -67.906 -0.942 117.087 1.00 91.81 406 ARG A C 1
ATOM 3269 O O . ARG A 1 406 ? -68.408 -0.610 118.156 1.00 91.81 406 ARG A O 1
ATOM 3276 N N . CYS A 1 407 ? -68.177 -2.115 116.515 1.00 89.75 407 CYS A N 1
ATOM 3277 C CA . CYS A 1 407 ? -69.091 -3.103 117.098 1.00 89.75 407 CYS A CA 1
ATOM 3278 C C . CYS A 1 407 ? -68.580 -3.670 118.435 1.00 89.75 407 CYS A C 1
ATOM 3280 O O . CYS A 1 407 ? -69.370 -3.824 119.364 1.00 89.75 407 CYS A O 1
ATOM 3282 N N . LYS A 1 408 ? -67.272 -3.939 118.573 1.00 91.75 408 LYS A N 1
ATOM 3283 C CA . LYS A 1 408 ? -66.662 -4.351 119.855 1.00 91.75 408 LYS A CA 1
ATOM 3284 C C . LYS A 1 408 ? -66.770 -3.254 120.916 1.00 91.75 408 LYS A C 1
ATOM 3286 O O . LYS A 1 408 ? -67.138 -3.553 122.047 1.00 91.75 408 LYS A O 1
ATOM 3291 N N . ASN A 1 409 ? -66.490 -2.000 120.557 1.00 91.75 409 ASN A N 1
ATOM 3292 C CA . ASN A 1 409 ? -66.611 -0.864 121.472 1.00 91.75 409 ASN A CA 1
ATOM 3293 C C . ASN A 1 409 ? -68.073 -0.687 121.928 1.00 91.75 409 ASN A C 1
ATOM 3295 O O . ASN A 1 409 ? -68.338 -0.625 123.123 1.00 91.75 409 ASN A O 1
ATOM 3299 N N . ALA A 1 410 ? -69.031 -0.717 120.995 1.00 88.62 410 ALA A N 1
ATOM 3300 C CA . ALA A 1 410 ? -70.459 -0.626 121.306 1.00 88.62 410 ALA A CA 1
ATOM 3301 C C . ALA A 1 410 ? -70.969 -1.812 122.152 1.00 88.62 410 ALA A C 1
ATOM 3303 O O . ALA A 1 410 ? -71.842 -1.633 123.000 1.00 88.62 410 ALA A O 1
ATOM 3304 N N . LEU A 1 411 ? -70.409 -3.017 121.973 1.00 91.12 411 LEU A N 1
ATOM 3305 C CA . LEU A 1 411 ? -70.678 -4.161 122.849 1.00 91.12 411 LEU A CA 1
ATOM 3306 C C . LEU A 1 411 ? -70.189 -3.884 124.279 1.00 91.12 411 LEU A C 1
ATOM 3308 O O . LEU A 1 411 ? -70.959 -4.065 125.217 1.00 91.12 411 LEU A O 1
ATOM 3312 N N . GLN A 1 412 ? -68.957 -3.391 124.442 1.00 89.00 412 GLN A N 1
ATOM 3313 C CA . GLN A 1 412 ? -68.384 -3.039 125.749 1.00 89.00 412 GLN A CA 1
ATOM 3314 C C . GLN A 1 412 ? -69.168 -1.909 126.437 1.00 89.00 412 GLN A C 1
ATOM 3316 O O . GLN A 1 412 ? -69.427 -1.978 127.638 1.00 89.00 412 GLN A O 1
ATOM 3321 N N . GLU A 1 413 ? -69.614 -0.900 125.687 1.00 86.81 413 GLU A N 1
ATOM 3322 C CA . GLU A 1 413 ? -70.499 0.161 126.184 1.00 86.81 413 GLU A CA 1
ATOM 3323 C C . GLU A 1 413 ? -71.865 -0.392 126.620 1.00 86.81 413 GLU A C 1
ATOM 3325 O O . GLU A 1 413 ? -72.367 -0.030 127.686 1.00 86.81 413 GLU A O 1
ATOM 3330 N N . ALA A 1 414 ? -72.451 -1.317 125.852 1.00 84.75 414 ALA A N 1
ATOM 3331 C CA . ALA A 1 414 ? -73.708 -1.977 126.202 1.00 84.75 414 ALA A CA 1
ATOM 3332 C C . ALA A 1 414 ? -73.568 -2.938 127.399 1.00 84.75 414 ALA A C 1
ATOM 3334 O O . ALA A 1 414 ? -74.501 -3.075 128.189 1.00 84.75 414 ALA A O 1
ATOM 3335 N N . GLU A 1 415 ? -72.420 -3.592 127.570 1.00 86.69 415 GLU A N 1
ATOM 3336 C CA . GLU A 1 415 ? -72.093 -4.409 128.745 1.00 86.69 415 GLU A CA 1
ATOM 3337 C C . GLU A 1 415 ? -71.891 -3.537 129.990 1.00 86.69 415 GLU A C 1
ATOM 3339 O O . GLU A 1 415 ? -72.472 -3.829 131.036 1.00 86.69 415 GLU A O 1
ATOM 3344 N N . ALA A 1 416 ? -71.193 -2.404 129.869 1.00 85.44 416 ALA A N 1
ATOM 3345 C CA . ALA A 1 416 ? -71.084 -1.410 130.935 1.00 85.44 416 ALA A CA 1
ATOM 3346 C C . ALA A 1 416 ? -72.449 -0.786 131.292 1.00 85.44 416 ALA A C 1
ATOM 3348 O O . ALA A 1 416 ? -72.738 -0.558 132.467 1.00 85.44 416 ALA A O 1
ATOM 3349 N N . ALA A 1 417 ? -73.325 -0.550 130.311 1.00 82.94 417 ALA A N 1
ATOM 3350 C CA . ALA A 1 417 ? -74.691 -0.091 130.554 1.00 82.94 417 ALA A CA 1
ATOM 3351 C C . ALA A 1 417 ? -75.538 -1.156 131.275 1.00 82.94 417 ALA A C 1
ATOM 3353 O O . ALA A 1 417 ? -76.235 -0.828 132.233 1.00 82.94 417 ALA A O 1
ATOM 3354 N N . LYS A 1 418 ? -75.434 -2.437 130.886 1.00 87.50 418 LYS A N 1
ATOM 3355 C CA . LYS A 1 418 ? -76.072 -3.558 131.602 1.00 87.50 418 LYS A CA 1
ATOM 3356 C C . LYS A 1 418 ? -75.564 -3.682 133.040 1.00 87.50 418 LYS A C 1
ATOM 3358 O O . LYS A 1 418 ? -76.376 -3.901 133.932 1.00 87.50 418 LYS A O 1
ATOM 3363 N N . ALA A 1 419 ? -74.263 -3.495 133.277 1.00 83.88 419 ALA A N 1
ATOM 3364 C CA . ALA A 1 419 ? -73.691 -3.482 134.623 1.00 83.88 419 ALA A CA 1
ATOM 3365 C C . ALA A 1 419 ? -74.305 -2.363 135.483 1.00 83.88 419 ALA A C 1
ATOM 3367 O O . ALA A 1 419 ? -74.823 -2.648 136.559 1.00 83.88 419 ALA A O 1
ATOM 3368 N N . ARG A 1 420 ? -74.386 -1.128 134.965 1.00 82.38 420 ARG A N 1
ATOM 3369 C CA . ARG A 1 420 ? -75.053 -0.002 135.653 1.00 82.38 420 ARG A CA 1
ATOM 3370 C C . ARG A 1 420 ? -76.540 -0.254 135.917 1.00 82.38 420 ARG A C 1
ATOM 3372 O O . ARG A 1 420 ? -77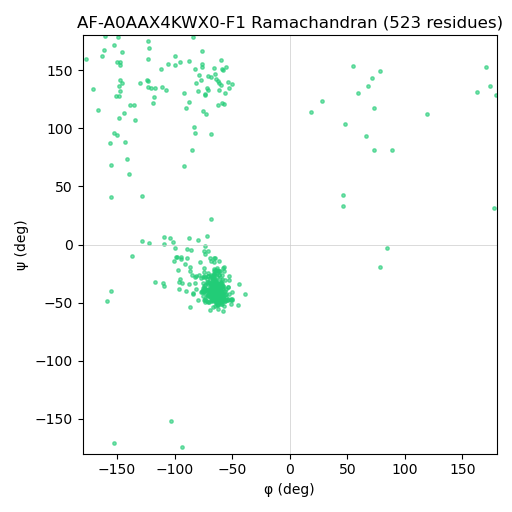.048 0.119 136.968 1.00 82.38 420 ARG A O 1
ATOM 3379 N N . VAL A 1 421 ? -77.255 -0.893 134.986 1.00 80.69 421 VAL A N 1
ATOM 3380 C CA . VAL A 1 421 ? -78.659 -1.292 135.202 1.00 80.69 421 VAL A CA 1
ATOM 3381 C C . VAL A 1 421 ? -78.761 -2.353 136.300 1.00 80.69 421 VAL A C 1
ATOM 3383 O O . VAL A 1 421 ? -79.650 -2.260 137.137 1.00 80.69 421 VAL A O 1
ATOM 3386 N N . TYR A 1 422 ? -77.838 -3.313 136.359 1.00 84.94 422 TYR A N 1
ATOM 3387 C CA . TYR A 1 422 ? -77.795 -4.327 137.415 1.00 84.94 422 TYR A CA 1
ATOM 3388 C C . TYR A 1 422 ? -77.447 -3.733 138.794 1.00 84.94 422 TYR A C 1
ATOM 3390 O O . TYR A 1 422 ? -78.065 -4.105 139.791 1.00 84.94 422 TYR A O 1
ATOM 3398 N N . GLU A 1 423 ? -76.535 -2.758 138.859 1.00 84.12 423 GLU A N 1
ATOM 3399 C CA . GLU A 1 423 ? -76.251 -1.959 140.064 1.00 84.12 423 GLU A CA 1
ATOM 3400 C C . GLU A 1 423 ? -77.495 -1.183 140.530 1.00 84.12 423 GLU A C 1
ATOM 3402 O O . GLU A 1 423 ? -77.880 -1.262 141.698 1.00 84.12 423 GLU A O 1
ATOM 3407 N N . LEU A 1 424 ? -78.181 -0.494 139.608 1.00 80.94 424 LEU A N 1
ATOM 3408 C CA . LEU A 1 424 ? -79.442 0.202 139.885 1.00 80.94 424 LEU A CA 1
ATOM 3409 C C . LEU A 1 424 ? -80.542 -0.765 140.343 1.00 80.94 424 LEU A C 1
ATOM 3411 O O . LEU A 1 424 ? -81.261 -0.454 141.291 1.00 80.94 424 LEU A O 1
ATOM 3415 N N . GLU A 1 425 ? -80.661 -1.951 139.740 1.00 78.88 425 GLU A N 1
ATOM 3416 C CA . GLU A 1 425 ? -81.582 -2.984 140.216 1.00 78.88 425 GLU A CA 1
ATOM 3417 C C . GLU A 1 425 ? -81.228 -3.473 141.625 1.00 78.88 425 GLU A C 1
ATOM 3419 O O . GLU A 1 425 ? -82.141 -3.745 142.401 1.00 78.88 425 GLU A O 1
ATOM 3424 N N . GLN A 1 426 ? -79.945 -3.608 141.983 1.00 79.44 426 GLN A N 1
ATOM 3425 C CA . GLN A 1 426 ? -79.559 -3.984 143.346 1.00 79.44 426 GLN A CA 1
ATOM 3426 C C . GLN A 1 426 ? -79.897 -2.884 144.356 1.00 79.44 426 GLN A C 1
ATOM 3428 O O . GLN A 1 426 ? -80.502 -3.193 145.380 1.00 79.44 426 GLN A O 1
ATOM 3433 N N . MET A 1 427 ? -79.620 -1.610 144.054 1.00 78.44 427 MET A N 1
ATOM 3434 C CA . MET A 1 427 ? -80.040 -0.496 144.920 1.00 78.44 427 MET A CA 1
ATOM 3435 C C . MET A 1 427 ? -81.568 -0.418 145.056 1.00 78.44 427 MET A C 1
ATOM 3437 O O . MET A 1 427 ? -82.090 -0.182 146.144 1.00 78.44 427 MET A O 1
ATOM 3441 N N . LEU A 1 428 ? -82.309 -0.675 143.975 1.00 74.94 428 LEU A N 1
ATOM 3442 C CA . LEU A 1 428 ? -83.772 -0.649 143.981 1.00 74.94 428 LEU A CA 1
ATOM 3443 C C . LEU A 1 428 ? -84.369 -1.895 144.670 1.00 74.94 428 LEU A C 1
ATOM 3445 O O . LEU A 1 428 ? -85.430 -1.799 145.284 1.00 74.94 428 LEU A O 1
ATOM 3449 N N . ARG A 1 429 ? -83.678 -3.046 144.660 1.00 79.25 429 ARG A N 1
ATOM 3450 C CA . ARG A 1 429 ? -83.987 -4.204 145.524 1.00 79.25 429 ARG A CA 1
ATOM 3451 C C . ARG A 1 429 ? -83.731 -3.882 146.998 1.00 79.25 429 ARG A C 1
ATOM 3453 O O . ARG A 1 429 ? -84.621 -4.134 147.801 1.00 79.25 429 ARG A O 1
ATOM 3460 N N . ALA A 1 430 ? -82.599 -3.262 147.335 1.00 76.25 430 ALA A N 1
ATOM 3461 C CA . ALA A 1 430 ? -82.283 -2.845 148.703 1.00 76.25 430 ALA A CA 1
ATOM 3462 C C . ALA A 1 430 ? -83.333 -1.864 149.253 1.00 76.25 430 ALA A C 1
ATOM 3464 O O . ALA A 1 430 ? -83.949 -2.148 150.272 1.00 76.25 430 ALA A O 1
ATOM 3465 N N . SER A 1 431 ? -83.658 -0.795 148.519 1.00 72.94 431 SER A N 1
ATOM 3466 C CA . SER A 1 431 ? -84.698 0.167 148.923 1.00 72.94 431 SER A CA 1
ATOM 3467 C C . SER A 1 431 ? -86.109 -0.452 148.992 1.00 72.94 431 SER A C 1
ATOM 3469 O O . SER A 1 431 ? -86.932 -0.075 149.831 1.00 72.94 431 SER A O 1
ATOM 3471 N N . ARG A 1 432 ? -86.403 -1.470 148.167 1.00 77.94 432 ARG A N 1
ATOM 3472 C CA . ARG A 1 432 ? -87.624 -2.288 148.311 1.00 77.94 432 ARG A CA 1
ATOM 3473 C C . ARG A 1 432 ? -87.605 -3.166 149.563 1.00 77.94 432 ARG A C 1
ATOM 3475 O O . ARG A 1 432 ? -88.660 -3.372 150.148 1.00 77.94 432 ARG A O 1
ATOM 3482 N N . GLN A 1 433 ? -86.450 -3.670 149.987 1.00 74.44 433 GLN A N 1
ATOM 3483 C CA . GLN A 1 433 ? -86.324 -4.412 151.243 1.00 74.44 433 GLN A CA 1
ATOM 3484 C C . GLN A 1 433 ? -86.452 -3.475 152.450 1.00 74.44 433 GLN A C 1
ATOM 3486 O O . GLN A 1 433 ? -87.264 -3.764 153.319 1.00 74.44 433 GLN A O 1
ATOM 3491 N N . GLU A 1 434 ? -85.808 -2.304 152.441 1.00 69.25 434 GLU A N 1
ATOM 3492 C CA . GLU A 1 434 ? -85.981 -1.263 153.471 1.00 69.25 434 GLU A CA 1
ATOM 3493 C C . GLU A 1 434 ? -87.454 -0.850 153.632 1.00 69.25 434 GLU A C 1
ATOM 3495 O O . GLU A 1 434 ? -87.964 -0.773 154.748 1.00 69.25 434 GLU A O 1
ATOM 3500 N N . THR A 1 435 ? -88.179 -0.628 152.529 1.00 66.50 435 THR A N 1
ATOM 3501 C CA . THR A 1 435 ? -89.612 -0.275 152.585 1.00 66.50 435 THR A CA 1
ATOM 3502 C C . THR A 1 435 ? -90.509 -1.448 152.996 1.00 66.50 435 THR A C 1
ATOM 3504 O O . THR A 1 435 ? -91.519 -1.235 153.671 1.00 66.50 435 THR A O 1
ATOM 3507 N N . ILE A 1 436 ? -90.135 -2.695 152.685 1.00 67.62 436 ILE A N 1
ATOM 3508 C CA . ILE A 1 436 ? -90.801 -3.889 153.230 1.00 67.62 436 ILE A CA 1
ATOM 3509 C C . ILE A 1 436 ? -90.555 -4.000 154.742 1.00 67.62 436 ILE A C 1
ATOM 3511 O O . ILE A 1 436 ? -91.512 -4.204 155.487 1.00 67.62 436 ILE A O 1
ATOM 3515 N N . GLU A 1 437 ? -89.327 -3.809 155.218 1.00 67.62 437 GLU A N 1
ATOM 3516 C CA . GLU A 1 437 ? -88.966 -3.843 156.642 1.00 67.62 437 GLU A CA 1
ATOM 3517 C C . GLU A 1 437 ? -89.681 -2.733 157.432 1.00 67.62 437 GLU A C 1
ATOM 3519 O O . GLU A 1 437 ? -90.269 -3.003 158.481 1.00 67.62 437 GLU A O 1
ATOM 3524 N N . GLN A 1 438 ? -89.764 -1.518 156.878 1.00 63.41 438 GLN A N 1
ATOM 3525 C CA . GLN A 1 438 ? -90.588 -0.425 157.414 1.00 63.41 438 GLN A CA 1
ATOM 3526 C C . GLN A 1 438 ? -92.076 -0.814 157.495 1.00 63.41 438 GLN A C 1
ATOM 3528 O O . GLN A 1 438 ? -92.713 -0.599 158.526 1.00 63.41 438 GLN A O 1
ATOM 3533 N N . SER A 1 439 ? -92.634 -1.449 156.455 1.00 59.00 439 SER A N 1
ATOM 3534 C CA . SER A 1 439 ? -94.033 -1.912 156.475 1.00 59.00 439 SER A CA 1
ATOM 3535 C C . SER A 1 439 ? -94.291 -3.018 157.512 1.00 59.00 439 SER A C 1
ATOM 3537 O O . SER A 1 439 ? -95.351 -3.052 158.139 1.00 59.00 439 SER A O 1
ATOM 3539 N N . GLN A 1 440 ? -93.307 -3.891 157.752 1.00 63.72 440 GLN A N 1
ATOM 3540 C CA . GLN A 1 440 ? -93.394 -4.951 158.758 1.00 63.72 440 GLN A CA 1
ATOM 3541 C C . GLN A 1 440 ? -93.284 -4.396 160.184 1.00 63.72 440 GLN A C 1
ATOM 3543 O O . GLN A 1 440 ? -93.991 -4.875 161.069 1.00 63.72 440 GLN A O 1
ATOM 3548 N N . ALA A 1 441 ? -92.476 -3.353 160.405 1.00 60.66 441 ALA A N 1
ATOM 3549 C CA . ALA A 1 441 ? -92.404 -2.655 161.689 1.00 60.66 441 ALA A CA 1
ATOM 3550 C C . ALA A 1 441 ? -93.754 -2.020 162.082 1.00 60.66 441 ALA A C 1
ATOM 3552 O O . ALA A 1 441 ? -94.176 -2.138 163.233 1.00 60.66 441 ALA A O 1
ATOM 3553 N N . ILE A 1 442 ? -94.469 -1.421 161.120 1.00 56.41 442 ILE A N 1
ATOM 3554 C CA . ILE A 1 442 ? -95.806 -0.836 161.336 1.00 56.41 442 ILE A CA 1
ATOM 3555 C C . ILE A 1 442 ? -96.805 -1.909 161.809 1.00 56.41 442 ILE A C 1
ATOM 3557 O O . ILE A 1 442 ? -97.479 -1.722 162.823 1.00 56.41 442 ILE A O 1
ATOM 3561 N N . GLY A 1 443 ? -96.837 -3.076 161.153 1.00 58.91 443 GLY A N 1
ATOM 3562 C CA . GLY A 1 443 ? -97.770 -4.168 161.477 1.00 58.91 443 GLY A CA 1
ATOM 3563 C C . GLY A 1 443 ? -97.599 -4.814 162.865 1.00 58.91 443 GLY A C 1
ATOM 3564 O O . GLY A 1 443 ? -98.474 -5.563 163.305 1.00 58.91 443 GLY A O 1
ATOM 3565 N N . VAL A 1 444 ? -96.501 -4.536 163.579 1.00 60.25 444 VAL A N 1
ATOM 3566 C CA . VAL A 1 444 ? -96.279 -5.012 164.960 1.00 60.25 444 VAL A CA 1
ATOM 3567 C C . VAL A 1 444 ? -96.929 -4.086 166.000 1.00 60.25 444 VAL A C 1
ATOM 3569 O O . VAL A 1 444 ? -97.306 -4.550 167.080 1.00 60.25 444 VAL A O 1
ATOM 3572 N N . LEU A 1 445 ? -97.107 -2.798 165.685 1.00 52.00 445 LEU A N 1
ATOM 3573 C CA . LEU A 1 445 ? -97.574 -1.783 166.638 1.00 52.00 445 LEU A CA 1
ATOM 3574 C C . LEU A 1 445 ? -99.102 -1.777 166.832 1.00 52.00 445 LEU A C 1
ATOM 3576 O O . LEU A 1 445 ? -99.580 -1.455 167.917 1.00 52.00 445 LEU A O 1
ATOM 3580 N N . GLU A 1 446 ? -99.883 -2.209 165.838 1.00 46.03 446 GLU A N 1
ATOM 3581 C CA . GLU A 1 446 ? -101.356 -2.101 165.848 1.00 46.03 446 GLU A CA 1
ATOM 3582 C C . GLU A 1 446 ? -102.092 -3.076 166.798 1.00 46.03 446 GLU A C 1
ATOM 3584 O O . GLU A 1 446 ? -103.320 -3.060 166.878 1.00 46.03 446 GLU A O 1
ATOM 3589 N N . ARG A 1 447 ? -101.388 -3.956 167.530 1.00 50.75 447 ARG A N 1
ATOM 3590 C CA . ARG A 1 447 ? -102.017 -5.066 168.285 1.00 50.75 447 ARG A CA 1
ATOM 3591 C C . ARG A 1 447 ? -102.193 -4.879 169.797 1.00 50.75 447 ARG A C 1
ATOM 3593 O O . ARG A 1 447 ? -102.681 -5.811 170.440 1.00 50.75 447 ARG A O 1
ATOM 3600 N N . LYS A 1 448 ? -101.831 -3.737 170.399 1.00 46.94 448 LYS A N 1
ATOM 3601 C CA . LYS A 1 448 ? -101.996 -3.517 171.856 1.00 46.94 448 LYS A CA 1
ATOM 3602 C C . LYS A 1 448 ? -102.278 -2.062 172.254 1.00 46.94 448 LYS A C 1
ATOM 3604 O O . LYS A 1 448 ? -101.350 -1.268 172.281 1.00 46.94 448 LYS A O 1
ATOM 3609 N N . ILE A 1 449 ? -103.513 -1.783 172.694 1.00 33.84 449 ILE A N 1
ATOM 3610 C CA . ILE A 1 449 ? -103.885 -1.025 173.920 1.00 33.84 449 ILE A CA 1
ATOM 3611 C C . ILE A 1 449 ? -105.413 -0.817 173.962 1.00 33.84 449 ILE A C 1
ATOM 3613 O O . ILE A 1 449 ? -106.004 -0.404 172.966 1.00 33.84 449 ILE A O 1
ATOM 3617 N N . PRO A 1 450 ? -106.052 -1.008 175.129 1.00 41.06 450 PRO A N 1
ATOM 3618 C CA . PRO A 1 450 ? -107.240 -0.258 175.517 1.00 41.06 450 PRO A CA 1
ATOM 3619 C C . PRO A 1 450 ? -106.918 0.760 176.630 1.00 41.06 450 PRO A C 1
ATOM 3621 O O . PRO A 1 450 ? -106.306 0.419 177.635 1.00 41.06 450 PRO A O 1
ATOM 3624 N N . ALA A 1 451 ? -107.390 1.995 176.444 1.00 28.19 451 ALA A N 1
ATOM 3625 C CA . ALA A 1 451 ? -107.604 3.042 177.454 1.00 28.19 451 ALA A CA 1
ATOM 3626 C C . ALA A 1 451 ? -106.489 3.368 178.484 1.00 28.19 451 ALA A C 1
ATOM 3628 O O . ALA A 1 451 ? -106.441 2.812 179.578 1.00 28.19 451 ALA A O 1
ATOM 3629 N N . MET A 1 452 ? -105.801 4.493 178.257 1.00 29.42 452 MET A N 1
ATOM 3630 C CA . MET A 1 452 ? -105.919 5.628 179.190 1.00 29.42 452 MET A CA 1
ATOM 3631 C C . MET A 1 452 ? -105.811 6.960 178.419 1.00 29.42 452 MET A C 1
ATOM 3633 O O . MET A 1 452 ? -105.480 6.962 177.233 1.00 29.42 452 MET A O 1
ATOM 3637 N N . HIS A 1 453 ? -106.183 8.086 179.031 1.00 34.03 453 HIS A N 1
ATOM 3638 C CA . HIS A 1 453 ? -106.241 9.403 178.377 1.00 34.03 453 HIS A CA 1
ATOM 3639 C C . HIS A 1 453 ? -105.372 10.445 179.094 1.00 34.03 453 HIS A C 1
ATOM 3641 O O . HIS A 1 453 ? -105.118 10.317 180.286 1.00 34.03 453 HIS A O 1
ATOM 3647 N N . GLN A 1 454 ? -105.039 11.511 178.350 1.00 27.67 454 GLN A N 1
ATOM 3648 C CA . GLN A 1 454 ? -104.215 12.675 178.719 1.00 27.67 454 GLN A CA 1
ATOM 3649 C C . GLN A 1 454 ? -102.696 12.419 178.824 1.00 27.67 454 GLN A C 1
ATOM 3651 O O . GLN A 1 454 ? -102.251 11.707 179.715 1.00 27.67 454 GLN A O 1
ATOM 3656 N N . VAL A 1 455 ? -101.909 13.092 177.963 1.00 29.75 455 VAL A N 1
ATOM 3657 C CA . VAL A 1 455 ? -100.816 14.051 178.295 1.00 29.75 455 VAL A CA 1
ATOM 3658 C C . VAL A 1 455 ? -99.877 14.284 177.081 1.00 29.75 455 VAL A C 1
ATOM 3660 O O . VAL A 1 455 ? -99.427 13.339 176.454 1.00 29.75 455 VAL A O 1
ATOM 3663 N N . LYS A 1 456 ? -99.609 15.572 176.792 1.00 28.91 456 LYS A N 1
ATOM 3664 C CA . LYS A 1 456 ? -98.488 16.226 176.056 1.00 28.91 456 LYS A CA 1
ATOM 3665 C C . LYS A 1 456 ? -97.686 15.521 174.924 1.00 28.91 456 LYS A C 1
ATOM 3667 O O . LYS A 1 456 ? -96.908 14.622 175.194 1.00 28.91 456 LYS A O 1
ATOM 3672 N N . ALA A 1 457 ? -97.712 16.205 173.766 1.00 31.00 457 ALA A N 1
ATOM 3673 C CA . ALA A 1 457 ? -96.586 16.772 172.979 1.00 31.00 457 ALA A CA 1
ATOM 3674 C C . ALA A 1 457 ? -95.530 15.891 172.256 1.00 31.00 457 ALA A C 1
ATOM 3676 O O . ALA A 1 457 ? -94.947 15.009 172.866 1.00 31.00 457 ALA A O 1
ATOM 3677 N N . GLU A 1 458 ? -95.238 16.309 171.003 1.00 30.75 458 GLU A N 1
ATOM 3678 C CA . GLU A 1 458 ? -94.011 16.119 170.178 1.00 30.75 458 GLU A CA 1
ATOM 3679 C C . GLU A 1 458 ? -93.573 14.660 169.867 1.00 30.75 458 GLU A C 1
ATOM 3681 O O . GLU A 1 458 ? -93.445 13.843 170.766 1.00 30.75 458 GLU A O 1
ATOM 3686 N N . GLU A 1 459 ? -93.275 14.201 168.639 1.00 31.53 459 GLU A N 1
ATOM 3687 C CA . GLU A 1 459 ? -93.340 14.679 167.229 1.00 31.53 459 GLU A CA 1
ATOM 3688 C C . GLU A 1 459 ? -93.281 13.397 166.310 1.00 31.53 459 GLU A C 1
ATOM 3690 O O . GLU A 1 459 ? -93.223 12.298 166.861 1.00 31.53 459 GLU A O 1
ATOM 3695 N N . LEU A 1 460 ? -93.322 13.326 164.961 1.00 31.92 460 LEU A N 1
ATOM 3696 C CA . LEU A 1 460 ? -93.249 14.263 163.816 1.00 31.92 460 LEU A CA 1
ATOM 3697 C C . LEU A 1 460 ? -93.836 13.596 162.524 1.00 31.92 460 LEU A C 1
ATOM 3699 O O . LEU A 1 460 ? -93.919 12.375 162.442 1.00 31.92 460 LEU A O 1
ATOM 3703 N N . ASP A 1 461 ? -94.070 14.406 161.481 1.00 29.62 461 ASP A N 1
ATOM 3704 C CA . ASP A 1 461 ? -93.988 14.104 160.024 1.00 29.62 461 ASP A CA 1
ATOM 3705 C C . ASP A 1 461 ? -95.107 13.328 159.250 1.00 29.62 461 ASP A C 1
ATOM 3707 O O . ASP A 1 461 ? -95.832 12.484 159.761 1.00 29.62 461 ASP A O 1
ATOM 3711 N N . LYS A 1 462 ? -95.219 13.688 157.955 1.00 33.00 462 LYS A N 1
ATOM 3712 C CA . LYS A 1 462 ? -95.970 13.139 156.788 1.00 33.00 462 LYS A CA 1
ATOM 3713 C C . LYS A 1 462 ? -97.160 12.172 156.990 1.00 33.00 462 LYS A C 1
ATOM 3715 O O . LYS A 1 462 ? -96.991 10.959 157.067 1.00 33.00 462 LYS A O 1
ATOM 3720 N N . SER A 1 463 ? -98.361 12.634 156.616 1.00 27.78 463 SER A N 1
ATOM 3721 C CA . SER A 1 463 ? -98.844 12.575 155.206 1.00 27.78 463 SER A CA 1
ATOM 3722 C C . SER A 1 463 ? -100.337 12.940 155.052 1.00 27.78 463 SER A C 1
ATOM 3724 O O . SER A 1 463 ? -101.121 12.770 155.981 1.00 27.78 463 SER A O 1
ATOM 3726 N N . SER A 1 464 ? -100.750 13.457 153.882 1.00 24.91 464 SER A N 1
ATOM 3727 C CA . SER A 1 464 ? -102.144 13.417 153.373 1.00 24.91 464 SER A CA 1
ATOM 3728 C C . SER A 1 464 ? -102.282 14.034 151.966 1.00 24.91 464 SER A C 1
ATOM 3730 O O . SER A 1 464 ? -101.436 14.803 151.517 1.00 24.91 464 SER A O 1
ATOM 3732 N N . ALA A 1 465 ? -103.363 13.662 151.273 1.00 29.64 465 ALA A N 1
ATOM 3733 C CA . ALA A 1 465 ? -103.858 14.171 149.985 1.00 29.64 465 ALA A CA 1
ATOM 3734 C C . ALA A 1 465 ? -105.398 13.965 149.951 1.00 29.64 465 ALA A C 1
ATOM 3736 O O . ALA A 1 465 ? -105.895 13.260 150.837 1.00 29.64 465 ALA A O 1
ATOM 3737 N N . PRO A 1 466 ? -106.173 14.475 148.961 1.00 45.72 466 PRO A N 1
ATOM 3738 C CA . PRO A 1 466 ? -105.850 15.357 147.824 1.00 45.72 466 PRO A CA 1
ATOM 3739 C C . PRO A 1 466 ? -106.337 16.809 148.119 1.00 45.72 466 PRO A C 1
ATOM 3741 O O . PRO A 1 466 ? -106.332 17.179 149.286 1.00 45.72 466 PRO A O 1
ATOM 3744 N N . THR A 1 467 ? -106.712 17.753 147.236 1.00 31.80 467 THR A N 1
ATOM 3745 C CA . THR A 1 467 ? -107.052 17.852 145.782 1.00 31.80 467 THR A CA 1
ATOM 3746 C C . THR A 1 467 ? -106.714 19.319 145.334 1.00 31.80 467 THR A C 1
ATOM 3748 O O . THR A 1 467 ? -106.072 20.016 146.110 1.00 31.80 467 THR A O 1
ATOM 3751 N N . THR A 1 468 ? -107.006 19.934 144.169 1.00 28.56 468 THR A N 1
ATOM 3752 C CA . THR A 1 468 ? -108.033 19.770 143.110 1.00 28.56 468 THR A CA 1
ATOM 3753 C C . THR A 1 468 ? -107.613 20.499 141.805 1.00 28.56 468 THR A C 1
ATOM 3755 O O . THR A 1 468 ? -106.876 21.477 141.870 1.00 28.56 468 THR A O 1
ATOM 3758 N N . THR A 1 469 ? -108.241 20.148 140.669 1.00 30.84 469 THR A N 1
ATOM 3759 C CA . THR A 1 469 ? -108.483 20.978 139.446 1.00 30.84 469 THR A CA 1
ATOM 3760 C C . THR A 1 469 ? -107.365 21.383 138.451 1.00 30.84 469 THR A C 1
ATOM 3762 O O . THR A 1 469 ? -106.293 21.835 138.822 1.00 30.84 469 THR A O 1
ATOM 3765 N N . ALA A 1 470 ? -107.785 21.390 137.168 1.00 29.23 470 ALA A N 1
ATOM 3766 C CA . ALA A 1 470 ? -107.457 22.337 136.075 1.00 29.23 470 ALA A CA 1
ATOM 3767 C C . ALA A 1 470 ? -106.225 22.141 135.143 1.00 29.23 470 ALA A C 1
ATOM 3769 O O . ALA A 1 470 ? -105.227 22.837 135.258 1.00 29.23 470 ALA A O 1
ATOM 3770 N N . ALA A 1 471 ? -106.413 21.278 134.130 1.00 36.47 471 ALA A N 1
ATOM 3771 C CA . ALA A 1 471 ? -106.530 21.583 132.678 1.00 36.47 471 ALA A CA 1
ATOM 3772 C C . ALA A 1 471 ? -105.443 22.382 131.874 1.00 36.47 471 ALA A C 1
ATOM 3774 O O . ALA A 1 471 ? -104.738 23.214 132.432 1.00 36.47 471 ALA A O 1
ATOM 3775 N N . PRO A 1 472 ? -105.322 22.173 130.531 1.00 49.31 472 PRO A N 1
ATOM 3776 C CA . PRO A 1 472 ? -104.096 22.482 129.771 1.00 49.31 472 PRO A CA 1
ATOM 3777 C C . PRO A 1 472 ? -104.251 23.465 128.582 1.00 49.31 472 PRO A C 1
ATOM 3779 O O . PRO A 1 472 ? -105.363 23.788 128.160 1.00 49.31 472 PRO A O 1
ATOM 3782 N N . LYS A 1 473 ? -103.118 23.820 127.951 1.00 38.50 473 LYS A N 1
ATOM 3783 C CA . LYS A 1 473 ? -103.010 24.217 126.530 1.00 38.50 473 LYS A CA 1
ATOM 3784 C C . LYS A 1 473 ? -101.647 23.816 125.954 1.00 38.50 473 LYS A C 1
ATOM 3786 O O . LYS A 1 473 ? -100.642 24.216 126.521 1.00 38.50 473 LYS A O 1
ATOM 3791 N N . ASP A 1 474 ? -101.640 23.115 124.821 1.00 51.22 474 ASP A N 1
ATOM 3792 C CA . ASP A 1 474 ? -100.561 23.162 123.820 1.00 51.22 474 ASP A CA 1
ATOM 3793 C C . ASP A 1 474 ? -101.052 22.505 122.517 1.00 51.22 474 ASP A C 1
ATOM 3795 O O . ASP A 1 474 ? -101.403 21.325 122.503 1.00 51.22 474 ASP A O 1
ATOM 3799 N N . LEU A 1 475 ? -101.141 23.283 121.433 1.00 55.50 475 LEU A N 1
ATOM 3800 C CA . LEU A 1 475 ? -101.543 22.807 120.096 1.00 55.50 475 LEU A CA 1
ATOM 3801 C C . LEU A 1 475 ? -100.981 23.712 118.990 1.00 55.50 475 LEU A C 1
ATOM 3803 O O . LEU A 1 475 ? -100.479 23.219 117.982 1.00 55.50 475 LEU A O 1
ATOM 3807 N N . ASP A 1 476 ? -100.988 25.028 119.220 1.00 59.25 476 ASP A N 1
ATOM 3808 C CA . ASP A 1 476 ? -100.529 26.048 118.266 1.00 59.25 476 ASP A CA 1
ATOM 3809 C C . ASP A 1 476 ? -99.047 25.865 117.869 1.00 59.25 476 ASP A C 1
ATOM 3811 O O . ASP A 1 476 ? -98.676 26.045 116.708 1.00 59.25 476 ASP A O 1
ATOM 3815 N N . VAL A 1 477 ? -98.210 25.402 118.809 1.00 64.81 477 VAL A N 1
ATOM 3816 C CA . VAL A 1 477 ? -96.785 25.078 118.589 1.00 64.81 477 VAL A CA 1
ATOM 3817 C C . VAL A 1 477 ? -96.597 24.006 117.505 1.00 64.81 477 VAL A C 1
ATOM 3819 O O . VAL A 1 477 ? -95.652 24.072 116.718 1.00 64.81 477 VAL A O 1
ATOM 3822 N N . TYR A 1 478 ? -97.512 23.035 117.420 1.00 62.25 478 TYR A N 1
ATOM 3823 C CA . TYR A 1 478 ? -97.428 21.936 116.453 1.00 62.25 478 TYR A CA 1
ATOM 3824 C C . TYR A 1 478 ? -97.781 22.377 115.024 1.00 62.25 478 TYR A C 1
ATOM 3826 O O . TYR A 1 478 ? -97.290 21.794 114.059 1.00 62.25 478 TYR A O 1
ATOM 3834 N N . ILE A 1 479 ? -98.603 23.423 114.882 1.00 72.00 479 ILE A N 1
ATOM 3835 C CA . ILE A 1 479 ? -98.984 23.993 113.583 1.00 72.00 479 ILE A CA 1
ATOM 3836 C C . ILE A 1 479 ? -97.802 24.772 112.994 1.00 72.00 479 ILE A C 1
ATOM 3838 O O . ILE A 1 479 ? -97.406 24.515 111.857 1.00 72.00 479 ILE A O 1
ATOM 3842 N N . ALA A 1 480 ? -97.167 25.638 113.793 1.00 70.88 480 ALA A N 1
ATOM 3843 C CA . ALA A 1 480 ? -95.993 26.406 113.369 1.00 70.88 480 ALA A CA 1
ATOM 3844 C C . ALA A 1 480 ? -94.823 25.506 112.918 1.00 70.88 480 ALA A C 1
ATOM 3846 O O . ALA A 1 480 ? -94.157 25.796 111.922 1.00 70.88 480 ALA A O 1
ATOM 3847 N N . LEU A 1 481 ? -94.605 24.375 113.602 1.00 74.81 481 LEU A N 1
ATOM 3848 C CA . LEU A 1 481 ? -93.566 23.406 113.240 1.00 74.81 481 LEU A CA 1
ATOM 3849 C C . LEU A 1 481 ? -93.825 22.743 111.870 1.00 74.81 481 LEU A C 1
ATOM 3851 O O . LEU A 1 481 ? -92.884 22.486 111.119 1.00 74.81 481 LEU A O 1
ATOM 3855 N N . LEU A 1 482 ? -95.093 22.493 111.521 1.00 72.56 482 LEU A N 1
ATOM 3856 C CA . LEU A 1 482 ? -95.483 21.910 110.231 1.00 72.56 482 LEU A CA 1
ATOM 3857 C C . LEU A 1 482 ? -95.377 22.912 109.071 1.00 72.56 482 LEU A C 1
ATOM 3859 O O . LEU A 1 482 ? -94.978 22.527 107.970 1.00 72.56 482 LEU A O 1
ATOM 3863 N N . GLU A 1 483 ? -95.674 24.192 109.302 1.00 75.88 483 GLU A N 1
ATOM 3864 C CA . GLU A 1 483 ? -95.447 25.243 108.299 1.00 75.88 483 GLU A CA 1
ATOM 3865 C C . GLU A 1 483 ? -93.949 25.462 108.042 1.00 75.88 483 GLU A C 1
ATOM 3867 O O . GLU A 1 483 ? -93.526 25.526 106.885 1.00 75.88 483 GLU A O 1
ATOM 3872 N N . GLN A 1 484 ? -93.126 25.469 109.097 1.00 77.50 484 GLN A N 1
ATOM 3873 C CA . GLN A 1 484 ? -91.669 25.564 108.975 1.00 77.50 484 GLN A CA 1
ATOM 3874 C C . GLN A 1 484 ? -91.063 24.348 108.247 1.00 77.50 484 GLN A C 1
ATOM 3876 O O . GLN A 1 484 ? -90.125 24.498 107.462 1.00 77.50 484 GLN A O 1
ATOM 3881 N N . ALA A 1 485 ? -91.619 23.147 108.449 1.00 74.06 485 ALA A N 1
ATOM 3882 C CA . ALA A 1 485 ? -91.224 21.954 107.702 1.00 74.06 485 ALA A CA 1
ATOM 3883 C C . ALA A 1 485 ? -91.551 22.067 106.199 1.00 74.06 485 ALA A C 1
ATOM 3885 O O . ALA A 1 485 ? -90.714 21.704 105.374 1.00 74.06 485 ALA A O 1
ATOM 3886 N N . LYS A 1 486 ? -92.723 22.616 105.839 1.00 79.31 486 LYS A N 1
ATOM 3887 C CA . LYS A 1 486 ? -93.109 22.850 104.436 1.00 79.31 486 LYS A CA 1
ATOM 3888 C C . LYS A 1 486 ? -92.248 23.897 103.735 1.00 79.31 486 LYS A C 1
ATOM 3890 O O . LYS A 1 486 ? -91.797 23.665 102.621 1.00 79.31 486 LYS A O 1
ATOM 3895 N N . GLN A 1 487 ? -91.975 25.030 104.381 1.00 82.00 487 GLN A N 1
ATOM 3896 C CA . GLN A 1 487 ? -91.109 26.060 103.789 1.00 82.00 487 GLN A CA 1
ATOM 3897 C C . GLN A 1 487 ? -89.736 25.475 103.419 1.00 82.00 487 GLN A C 1
ATOM 3899 O O . GLN A 1 487 ? -89.237 25.711 102.321 1.00 82.00 487 GLN A O 1
ATOM 3904 N N . ARG A 1 488 ? -89.195 24.604 104.280 1.00 79.25 488 ARG A N 1
ATOM 3905 C CA . ARG A 1 488 ? -87.923 23.915 104.049 1.00 79.25 488 ARG A CA 1
ATOM 3906 C C . ARG A 1 488 ? -87.964 22.876 102.918 1.00 79.25 488 ARG A C 1
ATOM 3908 O O . ARG A 1 488 ? -86.942 22.677 102.267 1.00 79.25 488 ARG A O 1
ATOM 3915 N N . THR A 1 489 ? -89.099 22.218 102.653 1.00 75.38 489 THR A N 1
ATOM 3916 C CA . THR A 1 489 ? -89.229 21.356 101.460 1.00 75.38 489 THR A CA 1
ATOM 3917 C C . THR A 1 489 ? -89.297 22.183 100.181 1.00 75.38 489 THR A C 1
ATOM 3919 O O . THR A 1 489 ? -88.582 21.879 99.230 1.00 75.38 489 THR A O 1
ATOM 3922 N N . ASP A 1 490 ? -90.061 23.277 100.181 1.00 81.12 490 ASP A N 1
ATOM 3923 C CA . ASP A 1 490 ? -90.193 24.163 99.021 1.00 81.12 490 ASP A CA 1
ATOM 3924 C C . ASP A 1 490 ? -88.855 24.852 98.667 1.00 81.12 490 ASP A C 1
ATOM 3926 O O . ASP A 1 490 ? -88.587 25.167 97.506 1.00 81.12 490 ASP A O 1
ATOM 3930 N N . GLU A 1 491 ? -87.999 25.135 99.653 1.00 80.94 491 GLU A N 1
ATOM 3931 C CA . GLU A 1 491 ? -86.629 25.628 99.436 1.00 80.94 491 GLU A CA 1
ATOM 3932 C C . GLU A 1 491 ? -85.741 24.563 98.774 1.00 80.94 491 GLU A C 1
ATOM 3934 O O . GLU A 1 491 ? -85.128 24.836 97.739 1.00 80.94 491 GLU A O 1
ATOM 3939 N N . LEU A 1 492 ? -85.741 23.332 99.296 1.00 75.38 492 LEU A N 1
ATOM 3940 C CA . LEU A 1 492 ? -84.959 22.220 98.742 1.00 75.38 492 LEU A CA 1
ATOM 3941 C C . LEU A 1 492 ? -85.404 21.823 97.323 1.00 75.38 492 LEU A C 1
ATOM 3943 O O . LEU A 1 492 ? -84.565 21.433 96.509 1.00 75.38 492 LEU A O 1
ATOM 3947 N N . GLU A 1 493 ? -86.688 21.946 96.976 1.00 76.31 493 GLU A N 1
ATOM 3948 C CA . GLU A 1 493 ? -87.150 21.746 95.593 1.00 76.31 493 GLU A CA 1
ATOM 3949 C C . GLU A 1 493 ? -86.606 22.827 94.641 1.00 76.31 493 GLU A C 1
ATOM 3951 O O . GLU A 1 493 ? -86.182 22.509 93.526 1.00 76.31 493 GLU A O 1
ATOM 3956 N N . ARG A 1 494 ? -86.520 24.091 95.084 1.00 80.06 494 ARG A N 1
ATOM 3957 C CA . ARG A 1 494 ? -85.916 25.177 94.288 1.00 80.06 494 ARG A CA 1
ATOM 3958 C C . ARG A 1 494 ? -84.409 24.994 94.105 1.00 80.06 494 ARG A C 1
ATOM 3960 O O . ARG A 1 494 ? -83.917 25.224 93.001 1.00 80.06 494 ARG A O 1
ATOM 3967 N N . GLU A 1 495 ? -83.683 24.547 95.131 1.00 78.62 495 GLU A N 1
ATOM 3968 C CA . GLU A 1 495 ? -82.256 24.214 94.997 1.00 78.62 495 GLU A CA 1
ATOM 3969 C C . GLU A 1 495 ? -82.033 23.045 94.024 1.00 78.62 495 GLU A C 1
ATOM 3971 O O . GLU A 1 495 ? -81.166 23.126 93.153 1.00 78.62 495 GLU A O 1
ATOM 3976 N N . ASN A 1 496 ? -82.854 21.989 94.089 1.00 71.06 496 ASN A N 1
ATOM 3977 C CA . ASN A 1 496 ? -82.762 20.863 93.153 1.00 71.06 496 ASN A CA 1
ATOM 3978 C C . ASN A 1 496 ? -83.030 21.275 91.695 1.00 71.06 496 ASN A C 1
ATOM 3980 O O . ASN A 1 496 ? -82.329 20.808 90.794 1.00 71.06 496 ASN A O 1
ATOM 3984 N N . LEU A 1 497 ? -83.983 22.181 91.448 1.00 77.94 497 LEU A N 1
ATOM 3985 C CA . LEU A 1 497 ? -84.220 22.743 90.112 1.00 77.94 497 LEU A CA 1
ATOM 3986 C C . LEU A 1 497 ? -83.001 23.532 89.602 1.00 77.94 497 LEU A C 1
ATOM 3988 O O . LEU A 1 497 ? -82.540 23.291 88.485 1.00 77.94 497 LEU A O 1
ATOM 3992 N N . GLN A 1 498 ? -82.405 24.390 90.436 1.00 76.75 498 GLN A N 1
ATOM 3993 C CA . GLN A 1 498 ? -81.189 25.133 90.071 1.00 76.75 498 GLN A CA 1
ATOM 3994 C C . GLN A 1 498 ? -79.988 24.206 89.812 1.00 76.75 498 GLN A C 1
ATOM 3996 O O . GLN A 1 498 ? -79.191 24.453 88.903 1.00 76.75 498 GLN A O 1
ATOM 4001 N N . LEU A 1 499 ? -79.843 23.113 90.567 1.00 73.69 499 LEU A N 1
ATOM 4002 C CA . LEU A 1 499 ? -78.802 22.107 90.326 1.00 73.69 499 LEU A CA 1
ATOM 4003 C C . LEU A 1 499 ? -79.023 21.347 89.005 1.00 73.69 499 LEU A C 1
ATOM 4005 O O . LEU A 1 499 ? -78.050 21.054 88.305 1.00 73.69 499 LEU A O 1
ATOM 4009 N N . CYS A 1 500 ? -80.276 21.087 88.615 1.00 71.50 500 CYS A N 1
ATOM 4010 C CA . CYS A 1 500 ? -80.603 20.493 87.316 1.00 71.50 500 CYS A CA 1
ATOM 4011 C C . CYS A 1 500 ? -80.216 21.409 86.143 1.00 71.50 500 CYS A C 1
ATOM 4013 O O . CYS A 1 500 ? -79.566 20.946 85.199 1.00 71.50 500 CYS A O 1
ATOM 4015 N N . ASP A 1 501 ? -80.535 22.705 86.220 1.00 73.44 501 ASP A N 1
ATOM 4016 C CA . ASP A 1 501 ? -80.155 23.681 85.190 1.00 73.44 501 ASP A CA 1
ATOM 4017 C C . ASP A 1 501 ? -78.628 23.796 85.058 1.00 73.44 501 ASP A C 1
ATOM 4019 O O . ASP A 1 501 ? -78.092 23.720 83.946 1.00 73.44 501 ASP A O 1
ATOM 4023 N N . ASN A 1 502 ? -77.906 23.865 86.182 1.00 73.62 502 ASN A N 1
ATOM 4024 C CA . ASN A 1 502 ? -76.439 23.882 86.203 1.00 73.62 502 ASN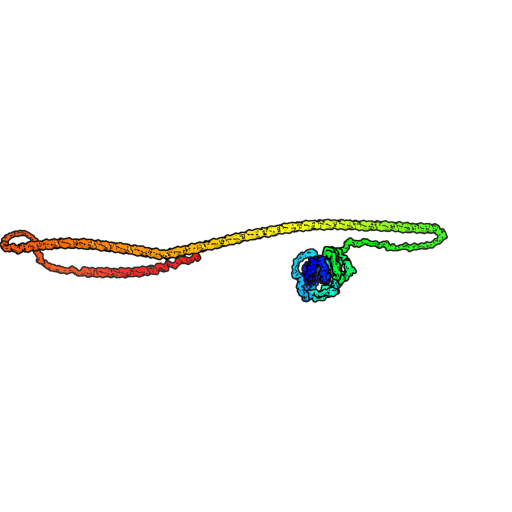 A CA 1
ATOM 4025 C C . ASN A 1 502 ? -75.822 22.620 85.564 1.00 73.62 502 ASN A C 1
ATOM 4027 O O . ASN A 1 502 ? -74.866 22.717 84.787 1.00 73.62 502 ASN A O 1
ATOM 4031 N N . LEU A 1 503 ? -76.390 21.434 85.819 1.00 71.56 503 LEU A N 1
ATOM 4032 C CA . LEU A 1 503 ? -75.974 20.181 85.175 1.00 71.56 503 LEU A CA 1
ATOM 4033 C C . LEU A 1 503 ? -76.280 20.149 83.667 1.00 71.56 503 LEU A C 1
ATOM 4035 O O . LEU A 1 503 ? -75.543 19.510 82.909 1.00 71.56 503 LEU A O 1
ATOM 4039 N N . SER A 1 504 ? -77.325 20.846 83.208 1.00 66.88 504 SER A N 1
ATOM 4040 C CA . SER A 1 504 ? -77.614 20.996 81.775 1.00 66.88 504 SER A CA 1
ATOM 4041 C C . SER A 1 504 ? -76.567 21.880 81.077 1.00 66.88 504 SER A C 1
ATOM 4043 O O . SER A 1 504 ? -76.006 21.479 80.051 1.00 66.88 504 SER A O 1
ATOM 4045 N N . GLY A 1 505 ? -76.203 23.015 81.688 1.00 66.94 505 GLY A N 1
ATOM 4046 C CA . GLY A 1 505 ? -75.174 23.926 81.182 1.00 66.94 505 GLY A CA 1
ATOM 4047 C C . GLY A 1 505 ? -73.783 23.287 81.145 1.00 66.94 505 GLY A C 1
ATOM 4048 O O . GLY A 1 505 ? -73.045 23.452 80.171 1.00 66.94 505 GLY A O 1
ATOM 4049 N N . ALA A 1 506 ? -73.442 22.471 82.149 1.00 62.28 506 ALA A N 1
ATOM 4050 C CA . ALA A 1 506 ? -72.203 21.693 82.160 1.00 62.28 506 ALA A CA 1
ATOM 4051 C C . ALA A 1 506 ? -72.102 20.729 80.958 1.00 62.28 506 ALA A C 1
ATOM 4053 O O . ALA A 1 506 ? -71.051 20.652 80.318 1.00 62.28 506 ALA A O 1
ATOM 4054 N N . LYS A 1 507 ? -73.204 20.054 80.592 1.00 60.50 507 LYS A N 1
ATOM 4055 C CA . LYS A 1 507 ? -73.270 19.145 79.428 1.00 60.50 507 LYS A CA 1
ATOM 4056 C C . LYS A 1 507 ? -73.224 19.860 78.073 1.00 60.50 507 LYS A C 1
ATOM 4058 O O . LYS A 1 507 ? -72.814 19.248 77.088 1.00 60.50 507 LYS A O 1
ATOM 4063 N N . GLN A 1 508 ? -73.619 21.132 77.994 1.00 59.38 508 GLN A N 1
ATOM 4064 C CA . GLN A 1 508 ? -73.362 21.949 76.801 1.00 59.38 508 GLN A CA 1
ATOM 4065 C C . GLN A 1 508 ? -71.890 22.367 76.705 1.00 59.38 508 GLN A C 1
ATOM 4067 O O . GLN A 1 508 ? -71.331 22.351 75.611 1.00 59.38 508 GLN A O 1
ATOM 4072 N N . LYS A 1 509 ? -71.241 22.683 77.835 1.00 58.66 509 LYS A N 1
ATOM 4073 C CA . LYS A 1 509 ? -69.835 23.112 77.859 1.00 58.66 509 LYS A CA 1
ATOM 4074 C C . LYS A 1 509 ? -68.856 22.023 77.416 1.00 58.66 509 LYS A C 1
ATOM 4076 O O . LYS A 1 509 ? -67.930 22.334 76.676 1.00 58.66 509 LYS A O 1
ATOM 4081 N N . THR A 1 510 ? -69.061 20.762 77.805 1.00 56.94 510 THR A N 1
ATOM 4082 C CA . THR A 1 510 ? -68.184 19.656 77.366 1.00 56.94 510 THR A CA 1
ATOM 4083 C C . THR A 1 510 ? -68.271 19.403 75.860 1.00 56.94 510 THR A C 1
ATOM 4085 O O . THR A 1 510 ? -67.243 19.237 75.211 1.00 56.94 510 THR A O 1
ATOM 4088 N N . ARG A 1 511 ? -69.471 19.492 75.269 1.00 54.56 511 ARG A N 1
ATOM 4089 C CA . ARG A 1 511 ? -69.694 19.326 73.819 1.00 54.56 511 ARG A CA 1
ATOM 4090 C C . ARG A 1 511 ? -68.982 20.346 72.923 1.00 54.56 511 ARG A C 1
ATOM 4092 O O . ARG A 1 511 ? -68.936 20.128 71.718 1.00 54.56 511 ARG A O 1
ATOM 4099 N N . PHE A 1 512 ? -68.467 21.441 73.481 1.00 53.47 512 PHE A N 1
ATOM 4100 C CA . PHE A 1 512 ? -67.731 22.465 72.733 1.00 53.47 512 PHE A CA 1
ATOM 4101 C C . PHE A 1 512 ? -66.205 22.258 72.749 1.00 53.47 512 PHE A C 1
ATOM 4103 O O . PHE A 1 512 ? -65.505 22.935 72.006 1.00 53.47 512 PHE A O 1
ATOM 4110 N N . VAL A 1 513 ? -65.683 21.348 73.584 1.00 53.59 513 VAL A N 1
ATOM 4111 C CA . VAL A 1 513 ? -64.232 21.146 73.772 1.00 53.59 513 VAL A CA 1
ATOM 4112 C C . VAL A 1 513 ? -63.673 20.051 72.856 1.00 53.59 513 VAL A C 1
ATOM 4114 O O . VAL A 1 513 ? -62.571 20.203 72.338 1.00 53.59 513 VAL A O 1
ATOM 4117 N N . ASP A 1 514 ? -64.454 19.010 72.555 1.00 49.97 514 ASP A N 1
ATOM 4118 C CA . ASP A 1 514 ? -64.053 17.906 71.659 1.00 49.97 514 ASP A CA 1
ATOM 4119 C C . ASP A 1 514 ? -63.975 18.305 70.160 1.00 49.97 514 ASP A C 1
ATOM 4121 O O . ASP A 1 514 ? -63.821 17.448 69.291 1.00 49.97 514 ASP A O 1
ATOM 4125 N N . GLY A 1 515 ? -64.122 19.596 69.827 1.00 51.25 515 GLY A N 1
ATOM 4126 C CA . GLY A 1 515 ? -64.237 20.098 68.450 1.00 51.25 515 GLY A CA 1
ATOM 4127 C C . GLY A 1 515 ? -62.971 20.703 67.823 1.00 51.25 515 GLY A C 1
ATOM 4128 O O . GLY A 1 515 ? -62.953 20.890 66.608 1.00 51.25 515 GLY A O 1
ATOM 4129 N N . GLU A 1 516 ? -61.927 21.021 68.601 1.00 47.25 516 GLU A N 1
ATOM 4130 C CA . GLU A 1 516 ? -60.776 21.827 68.131 1.00 47.25 516 GLU A CA 1
ATOM 4131 C C . GLU A 1 516 ? -59.385 21.208 68.401 1.00 47.25 516 GLU A C 1
ATOM 4133 O O . GLU A 1 516 ? -58.433 21.914 68.731 1.00 47.25 516 GLU A O 1
ATOM 4138 N N . MET A 1 517 ? -59.213 19.896 68.194 1.00 45.78 517 MET A N 1
ATOM 4139 C CA . MET A 1 517 ? -57.874 19.284 68.083 1.00 45.78 517 MET A CA 1
ATOM 4140 C C . MET A 1 517 ? -57.790 18.175 67.023 1.00 45.78 517 MET A C 1
ATOM 4142 O O . MET A 1 517 ? -57.646 17.008 67.368 1.00 45.78 517 MET A O 1
ATOM 4146 N N . ASP A 1 518 ? -57.792 18.537 65.732 1.00 42.06 518 ASP A N 1
ATOM 4147 C CA . ASP A 1 518 ? -57.101 17.711 64.722 1.00 42.06 518 ASP A CA 1
ATOM 4148 C C . ASP A 1 518 ? -56.682 18.495 63.458 1.00 42.06 518 ASP A C 1
ATOM 4150 O O . ASP A 1 518 ? -57.415 18.573 62.467 1.00 42.06 518 ASP A O 1
ATOM 4154 N N . LYS A 1 519 ? -55.491 19.116 63.484 1.00 46.56 519 LYS A N 1
ATOM 4155 C CA . LYS A 1 519 ? -54.791 19.612 62.282 1.00 46.56 519 LYS A CA 1
ATOM 4156 C C . LYS A 1 519 ? -53.271 19.536 62.432 1.00 46.56 519 LYS A C 1
ATOM 4158 O O . LYS A 1 519 ? -52.716 19.953 63.441 1.00 46.56 519 LYS A O 1
ATOM 4163 N N . SER A 1 520 ? -52.622 19.171 61.323 1.00 38.81 520 SER A N 1
ATOM 4164 C CA . SER A 1 520 ? -51.186 19.324 61.040 1.00 38.81 520 SE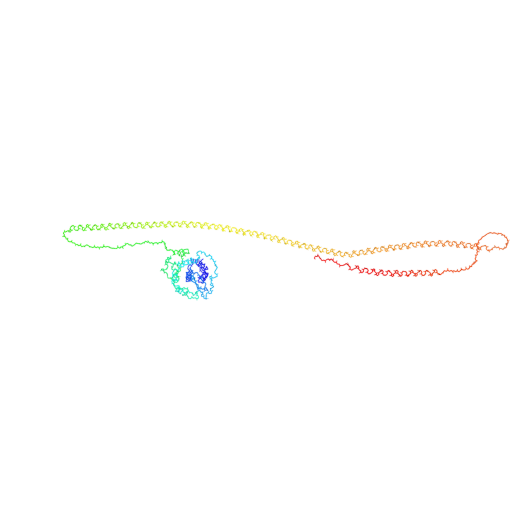R A CA 1
ATOM 4165 C C . SER A 1 520 ? -50.210 18.394 61.779 1.00 38.81 520 SER A C 1
ATOM 4167 O O . SER A 1 520 ? -49.463 18.835 62.649 1.00 38.81 520 SER A O 1
ATOM 4169 N N . PHE A 1 521 ? -50.064 17.162 61.277 1.00 37.75 521 PHE A N 1
ATOM 4170 C CA . PHE A 1 521 ? -48.764 16.475 61.252 1.00 37.75 521 PHE A CA 1
ATOM 4171 C C . PHE A 1 521 ? -48.634 15.543 60.029 1.00 37.75 521 PHE A C 1
ATOM 4173 O O . PHE A 1 521 ? -49.634 15.093 59.480 1.00 37.75 521 PHE A O 1
ATOM 4180 N N . MET A 1 522 ? -47.387 15.246 59.642 1.00 36.31 522 MET A N 1
ATOM 4181 C CA . MET A 1 522 ? -46.962 14.241 58.646 1.00 36.31 522 MET A CA 1
ATOM 4182 C C . MET A 1 522 ? -47.339 14.456 57.163 1.00 36.31 522 MET A C 1
ATOM 4184 O O . MET A 1 522 ? -48.310 13.904 56.659 1.00 36.31 522 MET A O 1
ATOM 4188 N N . PHE A 1 523 ? -46.420 15.073 56.413 1.00 35.38 523 PHE A N 1
ATOM 4189 C CA . PHE A 1 523 ? -45.778 14.405 55.265 1.00 35.38 523 PHE A CA 1
ATOM 4190 C C . PHE A 1 523 ? -44.341 14.932 55.129 1.00 35.38 523 PHE A C 1
ATOM 4192 O O . PHE A 1 523 ? -44.127 16.138 55.236 1.00 35.38 523 PHE A O 1
ATOM 4199 N N . GLY A 1 524 ? -43.348 14.047 54.977 1.00 38.03 524 GLY A N 1
ATOM 4200 C CA . GLY A 1 524 ? -41.949 14.460 55.160 1.00 38.03 524 GLY A CA 1
ATOM 4201 C C . GLY A 1 524 ? -40.859 13.392 55.025 1.00 38.03 524 GLY A C 1
ATOM 4202 O O . GLY A 1 524 ? -39.843 13.518 55.705 1.00 38.03 524 GLY A O 1
ATOM 4203 N N . GLN A 1 525 ? -41.053 12.368 54.186 1.00 38.16 525 GLN A N 1
ATOM 4204 C CA . GLN A 1 525 ? -39.988 11.588 53.529 1.00 38.16 525 GLN A CA 1
ATOM 4205 C C . GLN A 1 525 ? -40.566 10.796 52.350 1.00 38.16 525 GLN A C 1
ATOM 4207 O O . GLN A 1 525 ? -41.773 10.473 52.424 1.00 38.16 525 GLN A O 1
#

Secondary structure (DSSP, 8-state):
-HHHHTSHHHHHHHHHHHH---HHHHHHHHHHHHHHGGG-HHHHGGGHHHHHHHHHHHHHHTTS-EE-TTSPP-TT-EE-PPBPGGG------GGG-------GGGSHHHHHHHHHHHHHHH-HHHHHHHHH-HHHHHHHTTPPP-BSS-HHHHS-TTHHHHHHHHHHTTSPPPTHHHH--TTHHHH--GGGTT--HHHHHHHHHHHT--TT---------------PPP---SSTHHHHHHHHHHHHHHHHHHHHHHHHHHHHHHHHHHHHHHHHHHHHHHHHHHHHHHHHHHHHHHHHHHHHHHHHHHHHHHHHHHHHHHHHHHHHHHHHHHHHHHHHHHHHHHHHHHHHHHHHHHHHHHHHHHHHHHHHHHHHHHHHHHHHHHHHHHHHHHHHHHHHHHHHHHHHHHHHHHHHHHHHHHHHHHHHHHHHHHHHHHHHHHHHHTT----------------------------HHHHHHHHHHHHHHHHHHHHHHHHHHHHHHHHHHHTTTTTS---------

Solvent-accessible surface area (backbone atoms only — not comparable to full-atom values): 30642 Å² total; per-residue (Å²): 92,47,75,51,54,76,33,69,65,45,55,52,48,51,48,44,53,66,53,40,28,22,61,66,60,45,36,54,48,51,53,50,51,65,67,36,44,54,56,29,53,70,71,44,45,86,47,41,73,58,53,47,52,32,46,55,46,36,65,52,34,36,85,11,52,51,42,46,75,90,54,81,92,55,90,73,49,28,79,54,71,58,62,25,82,92,65,80,71,83,64,46,45,37,93,74,55,79,93,69,92,65,56,75,75,48,33,57,55,50,38,36,49,52,48,52,37,49,46,48,56,71,41,40,35,43,50,53,46,33,39,68,37,50,53,63,40,42,61,76,66,69,62,74,84,61,36,73,59,62,63,71,75,78,52,60,87,54,55,59,33,72,63,42,49,82,61,52,70,46,37,53,84,59,73,58,61,82,77,32,51,51,67,54,59,64,67,51,66,72,75,51,78,80,62,47,41,66,57,48,51,52,54,20,58,58,30,57,60,67,96,81,83,88,90,88,86,88,88,90,84,84,88,87,90,87,85,86,86,89,88,84,76,90,74,65,40,72,58,50,52,49,54,48,52,50,54,50,49,53,49,50,49,52,51,47,55,50,51,52,51,52,50,51,53,49,51,50,54,50,51,51,56,50,48,59,44,51,59,45,54,50,52,48,52,52,50,51,51,49,50,52,52,50,52,49,49,53,52,52,49,53,51,51,52,50,52,52,50,51,51,52,49,51,51,50,51,47,55,52,52,51,52,56,45,50,59,49,51,54,50,48,52,57,48,51,49,58,48,49,54,52,49,54,53,50,50,53,51,49,53,56,47,51,57,50,51,53,52,49,51,55,50,51,50,51,47,55,52,50,50,53,49,64,66,41,50,63,55,52,52,50,50,55,52,49,52,52,52,48,50,53,49,53,53,51,48,52,51,49,53,50,49,53,48,50,51,52,52,52,48,52,52,50,50,52,48,50,48,53,51,51,51,52,50,49,55,53,48,50,55,50,47,53,53,48,53,54,55,52,56,54,72,66,61,82,79,74,86,82,89,86,82,90,83,83,82,92,87,82,85,89,87,89,80,90,87,83,89,83,88,91,88,88,60,71,70,62,53,56,54,52,54,56,52,49,55,54,49,59,49,52,52,52,51,52,51,54,51,50,53,53,55,51,54,52,60,55,57,58,72,65,62,85,73,80,84,88,82,90,80,91,87,90,130